Protein AF-A0A821WBI0-F1 (afdb_monomer_lite)

Foldseek 3Di:
DPDLDDDFFFDPVVVGRPGPDDDPPDQDPDDPAFDKDKDKDFPAQWDDKDWPPAAWDWDPPDPGITIIIGPDPGHDPSDDTDMDTHGHPPQAFAFQADEQQKTKTKHFFALVLLCVQCVNPPDAAEEEEEEELAPVCPPLCNLVLVLLLQLLLLLLGFAQHWYWYWYDAPHIDILDPDPTDTLDQVSSVSSNVCSVPRHSPHHHGDPQVVLVVNLVDADPPFYAYEYEYEDLDRDPQLVVSLLSLLQNLQRYAYEYENEEDRRDPSNQVSNRVSNVAYGDYDYRPDRSLVGNLVRSVQSRFRKGHQKDKDWPQPDDWDKPPPRHHIRGHRDMDMMMIGGPDSPGDRDQVTKMWIHHPPGTSHIYTPPDNPDHDHPCPSVLVRLVRVLVCLVSDDDDDDDDDDDDDHPVVVVPDPDVPDDDPVSVVSVVVSLVSSVVSCVVNVNDHPNDDDDDDDDDDPPPVPPDDPDDDDDDDDDDDDDDDDDDDDDDDPVVVVVVVVVVVVVVVPPPDDDDDDDDDDDDDDDDDDDDDPPPPPDPPDPQPDQDDDPVVNLSSQSSQQRSQLWHDDDQVNVCVQQVDRPPPPDDDDDPRLLRRLLVLLSCVPVVVVSCSNCVSSSVSSLVSSCVVVVVPPVVSVVSSVVSNVSRVVVVVVVVVVVVVD

pLDDT: mean 74.28, std 22.18, range [23.94, 98.5]

Sequence (658 aa):
VVPTTIAPRYNPDKGGIGSPAGTTSKYIQTAPYTIEFRCRVEKANISRVSSTSHPIQIDLSQENVYVIEFAQQNTHLDRDILLDIELASNHSNTIVAVEQGAVMASFIPTKEDCQCAMNNMKTTNEFMFVIDCSGSMKDDNKIGLVRQAMLLFLKSLPMNCHFNIIRFGTNYETLFKEITAVYNEQNAQKAEKLINNLQADLGGTELLRPLQWLEQYSPEEGRARQIFLLTDGEISNVNEVLDLCRSMATSTRIFSFGLGYSPSRSLVKGLARATNGCFVFIPPKTSVDVYVGEQLQKALQLSITNVQVEWNLGSNIMSAPTKIPPIYANDRLIVYALTNDPMILFNHDSNVKLHTDKNPIGEAKIDCIPNVSTDGTIARLAAKALILELQHSKLSSSMKQNNSGSLQSRFQEYNPSLTPATTIDEKEIIKKSIIELSLKYQILSPYTAFIGVEKRDLCDELCESTVSMDVCSAIAAPLVPTDELESLSVQELQELEQELQELEAAEFGMQCSLPSLPKSSCDFPTNTSPEQFSNAKSEYETWPTGDQNIVRYLINKQKFDGLWDLDESDLQHLAGKSWKNVSSSYDKQVLISAIVIVIFETRFAAMLTMWHGVVEKARQRLLDLLGNDAKQLESLLKDIRQHCESYFRLLELEHWAS

Secondary structure (DSSP, 8-state):
---S------BGGGTB---SS-------S--SS-B--EEEEE-TTEEEEE-SSS-EEEE--STTEEEEEESSSSB--SS----EEEEP-----EEEEEETTEEEEEE---HHHHHHHTTT--PPPEEEEEEE-SGGGGGGGHHHHHHHHHHHHHHHSPTT-EEEEEEESSSEEESSSSS-EE--HHHHHHHHHHHHT--S-S-S---HHHHHHHHTSPPPTT--EEEEEEE----S-HHHHHHHHHHHTTTEEEEEEEESSS--HHHHHHHHHHTT--EEEE-TTS-THHHHHHHHHHHTS-EE-S-EEEEESSS-EEEESSSPPPEETTPPEEEEEEES-TT----TT-EEEEE-SS-EEEEEE-SS---B--SSHHHHHHHHHHHHHHHH----S---------TTGGGT---TTSS-HHHHHHHHHHHHHHHHHHHHHT---TT----------TTSTTSS----------------------PPPHHHHHHHHHHHHHHHTSSS----PPPP-------------S---S----SSSSPPSSHHHHHHHHHHHB-TTS-B---HHHHHHHHSS-GGG--SSS-HHHHHHHHHHHHHHHTTGGGHHHHHHHHHHHHHHHHHHTTT-HHHHHHHHHHHHHHHHHHHHHHHHHHHH-

Structure (mmCIF, N/CA/C/O backbone):
data_AF-A0A821WBI0-F1
#
_entry.id   AF-A0A821WBI0-F1
#
loop_
_atom_site.group_PDB
_atom_site.id
_atom_site.type_symbol
_atom_site.label_atom_id
_atom_site.label_alt_id
_atom_site.label_comp_id
_atom_site.label_asym_id
_atom_site.label_entity_id
_atom_site.label_seq_id
_atom_site.pdbx_PDB_ins_code
_atom_site.Cartn_x
_atom_site.Cartn_y
_atom_site.Cartn_z
_atom_site.occupancy
_atom_site.B_iso_or_equiv
_atom_site.auth_seq_id
_atom_site.auth_comp_id
_atom_site.auth_asym_id
_atom_site.auth_atom_id
_atom_site.pdbx_PDB_model_num
ATOM 1 N N . VAL A 1 1 ? 6.648 -17.845 -15.967 1.00 39.25 1 VAL A N 1
ATOM 2 C CA . VAL A 1 1 ? 6.204 -18.530 -14.730 1.00 39.25 1 VAL A CA 1
ATOM 3 C C . VAL A 1 1 ? 5.222 -19.603 -15.150 1.00 39.25 1 VAL A C 1
ATOM 5 O O . VAL A 1 1 ? 4.213 -19.247 -15.744 1.00 39.25 1 VAL A O 1
ATOM 8 N N . VAL A 1 2 ? 5.544 -20.877 -14.936 1.00 39.16 2 VAL A N 1
ATOM 9 C CA . VAL A 1 2 ? 4.598 -21.981 -15.155 1.00 39.16 2 VAL A CA 1
ATOM 10 C C . VAL A 1 2 ? 3.769 -22.103 -13.872 1.00 39.16 2 VAL A C 1
ATOM 12 O O . VAL A 1 2 ? 4.363 -22.341 -12.822 1.00 39.16 2 VAL A O 1
ATOM 15 N N . PRO A 1 3 ? 2.450 -21.843 -13.887 1.00 45.62 3 PRO A N 1
ATOM 16 C CA . PRO A 1 3 ? 1.642 -21.930 -12.677 1.00 45.62 3 PRO A CA 1
ATOM 17 C C . PRO A 1 3 ? 1.467 -23.396 -12.264 1.00 45.62 3 PRO A C 1
ATOM 19 O O . PRO A 1 3 ? 1.056 -24.224 -13.071 1.00 45.62 3 PRO A O 1
ATOM 22 N N . THR A 1 4 ? 1.732 -23.705 -10.997 1.00 50.59 4 THR A N 1
ATOM 23 C CA . THR A 1 4 ? 1.518 -25.039 -10.407 1.00 50.59 4 THR A CA 1
ATOM 24 C C . THR A 1 4 ? 0.052 -25.294 -10.028 1.00 50.59 4 THR A C 1
ATOM 26 O O . THR A 1 4 ? -0.316 -26.406 -9.660 1.00 50.59 4 THR A O 1
ATOM 29 N N . THR A 1 5 ? -0.827 -24.286 -10.122 1.00 49.31 5 THR A N 1
ATOM 30 C CA . THR A 1 5 ? -2.278 -24.419 -9.901 1.00 49.31 5 THR A CA 1
ATOM 31 C C . THR A 1 5 ? -3.052 -23.394 -10.738 1.00 49.31 5 THR A C 1
ATOM 33 O O . THR A 1 5 ? -2.682 -22.219 -10.777 1.00 49.31 5 THR A O 1
ATOM 36 N N . ILE A 1 6 ? -4.147 -23.816 -11.381 1.00 48.91 6 ILE A N 1
ATOM 37 C CA . ILE A 1 6 ? -5.077 -22.946 -12.121 1.00 48.91 6 ILE A CA 1
ATOM 38 C C . ILE A 1 6 ? -6.429 -22.966 -11.394 1.00 48.91 6 ILE A C 1
ATOM 40 O O . ILE A 1 6 ? -6.993 -24.039 -11.174 1.00 48.91 6 ILE A O 1
ATOM 44 N N . ALA A 1 7 ? -6.921 -21.791 -10.994 1.00 43.81 7 ALA A N 1
ATOM 45 C CA . ALA A 1 7 ? -8.258 -21.612 -10.424 1.00 43.81 7 ALA A CA 1
ATOM 46 C C . ALA A 1 7 ? -9.285 -21.302 -11.538 1.00 43.81 7 ALA A C 1
ATOM 48 O O . ALA A 1 7 ? -8.898 -20.692 -12.544 1.00 43.81 7 ALA A O 1
ATOM 49 N N . PRO A 1 8 ? -10.565 -21.701 -11.385 1.00 44.75 8 PRO A N 1
ATOM 50 C CA . PRO A 1 8 ? -11.629 -21.334 -12.323 1.00 44.75 8 PRO A CA 1
ATOM 51 C C . PRO A 1 8 ? -11.804 -19.805 -12.420 1.00 44.75 8 PRO A C 1
ATOM 53 O O . PRO A 1 8 ? -11.386 -19.067 -11.531 1.00 44.75 8 PRO A O 1
ATOM 56 N N . ARG A 1 9 ? -12.371 -19.316 -13.535 1.00 46.28 9 ARG A N 1
ATOM 57 C CA . ARG A 1 9 ? -12.594 -17.881 -13.802 1.00 46.28 9 ARG A CA 1
ATOM 58 C C . ARG A 1 9 ? -14.047 -17.613 -14.208 1.00 46.28 9 ARG A C 1
ATOM 60 O O . ARG A 1 9 ? -14.592 -18.354 -15.026 1.00 46.28 9 ARG A O 1
ATOM 67 N N . TYR A 1 10 ? -14.631 -16.529 -13.699 1.00 40.59 10 TYR A N 1
ATOM 68 C CA . TYR A 1 10 ? -15.933 -15.996 -14.116 1.00 40.59 10 TYR A CA 1
ATOM 69 C C . TYR A 1 10 ? -15.839 -15.194 -15.434 1.00 40.59 10 TYR A C 1
ATOM 71 O O . TYR A 1 10 ? -14.847 -14.499 -15.670 1.00 40.59 10 TYR A O 1
ATOM 79 N N . ASN A 1 11 ? -16.861 -15.282 -16.300 1.00 42.34 11 ASN A N 1
ATOM 80 C CA . ASN A 1 11 ? -16.923 -14.577 -17.589 1.00 42.34 11 ASN A CA 1
ATOM 81 C C . ASN A 1 11 ? -18.209 -13.721 -17.690 1.00 42.34 11 ASN A C 1
ATOM 83 O O . ASN A 1 11 ? -19.300 -14.289 -17.788 1.00 42.34 11 ASN A O 1
ATOM 87 N N . PRO A 1 12 ? -18.111 -12.376 -17.700 1.00 39.69 12 PRO A N 1
ATOM 88 C CA . PRO A 1 12 ? -19.277 -11.491 -17.704 1.00 39.69 12 PRO A CA 1
ATOM 89 C C . PRO A 1 12 ? -20.092 -11.540 -19.006 1.00 39.69 12 PRO A C 1
ATOM 91 O O . PRO A 1 12 ? -21.308 -11.376 -18.947 1.00 39.69 12 PRO A O 1
ATOM 94 N N . ASP A 1 13 ? -19.479 -11.861 -20.151 1.00 46.25 13 ASP A N 1
ATOM 95 C CA . ASP A 1 13 ? -20.169 -11.885 -21.455 1.00 46.25 13 ASP A CA 1
ATOM 96 C C . ASP A 1 13 ? -21.164 -13.053 -21.588 1.00 46.25 13 ASP A C 1
ATOM 98 O O . ASP A 1 13 ? -21.962 -13.099 -22.523 1.00 46.25 13 ASP A O 1
ATOM 102 N N . LYS A 1 14 ? -21.133 -14.015 -20.655 1.00 41.97 14 LYS A N 1
ATOM 103 C CA . LYS A 1 14 ? -21.993 -15.210 -20.671 1.00 41.97 14 LYS A CA 1
ATOM 104 C C . LYS A 1 14 ? -22.930 -15.330 -19.466 1.00 41.97 14 LYS A C 1
ATOM 106 O O . LYS A 1 14 ? -23.559 -16.371 -19.308 1.00 41.97 14 LYS A O 1
ATOM 111 N N . GLY A 1 15 ? -23.030 -14.304 -18.613 1.00 33.97 15 GLY A N 1
ATOM 112 C CA . GLY A 1 15 ? -23.951 -14.309 -17.465 1.00 33.97 15 GLY A CA 1
ATOM 113 C C . GLY A 1 15 ? -23.749 -15.475 -16.480 1.00 33.97 15 GLY A C 1
ATOM 114 O O . GLY A 1 15 ? -24.700 -15.871 -15.809 1.00 33.97 15 GLY A O 1
ATOM 115 N N . GLY A 1 16 ? -22.540 -16.049 -16.402 1.00 45.97 16 GLY A N 1
ATOM 116 C CA . GLY A 1 16 ? -22.249 -17.229 -15.584 1.00 45.97 16 GLY A CA 1
ATOM 117 C C . GLY A 1 16 ? -20.774 -17.659 -15.589 1.00 45.97 16 GLY A C 1
ATOM 118 O O . GLY A 1 16 ? -19.934 -17.094 -16.292 1.00 45.97 16 GLY A O 1
ATOM 119 N N . ILE A 1 17 ? -20.454 -18.689 -14.792 1.00 39.78 17 ILE A N 1
ATOM 120 C CA . ILE A 1 17 ? -19.120 -19.313 -14.705 1.00 39.78 17 ILE A CA 1
ATOM 121 C C . ILE A 1 17 ? -18.832 -20.064 -16.014 1.00 39.78 17 ILE A C 1
ATOM 123 O O . ILE A 1 17 ? -19.119 -21.250 -16.160 1.00 39.78 17 ILE A O 1
ATOM 127 N N . GLY A 1 18 ? -18.266 -19.370 -16.997 1.00 40.44 18 GLY A N 1
ATOM 128 C CA . GLY A 1 18 ? -17.763 -19.975 -18.227 1.00 40.44 18 GLY A CA 1
ATOM 129 C C . GLY A 1 18 ? -16.376 -20.577 -18.017 1.00 40.44 18 GLY A C 1
ATOM 130 O O . GLY A 1 18 ? -15.385 -19.986 -18.435 1.00 40.44 18 GLY A O 1
ATOM 131 N N . SER A 1 19 ? -16.287 -21.744 -17.378 1.00 37.19 19 SER A N 1
ATOM 132 C CA . SER A 1 19 ? -15.051 -22.536 -17.392 1.00 37.19 19 SER A CA 1
ATOM 133 C C . SER A 1 19 ? -14.807 -23.053 -18.820 1.00 37.19 19 SER A C 1
ATOM 135 O O . SER A 1 19 ? -15.726 -23.641 -19.397 1.00 37.19 19 SER A O 1
ATOM 137 N N . PRO A 1 20 ? -13.609 -22.908 -19.418 1.00 40.16 20 PRO A N 1
ATOM 138 C CA . PRO A 1 20 ? -13.208 -23.837 -20.458 1.00 40.16 20 PRO A CA 1
ATOM 139 C C . PRO A 1 20 ? -12.996 -25.184 -19.755 1.00 40.16 20 PRO A C 1
ATOM 141 O O . PRO A 1 20 ? -11.973 -25.405 -19.120 1.00 40.16 20 PRO A O 1
ATOM 144 N N . ALA A 1 21 ? -14.019 -26.038 -19.813 1.00 36.31 21 ALA A N 1
ATOM 145 C CA . ALA A 1 21 ? -14.035 -27.410 -19.310 1.00 36.31 21 ALA A CA 1
ATOM 146 C C . ALA A 1 21 ? -13.751 -27.591 -17.801 1.00 36.31 21 ALA A C 1
ATOM 148 O O . ALA A 1 21 ? -12.616 -27.828 -17.400 1.00 36.31 21 ALA A O 1
ATOM 149 N N . GLY A 1 22 ? -14.813 -27.581 -16.980 1.00 34.28 22 GLY A N 1
ATOM 150 C CA . GLY A 1 22 ? -15.046 -28.517 -15.859 1.00 34.28 22 GLY A CA 1
ATOM 151 C C . GLY A 1 22 ? -13.902 -28.895 -14.901 1.00 34.28 22 GLY A C 1
ATOM 152 O O . GLY A 1 22 ? -13.967 -29.954 -14.282 1.00 34.28 22 GLY A O 1
ATOM 153 N N . THR A 1 23 ? -12.851 -28.094 -14.754 1.00 36.97 23 THR A N 1
ATOM 154 C CA . THR A 1 23 ? -11.654 -28.489 -14.007 1.00 36.97 23 THR A CA 1
ATOM 155 C C . THR A 1 23 ? -11.752 -28.001 -12.569 1.00 36.97 23 THR A C 1
ATOM 157 O O . THR A 1 23 ? -11.255 -26.941 -12.199 1.00 36.97 23 THR A O 1
ATOM 160 N N . THR A 1 24 ? -12.370 -28.815 -11.712 1.00 36.91 24 THR A N 1
ATOM 161 C CA . THR A 1 24 ? -12.053 -28.800 -10.279 1.00 36.91 24 THR A CA 1
ATOM 162 C C . THR A 1 24 ? -10.605 -29.267 -10.129 1.00 36.91 24 THR A C 1
ATOM 164 O O . THR A 1 24 ? -10.339 -30.472 -10.120 1.00 36.91 24 THR A O 1
ATOM 167 N N . SER A 1 25 ? -9.645 -28.344 -10.080 1.00 44.50 25 SER A N 1
ATOM 168 C CA . SER A 1 25 ? -8.245 -28.686 -9.833 1.00 44.50 25 SER A CA 1
ATOM 169 C C . SER A 1 25 ? -8.105 -29.202 -8.394 1.00 44.50 25 SER A C 1
ATOM 171 O O . SER A 1 25 ? -8.097 -28.445 -7.427 1.00 44.50 25 SER A O 1
ATOM 173 N N . LYS A 1 26 ? -8.048 -30.530 -8.226 1.00 43.44 26 LYS A N 1
ATOM 174 C CA . LYS A 1 26 ? -7.660 -31.140 -6.948 1.00 43.44 26 LYS A CA 1
ATOM 175 C C . LYS A 1 26 ? -6.176 -30.865 -6.723 1.00 43.44 26 LYS A C 1
ATOM 177 O O . LYS A 1 26 ? -5.370 -31.102 -7.617 1.00 43.44 26 LYS A O 1
ATOM 182 N N . TYR A 1 27 ? -5.819 -30.387 -5.533 1.00 47.56 27 TYR A N 1
ATOM 183 C CA . TYR A 1 27 ? -4.425 -30.245 -5.117 1.00 47.56 27 TYR A CA 1
ATOM 184 C C . TYR A 1 27 ? -3.751 -31.626 -5.142 1.00 47.56 27 TYR A C 1
ATOM 186 O O . TYR A 1 27 ? -4.148 -32.520 -4.393 1.00 47.56 27 TYR A O 1
ATOM 194 N N . ILE A 1 28 ? -2.767 -31.818 -6.022 1.00 51.19 28 ILE A N 1
ATOM 195 C CA . ILE A 1 28 ? -1.977 -33.051 -6.092 1.00 51.19 28 ILE A CA 1
ATOM 196 C C . ILE A 1 28 ? -0.717 -32.820 -5.256 1.00 51.19 28 ILE A C 1
ATOM 198 O O . ILE A 1 28 ? 0.116 -31.991 -5.604 1.00 51.19 28 ILE A O 1
ATOM 202 N N . GLN A 1 29 ? -0.590 -33.539 -4.137 1.00 52.00 29 GLN A N 1
ATOM 203 C CA . GLN A 1 29 ? 0.548 -33.424 -3.211 1.00 52.00 29 GLN A CA 1
ATOM 204 C C . GLN A 1 29 ? 1.872 -33.960 -3.779 1.00 52.00 29 GLN A C 1
ATOM 206 O O . GLN A 1 29 ? 2.921 -33.724 -3.190 1.00 52.00 29 GLN A O 1
ATOM 211 N N . THR A 1 30 ? 1.847 -34.691 -4.894 1.00 57.38 30 THR A N 1
ATOM 212 C CA . THR A 1 30 ? 3.023 -35.366 -5.455 1.00 57.38 30 THR A CA 1
ATOM 213 C C . THR A 1 30 ? 3.142 -35.107 -6.957 1.00 57.38 30 THR A C 1
ATOM 215 O O . THR A 1 30 ? 2.350 -35.601 -7.758 1.00 57.38 30 THR A O 1
ATOM 218 N N . ALA A 1 31 ? 4.145 -34.322 -7.358 1.00 62.50 31 ALA A N 1
ATOM 219 C CA . ALA A 1 31 ? 4.498 -34.149 -8.766 1.00 62.50 31 ALA A CA 1
ATOM 220 C C . ALA A 1 31 ? 5.387 -35.324 -9.228 1.00 62.50 31 ALA A C 1
ATOM 222 O O . ALA A 1 31 ? 6.323 -35.678 -8.514 1.00 62.50 31 ALA A O 1
ATOM 223 N N . PRO A 1 32 ? 5.167 -35.927 -10.412 1.00 68.81 32 PRO A N 1
ATOM 224 C CA . PRO A 1 32 ? 5.970 -37.061 -10.893 1.00 68.81 32 PRO A CA 1
ATOM 225 C C . PRO A 1 32 ? 7.379 -36.670 -11.377 1.00 68.81 32 PRO A C 1
ATOM 227 O O . PRO A 1 32 ? 8.133 -37.525 -11.829 1.00 68.81 32 PRO A O 1
ATOM 230 N N . TYR A 1 33 ? 7.734 -35.387 -11.304 1.00 74.25 33 TYR A N 1
ATOM 231 C CA . TYR A 1 33 ? 9.010 -34.827 -11.738 1.00 74.25 33 TYR A CA 1
ATOM 232 C C . TYR A 1 33 ? 9.704 -34.098 -10.582 1.00 74.25 33 TYR A C 1
ATOM 234 O O . TYR A 1 33 ? 9.051 -33.555 -9.683 1.00 74.25 33 TYR A O 1
ATOM 242 N N . THR A 1 34 ? 11.035 -34.090 -10.620 1.00 82.69 34 THR A N 1
ATOM 243 C CA . THR A 1 34 ? 11.897 -33.313 -9.724 1.00 82.69 34 THR A CA 1
ATOM 244 C C . THR A 1 34 ? 12.466 -32.103 -10.461 1.00 82.69 34 THR A C 1
ATOM 246 O O . THR A 1 34 ? 12.468 -32.051 -11.692 1.00 82.69 34 THR A O 1
ATOM 249 N N . ILE A 1 35 ? 12.918 -31.102 -9.710 1.00 84.88 35 ILE A N 1
ATOM 250 C CA . ILE A 1 35 ? 13.538 -29.890 -10.244 1.00 84.88 35 ILE A CA 1
ATOM 251 C C . ILE A 1 35 ? 14.856 -29.599 -9.523 1.00 84.88 35 ILE A C 1
ATOM 253 O O . ILE A 1 35 ? 14.961 -29.748 -8.305 1.00 84.88 35 ILE A O 1
ATOM 257 N N . GLU A 1 36 ? 15.850 -29.149 -10.285 1.00 85.75 36 GLU A N 1
ATOM 258 C CA . GLU A 1 36 ? 17.082 -28.568 -9.756 1.00 85.75 36 GLU A CA 1
ATOM 259 C C . GLU A 1 36 ? 16.945 -27.040 -9.717 1.00 85.75 36 GLU A C 1
ATOM 261 O O . GLU A 1 36 ? 16.486 -26.414 -10.676 1.00 85.75 36 GLU A O 1
ATOM 266 N N . PHE A 1 37 ? 17.343 -26.431 -8.601 1.00 88.38 37 PHE A N 1
ATOM 267 C CA . PHE A 1 37 ? 17.384 -24.982 -8.436 1.00 88.38 37 PHE A CA 1
ATOM 268 C C . PHE A 1 37 ? 18.790 -24.560 -8.041 1.00 88.38 37 PHE A C 1
ATOM 270 O O . PHE A 1 37 ? 19.332 -25.055 -7.054 1.00 88.38 37 PHE A O 1
ATOM 277 N N . ARG A 1 38 ? 19.338 -23.604 -8.791 1.00 89.81 38 ARG A N 1
ATOM 278 C CA . ARG A 1 38 ? 20.595 -22.929 -8.478 1.00 89.81 38 ARG A CA 1
ATOM 279 C C . ARG A 1 38 ? 20.411 -21.428 -8.652 1.00 89.81 38 ARG A C 1
ATOM 281 O O . ARG A 1 38 ? 20.095 -20.957 -9.744 1.00 89.81 38 ARG A O 1
ATOM 288 N N . CYS A 1 39 ? 20.645 -20.674 -7.586 1.00 90.75 39 CYS A N 1
ATOM 289 C CA . CYS A 1 39 ? 20.610 -19.216 -7.583 1.00 90.75 39 CYS A CA 1
ATOM 290 C C . CYS A 1 39 ? 21.967 -18.669 -7.141 1.00 90.75 39 CYS A C 1
ATOM 292 O O . CYS A 1 39 ? 22.529 -19.115 -6.145 1.00 90.75 39 CYS A O 1
ATOM 294 N N . ARG A 1 40 ? 22.507 -17.713 -7.900 1.00 88.38 40 ARG A N 1
ATOM 295 C CA . ARG A 1 40 ? 23.754 -17.015 -7.574 1.00 88.38 40 ARG A CA 1
ATOM 296 C C . ARG A 1 40 ? 23.409 -15.593 -7.167 1.00 88.38 40 ARG A C 1
ATOM 298 O O . ARG A 1 40 ? 22.780 -14.883 -7.946 1.00 88.38 40 ARG A O 1
ATOM 305 N N . VAL A 1 41 ? 23.817 -15.194 -5.969 1.00 84.88 41 VAL A N 1
ATOM 306 C CA . VAL A 1 41 ? 23.552 -13.860 -5.422 1.00 84.88 41 VAL A CA 1
ATOM 307 C C . VAL A 1 41 ? 24.872 -13.224 -5.015 1.00 84.88 41 VAL A C 1
ATOM 309 O O . VAL A 1 41 ? 25.614 -13.801 -4.228 1.00 84.88 41 VAL A O 1
ATOM 312 N N . GLU A 1 42 ? 25.187 -12.046 -5.540 1.00 80.12 42 GLU A N 1
ATOM 313 C CA . GLU A 1 42 ? 26.392 -11.308 -5.142 1.00 80.12 42 GLU A CA 1
ATOM 314 C C . GLU A 1 42 ? 26.318 -10.902 -3.661 1.00 80.12 42 GLU A C 1
ATOM 316 O O . GLU A 1 42 ? 25.278 -10.432 -3.202 1.00 80.12 42 GLU A O 1
ATOM 321 N N . LYS A 1 43 ? 27.410 -11.053 -2.897 1.00 70.06 43 LYS A N 1
ATOM 322 C CA . LYS A 1 43 ? 27.441 -10.839 -1.431 1.00 70.06 43 LYS A CA 1
ATOM 323 C C . LYS A 1 43 ? 27.349 -9.367 -0.990 1.00 70.06 43 LYS A C 1
ATOM 325 O O . LYS A 1 43 ? 27.700 -9.039 0.143 1.00 70.06 43 LYS A O 1
ATOM 330 N N . ALA A 1 44 ? 26.883 -8.464 -1.846 1.00 69.19 44 ALA A N 1
ATOM 331 C CA . ALA A 1 44 ? 26.824 -7.041 -1.544 1.00 69.19 44 ALA A CA 1
ATOM 332 C C . ALA A 1 44 ? 25.771 -6.747 -0.460 1.00 69.19 44 ALA A C 1
ATOM 334 O O . ALA A 1 44 ? 24.573 -6.683 -0.732 1.00 69.19 44 ALA A O 1
ATOM 335 N N . ASN A 1 45 ? 26.243 -6.527 0.771 1.00 72.38 45 ASN A N 1
ATOM 336 C CA . ASN A 1 45 ? 25.441 -6.045 1.895 1.00 72.38 45 ASN A CA 1
ATOM 337 C C . ASN A 1 45 ? 24.252 -6.964 2.256 1.00 72.38 45 ASN A C 1
ATOM 339 O O . ASN A 1 45 ? 23.171 -6.476 2.565 1.00 72.38 45 ASN A O 1
ATOM 343 N N . ILE A 1 46 ? 24.433 -8.288 2.210 1.00 80.44 46 ILE A N 1
ATOM 344 C CA . ILE A 1 46 ? 23.413 -9.282 2.597 1.00 80.44 46 ILE A CA 1
ATOM 345 C C . ILE A 1 46 ? 23.654 -9.723 4.044 1.00 80.44 46 ILE A C 1
ATOM 347 O O . ILE A 1 46 ? 24.764 -10.116 4.395 1.00 80.44 46 ILE A O 1
ATOM 351 N N . SER A 1 47 ? 22.615 -9.674 4.879 1.00 84.69 47 SER A N 1
ATOM 352 C CA . SER A 1 47 ? 22.650 -10.140 6.271 1.00 84.69 47 SER A CA 1
ATOM 353 C C . SER A 1 47 ? 22.168 -11.581 6.414 1.00 84.69 47 SER A C 1
ATOM 355 O O . SER A 1 47 ? 22.762 -12.352 7.169 1.00 84.69 47 SER A O 1
ATOM 357 N N . ARG A 1 48 ? 21.107 -11.961 5.692 1.00 86.56 48 ARG A N 1
ATOM 358 C CA . ARG A 1 48 ? 20.511 -13.298 5.779 1.00 86.56 48 ARG A CA 1
ATOM 359 C C . ARG A 1 48 ? 19.909 -13.729 4.453 1.00 86.56 48 ARG A C 1
ATOM 361 O O . ARG A 1 48 ? 19.329 -12.932 3.727 1.00 86.56 48 ARG A O 1
ATOM 368 N N . VAL A 1 49 ? 19.993 -15.023 4.177 1.00 89.44 49 VAL A N 1
ATOM 369 C CA . VAL A 1 49 ? 19.256 -15.686 3.100 1.00 89.44 49 VAL A CA 1
ATOM 370 C C . VAL A 1 49 ? 18.494 -16.849 3.723 1.00 89.44 49 VAL A C 1
ATOM 372 O O . VAL A 1 49 ? 19.085 -17.671 4.423 1.00 89.44 49 VAL A O 1
ATOM 375 N N . SER A 1 50 ? 17.185 -16.918 3.502 1.00 90.88 50 SER A N 1
ATOM 376 C CA . SER A 1 50 ? 16.331 -18.008 3.987 1.00 90.88 50 SER A CA 1
ATOM 377 C C . SER A 1 50 ? 15.270 -18.392 2.959 1.00 90.88 50 SER A C 1
ATOM 379 O O . SER A 1 50 ? 14.975 -17.632 2.044 1.00 90.88 50 SER A O 1
ATOM 381 N N . SER A 1 51 ? 14.682 -19.578 3.105 1.00 88.31 51 SER A N 1
ATOM 382 C CA . SER A 1 51 ? 13.499 -19.973 2.342 1.00 88.31 51 SER A CA 1
ATOM 383 C C . SER A 1 51 ? 12.443 -20.526 3.286 1.00 88.31 51 SER A C 1
ATOM 385 O O . SER A 1 51 ? 12.717 -21.411 4.093 1.00 88.31 51 SER A O 1
ATOM 387 N N . THR A 1 52 ? 11.225 -20.008 3.164 1.00 82.69 52 THR A N 1
ATOM 388 C CA . THR A 1 52 ? 10.035 -20.503 3.874 1.00 82.69 52 THR A CA 1
ATOM 389 C C . THR A 1 52 ? 9.316 -21.617 3.109 1.00 82.69 52 THR A C 1
ATOM 391 O O . THR A 1 52 ? 8.444 -22.284 3.659 1.00 82.69 52 THR A O 1
ATOM 394 N N . SER A 1 53 ? 9.675 -21.824 1.837 1.00 80.88 53 SER A N 1
ATOM 395 C CA . SER A 1 53 ? 9.002 -22.770 0.937 1.00 80.88 53 SER A CA 1
ATOM 396 C C . SER A 1 53 ? 9.691 -24.132 0.837 1.00 80.88 53 SER A C 1
ATOM 398 O O . SER A 1 53 ? 9.010 -25.153 0.870 1.00 80.88 53 SER A O 1
ATOM 400 N N . HIS A 1 54 ? 11.021 -24.148 0.714 1.00 87.62 54 HIS A N 1
ATOM 401 C CA . HIS A 1 54 ? 11.817 -25.344 0.460 1.00 87.62 54 HIS A CA 1
ATOM 402 C C . HIS A 1 54 ? 13.100 -25.281 1.297 1.00 87.62 54 HIS A C 1
ATOM 404 O O . HIS A 1 54 ? 13.675 -24.201 1.435 1.00 87.62 54 HIS A O 1
ATOM 410 N N . PRO A 1 55 ? 13.598 -26.405 1.835 1.00 90.38 55 PRO A N 1
ATOM 411 C CA . PRO A 1 55 ? 14.904 -26.436 2.483 1.00 90.38 55 PRO A CA 1
ATOM 412 C C . PRO A 1 55 ? 16.021 -26.084 1.491 1.00 90.38 55 PRO A C 1
ATOM 414 O O . PRO A 1 55 ? 16.166 -26.735 0.453 1.00 90.38 55 PRO A O 1
ATOM 417 N N . ILE A 1 56 ? 16.826 -25.075 1.821 1.00 93.38 56 ILE A N 1
ATOM 418 C CA . ILE A 1 56 ? 17.949 -24.612 0.996 1.00 93.38 56 ILE A CA 1
ATOM 419 C C . ILE A 1 56 ? 19.289 -24.867 1.685 1.00 93.38 56 ILE A C 1
ATOM 421 O O . ILE A 1 56 ? 19.381 -24.868 2.912 1.00 93.38 56 ILE A O 1
ATOM 425 N N . GLN A 1 57 ? 20.327 -25.047 0.878 1.00 93.44 57 GLN A N 1
ATOM 426 C CA . GLN A 1 57 ? 21.725 -25.010 1.287 1.00 93.44 57 GLN A CA 1
ATOM 427 C C . GLN A 1 57 ? 22.412 -23.819 0.617 1.00 93.44 57 GLN A C 1
ATOM 429 O O . GLN A 1 57 ? 22.078 -23.453 -0.511 1.00 93.44 57 GLN A O 1
ATOM 434 N N . ILE A 1 58 ? 23.348 -23.198 1.331 1.00 91.44 58 ILE A N 1
ATOM 435 C CA . ILE A 1 58 ? 24.080 -22.025 0.854 1.00 91.44 58 ILE A CA 1
ATOM 436 C C . ILE A 1 58 ? 25.559 -22.385 0.835 1.00 91.44 58 ILE A C 1
ATOM 438 O O . ILE A 1 58 ? 26.161 -22.594 1.889 1.00 91.44 58 ILE A O 1
ATOM 442 N N . ASP A 1 59 ? 26.139 -22.438 -0.357 1.00 88.88 59 ASP A N 1
ATOM 443 C CA . ASP A 1 59 ? 27.578 -22.544 -0.530 1.00 88.88 59 ASP A CA 1
ATOM 444 C C . ASP A 1 59 ? 28.219 -21.150 -0.434 1.00 88.88 59 ASP A C 1
ATOM 446 O O . ASP A 1 59 ? 27.849 -20.197 -1.133 1.00 88.88 59 ASP A O 1
ATOM 450 N N . LEU A 1 60 ? 29.173 -21.051 0.490 1.00 85.38 60 LEU A N 1
ATOM 451 C CA . LEU A 1 60 ? 29.930 -19.850 0.838 1.00 85.38 60 LEU A CA 1
ATOM 452 C C . LEU A 1 60 ? 31.352 -19.858 0.264 1.00 85.38 60 LEU A C 1
ATOM 454 O O . LEU A 1 60 ? 32.096 -18.910 0.520 1.00 85.38 60 LEU A O 1
ATOM 458 N N . SER A 1 61 ? 31.725 -20.901 -0.486 1.00 83.69 61 SER A N 1
ATOM 459 C CA . SER A 1 61 ? 33.074 -21.125 -1.016 1.00 83.69 61 SER A CA 1
ATOM 460 C C . SER A 1 61 ? 33.583 -19.987 -1.905 1.00 83.69 61 SER A C 1
ATOM 462 O O . SER A 1 61 ? 34.776 -19.692 -1.903 1.00 83.69 61 SER A O 1
ATOM 464 N N . GLN A 1 62 ? 32.691 -19.319 -2.643 1.00 80.31 62 GLN A N 1
ATOM 465 C CA . GLN A 1 62 ? 33.037 -18.182 -3.497 1.00 80.31 62 GLN A CA 1
ATOM 466 C C . GLN A 1 62 ? 33.087 -16.897 -2.671 1.00 80.31 62 GLN A C 1
ATOM 468 O O . GLN A 1 62 ? 32.123 -16.583 -1.977 1.00 80.31 62 GLN A O 1
ATOM 473 N N . GLU A 1 63 ? 34.168 -16.115 -2.769 1.00 75.31 63 GLU A N 1
ATOM 474 C CA . GLU A 1 63 ? 34.357 -14.900 -1.955 1.00 75.31 63 GLU A CA 1
ATOM 475 C C . GLU A 1 63 ? 33.200 -13.903 -2.102 1.00 75.31 63 GLU A C 1
ATOM 477 O O . GLU A 1 63 ? 32.653 -13.478 -1.088 1.00 75.31 63 GLU A O 1
ATOM 482 N N . ASN A 1 64 ? 32.750 -13.633 -3.332 1.00 77.12 64 ASN A N 1
ATOM 483 C CA . ASN A 1 64 ? 31.793 -12.559 -3.635 1.00 77.12 64 ASN A CA 1
ATOM 484 C C . ASN A 1 64 ? 30.387 -13.035 -4.023 1.00 77.12 64 ASN A C 1
ATOM 486 O O . ASN A 1 64 ? 29.544 -12.208 -4.362 1.00 77.12 64 ASN A O 1
ATOM 490 N N . VAL A 1 65 ? 30.095 -14.340 -3.966 1.00 84.69 65 VAL A N 1
ATOM 491 C CA . VAL A 1 65 ? 28.785 -14.887 -4.367 1.00 84.69 65 VAL A CA 1
ATOM 492 C C . VAL A 1 65 ? 28.275 -15.918 -3.356 1.00 84.69 65 VAL A C 1
ATOM 494 O O . VAL A 1 65 ? 29.023 -16.792 -2.931 1.00 84.69 65 VAL A O 1
ATOM 497 N N . TYR A 1 66 ? 26.998 -15.830 -2.984 1.00 87.31 66 TYR A N 1
ATOM 498 C CA . TYR A 1 66 ? 26.232 -16.919 -2.379 1.00 87.31 66 TYR A CA 1
ATOM 499 C C . TYR A 1 66 ? 25.680 -17.812 -3.489 1.00 87.31 66 TYR A C 1
ATOM 501 O O . TYR A 1 66 ? 24.961 -17.327 -4.369 1.00 87.31 66 TYR A O 1
ATOM 509 N N . VAL A 1 67 ? 25.990 -19.107 -3.450 1.00 91.69 67 VAL A N 1
ATOM 510 C CA . VAL A 1 67 ? 25.345 -20.094 -4.326 1.00 91.69 67 VAL A CA 1
ATOM 511 C C . VAL A 1 67 ? 24.301 -20.837 -3.505 1.00 91.69 67 VAL A C 1
ATOM 513 O O . VAL A 1 67 ? 24.623 -21.491 -2.520 1.00 91.69 67 VAL A O 1
ATOM 516 N N . ILE A 1 68 ? 23.039 -20.682 -3.883 1.00 92.44 68 ILE A N 1
ATOM 517 C CA . ILE A 1 68 ? 21.885 -21.210 -3.160 1.00 92.44 68 ILE A CA 1
ATOM 518 C C . ILE A 1 68 ? 21.294 -22.343 -3.985 1.00 92.44 68 ILE A C 1
ATOM 520 O O . ILE A 1 68 ? 20.920 -22.143 -5.144 1.00 92.44 68 ILE A O 1
ATOM 524 N N . GLU A 1 69 ? 21.183 -23.511 -3.371 1.00 93.19 69 GLU A N 1
ATOM 525 C CA . GLU A 1 69 ? 20.627 -24.714 -3.984 1.00 93.19 69 GLU A CA 1
ATOM 526 C C . GLU A 1 69 ? 19.611 -25.362 -3.044 1.00 93.19 69 GLU A C 1
ATOM 528 O O . GLU A 1 69 ? 19.555 -25.049 -1.851 1.00 93.19 69 GLU A O 1
ATOM 533 N N . PHE A 1 70 ? 18.798 -26.284 -3.557 1.00 92.25 70 PHE A N 1
ATOM 534 C CA . PHE A 1 70 ? 17.994 -27.120 -2.670 1.00 92.25 70 PHE A CA 1
ATOM 535 C C . PHE A 1 70 ? 18.898 -28.005 -1.818 1.00 92.25 70 PHE A C 1
ATOM 537 O O . PHE A 1 70 ? 19.855 -28.595 -2.313 1.00 92.25 70 PHE A O 1
ATOM 544 N N . ALA A 1 71 ? 18.564 -28.138 -0.535 1.00 90.56 71 ALA A N 1
ATOM 545 C CA . ALA A 1 71 ? 19.269 -29.064 0.349 1.00 90.56 71 ALA A CA 1
ATOM 546 C C . ALA A 1 71 ? 18.992 -30.537 -0.017 1.00 90.56 71 ALA A C 1
ATOM 548 O O . ALA A 1 71 ? 19.736 -31.432 0.375 1.00 90.56 71 ALA A O 1
ATOM 549 N N . GLN A 1 72 ? 17.908 -30.797 -0.752 1.00 87.88 72 GLN A N 1
ATOM 550 C CA . GLN A 1 72 ? 17.484 -32.128 -1.178 1.00 87.88 72 GLN A CA 1
ATOM 551 C C . GLN A 1 72 ? 17.644 -32.276 -2.695 1.00 87.88 72 GLN A C 1
ATOM 553 O O . GLN A 1 72 ? 17.200 -31.417 -3.454 1.00 87.88 72 GLN A O 1
ATOM 558 N N . GLN A 1 73 ? 18.214 -33.400 -3.142 1.00 77.25 73 GLN A N 1
ATOM 559 C CA . GLN A 1 73 ? 18.421 -33.685 -4.571 1.00 77.25 73 GLN A CA 1
ATOM 560 C C . GLN A 1 73 ? 17.106 -33.909 -5.339 1.00 77.25 73 GLN A C 1
ATOM 562 O O . GLN A 1 73 ? 16.997 -33.532 -6.500 1.00 77.25 73 GLN A O 1
ATOM 567 N N . ASN A 1 74 ? 16.089 -34.479 -4.684 1.00 82.19 74 ASN A N 1
ATOM 568 C CA . ASN A 1 74 ? 14.795 -34.802 -5.292 1.00 82.19 74 ASN A CA 1
ATOM 569 C C . ASN A 1 74 ? 13.699 -33.868 -4.773 1.00 82.19 74 ASN A C 1
ATOM 571 O O . ASN A 1 74 ? 12.832 -34.280 -4.006 1.00 82.19 74 ASN A O 1
ATOM 575 N N . THR A 1 75 ? 13.756 -32.599 -5.175 1.00 82.88 75 THR A N 1
ATOM 576 C CA . THR A 1 75 ? 12.741 -31.607 -4.798 1.00 82.88 75 THR A CA 1
ATOM 577 C C . THR A 1 75 ? 11.626 -31.569 -5.841 1.00 82.88 75 THR A C 1
ATOM 579 O O . THR A 1 75 ? 11.893 -31.483 -7.039 1.00 82.88 75 THR A O 1
ATOM 582 N N . HIS A 1 76 ? 10.372 -31.633 -5.397 1.00 81.62 76 HIS A N 1
ATOM 583 C CA . HIS A 1 76 ? 9.194 -31.521 -6.258 1.00 81.62 76 HIS A CA 1
ATOM 584 C C . HIS A 1 76 ? 8.724 -30.068 -6.348 1.00 81.62 76 HIS A C 1
ATOM 586 O O . HIS A 1 76 ? 8.734 -29.354 -5.352 1.00 81.62 76 HIS A O 1
ATOM 592 N N . LEU A 1 77 ? 8.252 -29.641 -7.522 1.00 76.19 77 LEU A N 1
ATOM 593 C CA . LEU A 1 77 ? 7.663 -28.310 -7.703 1.00 76.19 77 LEU A CA 1
ATOM 594 C C . LEU A 1 77 ? 6.160 -28.330 -7.369 1.00 76.19 77 LEU A C 1
ATOM 596 O O . LEU A 1 77 ? 5.315 -28.120 -8.239 1.00 76.19 77 LEU A O 1
ATOM 600 N N . ASP A 1 78 ? 5.826 -28.640 -6.116 1.00 73.25 78 ASP A N 1
ATOM 601 C CA . ASP A 1 78 ? 4.439 -28.684 -5.624 1.00 73.25 78 ASP A CA 1
ATOM 602 C C . ASP A 1 78 ? 3.913 -27.301 -5.180 1.00 73.25 78 ASP A C 1
ATOM 604 O O . ASP A 1 78 ? 2.708 -27.114 -5.004 1.00 73.25 78 ASP A O 1
ATOM 608 N N . ARG A 1 79 ? 4.808 -26.311 -5.038 1.00 71.69 79 ARG A N 1
ATOM 609 C CA . ARG A 1 79 ? 4.520 -24.928 -4.621 1.00 71.69 79 ARG A CA 1
ATOM 610 C C . ARG A 1 79 ? 5.546 -23.929 -5.172 1.00 71.69 79 ARG A C 1
ATOM 612 O O . ARG A 1 79 ? 6.574 -24.315 -5.723 1.00 71.69 79 ARG A O 1
ATOM 619 N N . ASP A 1 80 ? 5.270 -22.635 -5.003 1.00 74.44 80 ASP A N 1
ATOM 620 C CA . ASP A 1 80 ? 6.195 -21.553 -5.368 1.00 74.44 80 ASP A CA 1
ATOM 621 C C . ASP A 1 80 ? 7.505 -21.636 -4.550 1.00 74.44 80 ASP A C 1
ATOM 623 O O . ASP A 1 80 ? 7.474 -21.892 -3.345 1.00 74.44 80 ASP A O 1
ATOM 627 N N . ILE A 1 81 ? 8.654 -21.356 -5.180 1.00 81.06 81 ILE A N 1
ATOM 628 C CA . ILE A 1 81 ? 9.936 -21.177 -4.479 1.00 81.06 81 ILE A CA 1
ATOM 629 C C . ILE A 1 81 ? 9.994 -19.740 -3.945 1.00 81.06 81 ILE A C 1
ATOM 631 O O . ILE A 1 81 ? 10.049 -18.780 -4.714 1.00 81.06 81 ILE A O 1
ATOM 635 N N . LEU A 1 82 ? 9.979 -19.598 -2.624 1.00 82.44 82 LEU A N 1
ATOM 636 C CA . LEU A 1 82 ? 10.111 -18.333 -1.904 1.00 82.44 82 LEU A CA 1
ATOM 637 C C . LEU A 1 82 ? 11.518 -18.232 -1.319 1.00 82.44 82 LEU A C 1
ATOM 639 O O . LEU A 1 82 ? 11.896 -19.057 -0.486 1.00 82.44 82 LEU A O 1
ATOM 643 N N . LEU A 1 83 ? 12.283 -17.241 -1.769 1.00 87.88 83 LEU A N 1
ATOM 644 C CA . LEU A 1 83 ? 13.618 -16.938 -1.267 1.00 87.88 83 LEU A CA 1
ATOM 645 C C . LEU A 1 83 ? 13.605 -15.538 -0.651 1.00 87.88 83 LEU A C 1
ATOM 647 O O . LEU A 1 83 ? 13.353 -14.556 -1.348 1.00 87.88 83 LEU A O 1
ATOM 651 N N . ASP A 1 84 ? 13.895 -15.472 0.641 1.00 86.75 84 ASP A N 1
ATOM 652 C CA . ASP A 1 84 ? 13.935 -14.247 1.429 1.00 86.75 84 ASP A CA 1
ATOM 653 C C . ASP A 1 84 ? 15.399 -13.830 1.608 1.00 86.75 84 ASP A C 1
ATOM 655 O O . ASP A 1 84 ? 16.180 -14.536 2.252 1.00 86.75 84 ASP A O 1
ATOM 659 N N . ILE A 1 85 ? 15.777 -12.700 1.004 1.00 86.88 85 ILE A N 1
ATOM 660 C CA . ILE A 1 85 ? 17.124 -12.118 1.083 1.00 86.88 85 ILE A CA 1
ATOM 661 C C . ILE A 1 85 ? 17.030 -10.822 1.889 1.00 86.88 85 ILE A C 1
ATOM 663 O O . ILE A 1 85 ? 16.467 -9.828 1.427 1.00 86.88 85 ILE A O 1
ATOM 667 N N . GLU A 1 86 ? 17.584 -10.839 3.095 1.00 83.94 86 GLU A N 1
ATOM 668 C CA . GLU A 1 86 ? 17.677 -9.689 3.988 1.00 83.94 86 GLU A CA 1
ATOM 669 C C . GLU A 1 86 ? 19.011 -8.972 3.747 1.00 83.94 86 GLU A C 1
ATOM 671 O O . GLU A 1 86 ? 20.072 -9.599 3.680 1.00 83.94 86 GLU A O 1
ATOM 676 N N . LEU A 1 87 ? 18.963 -7.647 3.601 1.00 78.56 87 LEU A N 1
ATOM 677 C CA . LEU A 1 87 ? 20.153 -6.811 3.458 1.00 78.56 87 LEU A CA 1
ATOM 678 C C . LEU A 1 87 ? 20.633 -6.337 4.837 1.00 78.56 87 LEU A C 1
ATOM 680 O O . LEU A 1 87 ? 19.823 -6.066 5.725 1.00 78.56 87 LEU A O 1
ATOM 684 N N . ALA A 1 88 ? 21.947 -6.220 5.023 1.00 74.69 88 ALA A N 1
ATOM 685 C CA . ALA A 1 88 ? 22.526 -5.599 6.204 1.00 74.69 88 ALA A CA 1
ATOM 686 C C . ALA A 1 88 ? 22.126 -4.116 6.249 1.00 74.69 88 ALA A C 1
ATOM 688 O O . ALA A 1 88 ? 22.132 -3.408 5.240 1.00 74.69 88 ALA A O 1
ATOM 689 N N . SER A 1 89 ? 21.702 -3.673 7.431 1.00 59.69 89 SER A N 1
ATOM 690 C CA . SER A 1 89 ? 20.965 -2.431 7.678 1.00 59.69 89 SER A CA 1
ATOM 691 C C . SER A 1 89 ? 21.842 -1.179 7.625 1.00 59.69 89 SER A C 1
ATOM 693 O O . SER A 1 89 ? 21.884 -0.393 8.572 1.00 59.69 89 SER A O 1
ATOM 695 N N . ASN A 1 90 ? 22.533 -0.974 6.512 1.00 60.31 90 ASN A N 1
ATOM 696 C CA . ASN A 1 90 ? 23.158 0.297 6.198 1.00 60.31 90 ASN A CA 1
ATOM 697 C C . ASN A 1 90 ? 22.099 1.125 5.469 1.00 60.31 90 ASN A C 1
ATOM 699 O O . ASN A 1 90 ? 21.872 0.947 4.274 1.00 60.31 90 ASN A O 1
ATOM 703 N N . HIS A 1 91 ? 21.403 1.989 6.212 1.00 60.22 91 HIS A N 1
ATOM 704 C CA . HIS A 1 91 ? 20.408 2.939 5.694 1.00 60.22 91 HIS A CA 1
ATOM 705 C C . HIS A 1 91 ? 21.089 4.072 4.902 1.00 60.22 91 HIS A C 1
ATOM 707 O O . HIS A 1 91 ? 20.797 5.248 5.093 1.00 60.22 91 HIS A O 1
ATOM 713 N N . SER A 1 92 ? 22.068 3.740 4.060 1.00 69.38 92 SER A N 1
ATOM 714 C CA . SER A 1 92 ? 22.827 4.712 3.289 1.00 69.38 92 SER A CA 1
ATOM 715 C C . SER A 1 92 ? 22.252 4.826 1.887 1.00 69.38 92 SER A C 1
ATOM 717 O O . SER A 1 92 ? 22.139 3.847 1.147 1.00 69.38 92 SER A O 1
ATOM 719 N N . ASN A 1 93 ? 21.919 6.058 1.512 1.00 81.94 93 ASN A N 1
ATOM 720 C CA . ASN A 1 93 ? 21.677 6.418 0.124 1.00 81.94 93 ASN A CA 1
ATOM 721 C C . ASN A 1 93 ? 22.948 6.096 -0.666 1.00 81.94 93 ASN A C 1
ATOM 723 O O . ASN A 1 93 ? 24.025 6.602 -0.352 1.00 81.94 93 ASN A O 1
ATOM 727 N N . THR A 1 94 ? 22.851 5.193 -1.635 1.00 81.19 94 THR A N 1
ATOM 728 C CA . THR A 1 94 ? 24.032 4.637 -2.296 1.00 81.19 94 THR A CA 1
ATOM 729 C C . THR A 1 94 ? 23.782 4.391 -3.772 1.00 81.19 94 THR A C 1
ATOM 731 O O . THR A 1 94 ? 22.674 4.045 -4.196 1.00 81.19 94 THR A O 1
ATOM 734 N N . ILE A 1 95 ? 24.836 4.557 -4.563 1.00 79.88 95 ILE A N 1
ATOM 735 C CA . ILE A 1 95 ? 24.860 4.084 -5.938 1.00 79.88 95 ILE A CA 1
ATOM 736 C C . ILE A 1 95 ? 25.202 2.598 -5.878 1.00 79.88 95 ILE A C 1
ATOM 738 O O . ILE A 1 95 ? 26.304 2.206 -5.508 1.00 79.88 95 ILE A O 1
ATOM 742 N N . VAL A 1 96 ? 24.203 1.772 -6.187 1.00 76.69 96 VAL A N 1
ATOM 743 C CA . VAL A 1 96 ? 24.264 0.314 -6.036 1.00 76.69 96 VAL A CA 1
ATOM 744 C C . VAL A 1 96 ? 25.166 -0.291 -7.100 1.00 76.69 96 VAL A C 1
ATOM 746 O O . VAL A 1 96 ? 25.962 -1.178 -6.807 1.00 76.69 96 VAL A O 1
ATOM 749 N N . ALA A 1 97 ? 25.018 0.176 -8.338 1.00 77.44 97 ALA A N 1
ATOM 750 C CA . ALA A 1 97 ? 25.746 -0.355 -9.474 1.00 77.44 97 ALA A CA 1
ATOM 751 C C . ALA A 1 97 ? 25.887 0.697 -10.572 1.00 77.44 97 ALA A C 1
ATOM 753 O O . ALA A 1 97 ? 25.013 1.552 -10.769 1.00 77.44 97 ALA A O 1
ATOM 754 N N . VAL A 1 98 ? 26.997 0.592 -11.295 1.00 78.50 98 VAL A N 1
ATOM 755 C CA . VAL A 1 98 ? 27.355 1.458 -12.413 1.00 78.50 98 VAL A CA 1
ATOM 756 C C . VAL A 1 98 ? 27.818 0.571 -13.562 1.00 78.50 98 VAL A C 1
ATOM 758 O O . VAL A 1 98 ? 28.698 -0.269 -13.385 1.00 78.50 98 VAL A O 1
ATOM 761 N N . GLU A 1 99 ? 27.238 0.773 -14.739 1.00 79.94 99 GLU A N 1
ATOM 762 C CA . GLU A 1 99 ? 27.637 0.121 -15.987 1.00 79.94 99 GLU A CA 1
ATOM 763 C C . GLU A 1 99 ? 27.870 1.178 -17.072 1.00 79.94 99 GLU A C 1
ATOM 765 O O . GLU A 1 99 ? 27.467 2.335 -16.935 1.00 79.94 99 GLU A O 1
ATOM 770 N N . GLN A 1 100 ? 28.487 0.791 -18.191 1.00 75.94 100 GLN A N 1
ATOM 771 C CA . GLN A 1 100 ? 28.590 1.679 -19.351 1.00 75.94 100 GLN A CA 1
ATOM 772 C C . GLN A 1 100 ? 27.189 2.082 -19.826 1.00 75.94 100 GLN A C 1
ATOM 774 O O . GLN A 1 100 ? 26.402 1.252 -20.277 1.00 75.94 100 GLN A O 1
ATOM 779 N N . GLY A 1 101 ? 26.876 3.371 -19.712 1.00 80.31 101 GLY A N 1
ATOM 780 C CA . GLY A 1 101 ? 25.593 3.913 -20.134 1.00 80.31 101 GLY A CA 1
ATOM 781 C C . GLY A 1 101 ? 24.437 3.756 -19.138 1.00 80.31 101 GLY A C 1
ATOM 782 O O . GLY A 1 101 ? 23.324 4.156 -19.480 1.00 80.31 101 GLY A O 1
ATOM 783 N N . ALA A 1 102 ? 24.645 3.206 -17.933 1.00 87.19 102 ALA A N 1
ATOM 784 C CA . ALA A 1 102 ? 23.566 3.031 -16.956 1.00 87.19 102 ALA A CA 1
ATOM 785 C C . ALA A 1 102 ? 24.020 3.153 -15.491 1.00 87.19 102 ALA A C 1
ATOM 787 O O . ALA A 1 102 ? 25.089 2.682 -15.107 1.00 87.19 102 ALA A O 1
ATOM 788 N N . VAL A 1 103 ? 23.161 3.734 -14.651 1.00 86.81 103 VAL A N 1
ATOM 789 C CA . VAL A 1 103 ? 23.376 3.878 -13.201 1.00 86.81 103 VAL A CA 1
ATOM 790 C C . VAL A 1 103 ? 22.136 3.407 -12.451 1.00 86.81 103 VAL A C 1
ATOM 792 O O . VAL A 1 103 ? 21.013 3.738 -12.833 1.00 86.81 103 VAL A O 1
ATOM 795 N N . MET A 1 104 ? 22.338 2.665 -11.362 1.00 88.69 104 MET A N 1
ATOM 796 C CA . MET A 1 104 ? 21.293 2.289 -10.411 1.00 88.69 104 MET A CA 1
ATOM 797 C C . MET A 1 104 ? 21.621 2.869 -9.036 1.00 88.69 104 MET A C 1
ATOM 799 O O . MET A 1 104 ? 22.633 2.511 -8.430 1.00 88.69 104 MET A O 1
ATOM 803 N N . ALA A 1 105 ? 20.739 3.719 -8.517 1.00 88.38 105 ALA A N 1
ATOM 804 C CA . ALA A 1 105 ? 20.844 4.268 -7.171 1.00 88.38 105 ALA A CA 1
ATOM 805 C C . ALA A 1 105 ? 19.690 3.787 -6.286 1.00 88.38 105 ALA A C 1
ATOM 807 O O . ALA A 1 105 ? 18.583 3.502 -6.748 1.00 88.38 105 ALA A O 1
ATOM 808 N N . SER A 1 106 ? 19.979 3.671 -4.994 1.00 88.25 106 SER A N 1
ATOM 809 C CA . SER A 1 106 ? 19.052 3.226 -3.964 1.00 88.25 106 SER A CA 1
ATOM 810 C C . SER A 1 106 ? 19.015 4.248 -2.845 1.00 88.25 106 SER A C 1
ATOM 812 O O . SER A 1 106 ? 20.054 4.595 -2.286 1.00 88.25 106 SER A O 1
ATOM 814 N N . PHE A 1 107 ? 17.810 4.661 -2.479 1.00 88.31 107 PHE A N 1
ATOM 815 C CA . PHE A 1 107 ? 17.561 5.586 -1.384 1.00 88.31 107 PHE A CA 1
ATOM 816 C C . PHE A 1 107 ? 16.646 4.930 -0.357 1.00 88.31 107 PHE A C 1
ATOM 818 O O . PHE A 1 107 ? 15.678 4.263 -0.727 1.00 88.31 107 PHE A O 1
ATOM 825 N N . ILE A 1 108 ? 16.961 5.106 0.924 1.00 88.62 108 ILE A N 1
ATOM 826 C CA . ILE A 1 108 ? 16.141 4.624 2.044 1.00 88.62 108 ILE A CA 1
ATOM 827 C C . ILE A 1 108 ? 16.052 5.766 3.062 1.00 88.62 108 ILE A C 1
ATOM 829 O O . ILE A 1 108 ? 16.824 5.779 4.021 1.00 88.62 108 ILE A O 1
ATOM 833 N N . PRO A 1 109 ? 15.171 6.760 2.847 1.00 87.38 109 PRO A N 1
ATOM 834 C CA . PRO A 1 109 ? 15.040 7.871 3.782 1.00 87.38 109 PRO A CA 1
ATOM 835 C C . PRO A 1 109 ? 14.525 7.390 5.135 1.00 87.38 109 PRO A C 1
ATOM 837 O O . PRO A 1 109 ? 13.569 6.612 5.211 1.00 87.38 109 PRO A O 1
ATOM 840 N N . THR A 1 110 ? 15.148 7.864 6.205 1.00 87.50 110 THR A N 1
ATOM 841 C CA . THR A 1 110 ? 14.724 7.588 7.579 1.00 87.50 110 THR A CA 1
ATOM 842 C C . THR A 1 110 ? 13.474 8.394 7.944 1.00 87.50 110 THR A C 1
ATOM 844 O O . THR A 1 110 ? 13.034 9.288 7.212 1.00 87.50 110 THR A O 1
ATOM 847 N N . LYS A 1 111 ? 12.873 8.098 9.103 1.00 85.12 111 LYS A N 1
ATOM 848 C CA . LYS A 1 111 ? 11.750 8.898 9.621 1.00 85.12 111 LYS A CA 1
ATOM 849 C C . LYS A 1 111 ? 12.168 10.352 9.842 1.00 85.12 111 LYS A C 1
ATOM 851 O O . LYS A 1 111 ? 11.390 11.256 9.541 1.00 85.12 111 LYS A O 1
ATOM 856 N N . GLU A 1 112 ? 13.382 10.559 10.335 1.00 84.69 112 GLU A N 1
ATOM 857 C CA . GLU A 1 112 ? 13.979 11.862 10.600 1.00 84.69 112 GLU A CA 1
ATOM 858 C C . GLU A 1 112 ? 14.174 12.651 9.297 1.00 84.69 112 GLU A C 1
ATOM 860 O O . GLU A 1 112 ? 13.801 13.825 9.241 1.00 84.69 112 GLU A O 1
ATOM 865 N N . ASP A 1 113 ? 14.646 11.998 8.228 1.00 85.38 113 ASP A N 1
ATOM 866 C CA . ASP A 1 113 ? 14.788 12.620 6.902 1.00 85.38 113 ASP A CA 1
ATOM 867 C C . ASP A 1 113 ? 13.428 13.086 6.365 1.00 85.38 113 ASP A C 1
ATOM 869 O O . ASP A 1 113 ? 13.281 14.224 5.910 1.00 85.38 113 ASP A O 1
ATOM 873 N N . CYS A 1 114 ? 12.399 12.238 6.477 1.00 85.19 114 CYS A N 1
ATOM 874 C CA . CYS A 1 114 ? 11.040 12.582 6.062 1.00 85.19 114 CYS A CA 1
ATOM 875 C C . CYS A 1 114 ? 10.449 13.747 6.869 1.00 85.19 114 CYS A C 1
ATOM 877 O O . CYS A 1 114 ? 9.801 14.623 6.295 1.00 85.19 114 CYS A O 1
ATOM 879 N N . GLN A 1 115 ? 10.671 13.788 8.184 1.00 83.56 115 GLN A N 1
ATOM 880 C CA . GLN A 1 115 ? 10.207 14.888 9.037 1.00 83.56 115 GLN A CA 1
ATOM 881 C C . GLN A 1 115 ? 10.893 16.213 8.686 1.00 83.56 115 GLN A C 1
ATOM 883 O O . GLN A 1 115 ? 10.216 17.238 8.551 1.00 83.56 115 GLN A O 1
ATOM 888 N N . CYS A 1 116 ? 12.214 16.179 8.481 1.00 82.44 116 CYS A N 1
ATOM 889 C CA . CYS A 1 116 ? 12.995 17.339 8.058 1.00 82.44 116 CYS A CA 1
ATOM 890 C C . CYS A 1 116 ? 12.513 17.869 6.703 1.00 82.44 116 CYS A C 1
ATOM 892 O O . CYS A 1 116 ? 12.241 19.063 6.573 1.00 82.44 116 CYS A O 1
ATOM 894 N N . ALA A 1 117 ? 12.329 16.986 5.716 1.00 80.00 117 ALA A N 1
ATOM 895 C CA . ALA A 1 117 ? 11.898 17.365 4.371 1.00 80.00 117 ALA A CA 1
ATOM 896 C C . ALA A 1 117 ? 10.536 18.079 4.359 1.00 80.00 117 ALA A C 1
ATOM 898 O O . ALA A 1 117 ? 10.320 18.981 3.548 1.00 80.00 117 ALA A O 1
ATOM 899 N N . MET A 1 118 ? 9.642 17.739 5.288 1.00 75.31 118 MET A N 1
ATOM 900 C CA . MET A 1 118 ? 8.316 18.351 5.402 1.00 75.31 118 MET A CA 1
ATOM 901 C C . MET A 1 118 ? 8.268 19.597 6.297 1.00 75.31 118 MET A C 1
ATOM 903 O O . MET A 1 118 ? 7.182 20.122 6.534 1.00 75.31 118 MET A O 1
ATOM 907 N N . ASN A 1 119 ? 9.401 20.097 6.809 1.00 70.31 119 ASN A N 1
ATOM 908 C CA . ASN A 1 119 ? 9.451 21.238 7.738 1.00 70.31 119 ASN A CA 1
ATOM 909 C C . ASN A 1 119 ? 8.505 21.080 8.947 1.00 70.31 119 ASN A C 1
ATOM 911 O O . ASN A 1 119 ? 7.895 22.053 9.394 1.00 70.31 119 ASN A O 1
ATOM 915 N N . ASN A 1 120 ? 8.328 19.856 9.456 1.00 60.75 120 ASN A N 1
ATOM 916 C CA . ASN A 1 120 ? 7.351 19.524 10.503 1.00 60.75 120 ASN A CA 1
ATOM 917 C C . ASN A 1 120 ? 5.878 19.852 10.164 1.00 60.75 120 ASN A C 1
ATOM 919 O O . ASN A 1 120 ? 5.028 19.859 11.061 1.00 60.75 120 ASN A O 1
ATOM 923 N N . MET A 1 121 ? 5.534 20.095 8.894 1.00 61.16 121 MET A N 1
ATOM 924 C CA . MET A 1 121 ? 4.138 20.164 8.468 1.00 61.16 121 MET A CA 1
ATOM 925 C C . MET A 1 121 ? 3.520 18.767 8.560 1.00 61.16 121 MET A C 1
ATOM 927 O O . MET A 1 121 ? 3.973 17.821 7.921 1.00 61.16 121 MET A O 1
ATOM 931 N N . LYS A 1 122 ? 2.466 18.631 9.369 1.00 61.22 122 LYS A N 1
ATOM 932 C CA . LYS A 1 122 ? 1.705 17.384 9.511 1.00 61.22 122 LYS A CA 1
ATOM 933 C C . LYS A 1 122 ? 0.677 17.267 8.374 1.00 61.22 122 LYS A C 1
ATOM 935 O O . LYS A 1 122 ? -0.521 17.387 8.629 1.00 61.22 122 LYS A O 1
ATOM 940 N N . THR A 1 123 ? 1.100 17.076 7.123 1.00 64.75 123 THR A N 1
ATOM 941 C CA . THR A 1 123 ? 0.150 16.677 6.070 1.00 64.75 123 THR A CA 1
ATOM 942 C C . THR A 1 123 ? -0.159 15.193 6.212 1.00 64.75 123 THR A C 1
ATOM 944 O O . THR A 1 123 ? 0.718 14.335 6.235 1.00 64.75 123 THR A O 1
ATOM 947 N N . THR A 1 124 ? -1.437 14.887 6.398 1.00 76.38 124 THR A N 1
ATOM 948 C CA . THR A 1 124 ? -1.920 13.516 6.572 1.00 76.38 124 THR A CA 1
ATOM 949 C C . THR A 1 124 ? -2.306 12.914 5.228 1.00 76.38 124 THR A C 1
ATOM 951 O O . THR A 1 124 ? -2.907 13.588 4.387 1.00 76.38 124 THR A O 1
ATOM 954 N N . ASN A 1 125 ? -2.005 11.628 5.057 1.00 88.62 125 ASN A N 1
ATOM 955 C CA . ASN A 1 125 ? -2.432 10.847 3.900 1.00 88.62 125 ASN A CA 1
ATOM 956 C C . ASN A 1 125 ? -3.963 10.784 3.775 1.00 88.62 125 ASN A C 1
ATOM 958 O O . ASN A 1 125 ? -4.701 10.947 4.754 1.00 88.62 125 ASN A O 1
ATOM 962 N N . GLU A 1 126 ? -4.429 10.526 2.555 1.00 93.25 126 GLU A N 1
ATOM 963 C CA . GLU A 1 126 ? -5.823 10.176 2.280 1.00 93.25 126 GLU A CA 1
ATOM 964 C C . GLU A 1 126 ? -6.004 8.657 2.393 1.00 93.25 126 GLU A C 1
ATOM 966 O O . GLU A 1 126 ? -5.243 7.908 1.788 1.00 93.25 126 GLU A O 1
ATOM 971 N N . PHE A 1 127 ? -7.020 8.186 3.113 1.00 95.62 127 PHE A N 1
ATOM 972 C CA . PHE A 1 127 ? -7.280 6.760 3.336 1.00 95.62 127 PHE A CA 1
ATOM 973 C C . PHE A 1 127 ? -8.597 6.324 2.688 1.00 95.62 127 PHE A C 1
ATOM 975 O O . PHE A 1 127 ? -9.679 6.706 3.132 1.00 95.62 127 PHE A O 1
ATOM 982 N N . MET A 1 128 ? -8.524 5.538 1.618 1.00 97.38 128 MET A N 1
ATOM 983 C CA . MET A 1 128 ? -9.702 5.026 0.914 1.00 97.38 128 MET A CA 1
ATOM 984 C C . MET A 1 128 ? -9.901 3.552 1.232 1.00 97.38 128 MET A C 1
ATOM 986 O O . MET A 1 128 ? -8.974 2.757 1.099 1.00 97.38 128 MET A O 1
ATOM 990 N N . PHE A 1 129 ? -11.118 3.166 1.585 1.00 98.00 129 PHE A N 1
ATOM 991 C CA . PHE A 1 129 ? -11.474 1.766 1.796 1.00 98.00 129 PHE A CA 1
ATOM 992 C C . PHE A 1 129 ? -12.358 1.300 0.650 1.00 98.00 129 PHE A C 1
ATOM 994 O O . PHE A 1 129 ? -13.476 1.781 0.520 1.00 98.00 129 PHE A O 1
ATOM 1001 N N . VAL A 1 130 ? -11.864 0.390 -0.185 1.00 97.88 130 VAL A N 1
ATOM 1002 C CA . VAL A 1 130 ? -12.591 -0.159 -1.337 1.00 97.88 130 VAL A CA 1
ATOM 1003 C C . VAL A 1 130 ? -12.983 -1.595 -1.009 1.00 97.88 130 VAL A C 1
ATOM 1005 O O . VAL A 1 130 ? -12.138 -2.484 -0.935 1.00 97.88 130 VAL A O 1
ATOM 1008 N N . ILE A 1 131 ? -14.269 -1.811 -0.756 1.00 97.62 131 ILE A N 1
ATOM 1009 C CA . ILE A 1 131 ? -14.795 -3.029 -0.145 1.00 97.62 131 ILE A CA 1
ATOM 1010 C C . ILE A 1 131 ? -15.688 -3.765 -1.132 1.00 97.62 131 ILE A C 1
ATOM 1012 O O . ILE A 1 131 ? -16.720 -3.240 -1.555 1.00 97.62 131 ILE A O 1
ATOM 1016 N N . ASP A 1 132 ? -15.329 -5.006 -1.424 1.00 95.81 132 ASP A N 1
ATOM 1017 C CA . ASP A 1 132 ? -16.159 -5.916 -2.196 1.00 95.81 132 ASP A CA 1
ATOM 1018 C C . ASP A 1 132 ? -17.383 -6.348 -1.374 1.00 95.81 132 ASP A C 1
ATOM 1020 O O . ASP A 1 132 ? -17.263 -6.879 -0.267 1.00 95.81 132 ASP A O 1
ATOM 1024 N N . CYS A 1 133 ? -18.572 -6.072 -1.902 1.00 95.56 133 CYS A N 1
ATOM 1025 C CA . CYS A 1 133 ? -19.869 -6.473 -1.357 1.00 95.56 133 CYS A CA 1
ATOM 1026 C C . CYS A 1 133 ? -20.652 -7.322 -2.376 1.00 95.56 133 CYS A C 1
ATOM 1028 O O . CYS A 1 133 ? -21.888 -7.343 -2.350 1.00 95.56 133 CYS A O 1
ATOM 1030 N N . SER A 1 134 ? -19.945 -7.993 -3.289 1.00 92.31 134 SER A N 1
ATOM 1031 C CA . SER A 1 134 ? -20.521 -8.929 -4.254 1.00 92.31 134 SER A CA 1
ATOM 1032 C C . SER A 1 134 ? -21.110 -10.174 -3.579 1.00 92.31 134 SER A C 1
ATOM 1034 O O . SER A 1 134 ? -20.854 -10.464 -2.410 1.00 92.31 134 SER A O 1
ATOM 1036 N N . GLY A 1 135 ? -21.932 -10.928 -4.308 1.00 87.81 135 GLY A N 1
ATOM 1037 C CA . GLY A 1 135 ? -22.656 -12.085 -3.782 1.00 87.81 135 GLY A CA 1
ATOM 1038 C C . GLY A 1 135 ? -21.753 -13.174 -3.197 1.00 87.81 135 GLY A C 1
ATOM 1039 O O . GLY A 1 135 ? -22.136 -13.782 -2.198 1.00 87.81 135 GLY A O 1
ATOM 1040 N N . SER A 1 136 ? -20.551 -13.372 -3.752 1.00 86.00 136 SER A N 1
ATOM 1041 C CA . SER A 1 136 ? -19.572 -14.346 -3.251 1.00 86.00 136 SER A CA 1
ATOM 1042 C C . SER A 1 136 ? -19.112 -14.017 -1.833 1.00 86.00 136 SER A C 1
ATOM 1044 O O . SER A 1 136 ? -18.844 -14.921 -1.045 1.00 86.00 136 SER A O 1
ATOM 1046 N N . MET A 1 137 ? -19.110 -12.742 -1.440 1.00 90.50 137 MET A N 1
ATOM 1047 C CA . MET A 1 137 ? -18.686 -12.301 -0.110 1.00 90.50 137 MET A CA 1
ATOM 1048 C C . MET A 1 137 ? -19.612 -12.785 1.027 1.00 90.50 137 MET A C 1
ATOM 1050 O O . MET A 1 137 ? -19.250 -12.662 2.202 1.00 90.50 137 MET A O 1
ATOM 1054 N N . LYS A 1 138 ? -20.776 -13.377 0.711 1.00 88.56 138 LYS A N 1
ATOM 1055 C CA . LYS A 1 138 ? -21.648 -14.060 1.689 1.00 88.56 138 LYS A CA 1
ATOM 1056 C C . LYS A 1 138 ? -21.017 -15.327 2.263 1.00 88.56 138 LYS A C 1
ATOM 1058 O O . LYS A 1 138 ? -21.304 -15.678 3.408 1.00 88.56 138 LYS A O 1
ATOM 1063 N N . ASP A 1 139 ? -20.168 -15.995 1.491 1.00 83.94 139 ASP A N 1
ATOM 1064 C CA . ASP A 1 139 ? -19.629 -17.296 1.873 1.00 83.94 139 ASP A CA 1
ATOM 1065 C C . ASP A 1 139 ? -18.581 -17.170 2.983 1.00 83.94 139 ASP A C 1
ATOM 1067 O O . ASP A 1 139 ? -17.888 -16.154 3.106 1.00 83.94 139 ASP A O 1
ATOM 1071 N N . ASP A 1 140 ? -18.445 -18.224 3.791 1.00 81.38 140 ASP A N 1
ATOM 1072 C CA . ASP A 1 140 ? -17.361 -18.403 4.767 1.00 81.38 140 ASP A CA 1
ATOM 1073 C C . ASP A 1 140 ? -17.128 -17.217 5.727 1.00 81.38 140 ASP A C 1
ATOM 1075 O O . ASP A 1 140 ? -16.019 -17.008 6.225 1.00 81.38 140 ASP A O 1
ATOM 1079 N N . ASN A 1 141 ? -18.180 -16.440 6.011 1.00 87.56 141 ASN A N 1
ATOM 1080 C CA . ASN A 1 141 ? -18.128 -15.245 6.856 1.00 87.56 141 ASN A CA 1
ATOM 1081 C C . ASN A 1 141 ? -17.131 -14.171 6.353 1.00 87.56 141 ASN A C 1
ATOM 1083 O O . ASN A 1 141 ? -16.595 -13.396 7.151 1.00 87.56 141 ASN A O 1
ATOM 1087 N N . LYS A 1 142 ? -16.891 -14.079 5.036 1.00 90.06 142 LYS A N 1
ATOM 1088 C CA . LYS A 1 142 ? -15.973 -13.087 4.440 1.00 90.06 142 LYS A CA 1
ATOM 1089 C C . LYS A 1 142 ? -16.362 -11.647 4.779 1.00 90.06 142 LYS A C 1
ATOM 1091 O O . LYS A 1 142 ? -15.505 -10.884 5.221 1.00 90.06 142 LYS A O 1
ATOM 1096 N N . ILE A 1 143 ? -17.646 -11.285 4.691 1.00 92.75 143 ILE A N 1
ATOM 1097 C CA . ILE A 1 143 ? -18.126 -9.968 5.159 1.00 92.75 143 ILE A CA 1
ATOM 1098 C C . ILE A 1 143 ? -17.855 -9.752 6.654 1.00 92.75 143 ILE A C 1
ATOM 1100 O O . ILE A 1 143 ? -17.501 -8.646 7.056 1.00 92.75 143 ILE A O 1
ATOM 1104 N N . GLY A 1 144 ? -17.971 -10.781 7.497 1.00 91.50 144 GLY A N 1
ATOM 1105 C CA . GLY A 1 144 ? -17.608 -10.665 8.911 1.00 91.50 144 GLY A CA 1
ATOM 1106 C C . GLY A 1 144 ? -16.132 -10.323 9.113 1.00 91.50 144 GLY A C 1
ATOM 1107 O O . GLY A 1 144 ? -15.822 -9.446 9.919 1.00 91.50 144 GLY A O 1
ATOM 1108 N N . LEU A 1 145 ? -15.240 -10.946 8.338 1.00 91.12 145 LEU A N 1
ATOM 1109 C CA . LEU A 1 145 ? -13.808 -10.625 8.336 1.00 91.12 145 LEU A CA 1
ATOM 1110 C C . LEU A 1 145 ? -13.555 -9.187 7.853 1.00 91.12 145 LEU A C 1
ATOM 1112 O O . LEU A 1 145 ? -12.796 -8.452 8.481 1.00 91.12 145 LEU A O 1
ATOM 1116 N N . VAL A 1 146 ? -14.247 -8.745 6.798 1.00 93.88 146 VAL A N 1
ATOM 1117 C CA . VAL A 1 146 ? -14.187 -7.350 6.326 1.00 93.88 146 VAL A CA 1
ATOM 1118 C C . VAL A 1 146 ? -14.602 -6.376 7.425 1.00 93.88 146 VAL A C 1
ATOM 1120 O O . VAL A 1 146 ? -13.899 -5.397 7.655 1.00 93.88 146 VAL A O 1
ATOM 1123 N N . ARG A 1 147 ? -15.707 -6.636 8.137 1.00 93.38 147 ARG A N 1
ATOM 1124 C CA . ARG A 1 147 ? -16.164 -5.771 9.239 1.00 93.38 147 ARG A CA 1
ATOM 1125 C C . ARG A 1 147 ? -15.107 -5.644 10.331 1.00 93.38 147 ARG A C 1
ATOM 1127 O O . ARG A 1 147 ? -14.845 -4.536 10.791 1.00 93.38 147 ARG A O 1
ATOM 1134 N N . GLN A 1 148 ? -14.473 -6.755 10.705 1.00 89.88 148 GLN A N 1
ATOM 1135 C CA . GLN A 1 148 ? -13.390 -6.760 11.692 1.00 89.88 148 GLN A CA 1
ATOM 1136 C C . GLN A 1 148 ? -12.179 -5.944 11.211 1.00 89.88 148 GLN A C 1
ATOM 1138 O O . GLN A 1 148 ? -11.709 -5.075 11.946 1.00 89.88 148 GLN A O 1
ATOM 1143 N N . ALA A 1 149 ? -11.731 -6.150 9.965 1.00 91.94 149 ALA A N 1
ATOM 1144 C CA . ALA A 1 149 ? -10.635 -5.379 9.365 1.00 91.94 149 ALA A CA 1
ATOM 1145 C C . ALA A 1 149 ? -10.943 -3.875 9.363 1.00 91.94 149 ALA A C 1
ATOM 1147 O O . ALA A 1 149 ? -10.128 -3.057 9.782 1.00 91.94 149 ALA A O 1
ATOM 1148 N N . MET A 1 150 ? -12.149 -3.521 8.919 1.00 94.19 150 MET A N 1
ATOM 1149 C CA . MET A 1 150 ? -12.604 -2.143 8.768 1.00 94.19 150 MET A CA 1
ATOM 1150 C C . MET A 1 150 ? -12.723 -1.404 10.096 1.00 94.19 150 MET A C 1
ATOM 1152 O O . MET A 1 150 ? -12.363 -0.229 10.159 1.00 94.19 150 MET A O 1
ATOM 1156 N N . LEU A 1 151 ? -13.181 -2.072 11.157 1.00 91.75 151 LEU A N 1
ATOM 1157 C CA . LEU A 1 151 ? -13.178 -1.490 12.499 1.00 91.75 151 LEU A CA 1
ATOM 1158 C C . LEU A 1 151 ? -11.748 -1.184 12.957 1.00 91.75 151 LEU A C 1
ATOM 1160 O O . LEU A 1 151 ? -11.485 -0.070 13.409 1.00 91.75 151 LEU A O 1
ATOM 1164 N N . LEU A 1 152 ? -10.814 -2.124 12.780 1.00 90.56 152 LEU A N 1
ATOM 1165 C CA . LEU A 1 152 ? -9.412 -1.910 13.141 1.00 90.56 152 LEU A CA 1
ATOM 1166 C C . LEU A 1 152 ? -8.783 -0.759 12.341 1.00 90.56 152 LEU A C 1
ATOM 1168 O O . LEU A 1 152 ? -8.117 0.103 12.922 1.00 90.56 152 LEU A O 1
ATOM 1172 N N . PHE A 1 153 ? -9.034 -0.704 11.030 1.00 92.75 153 PHE A N 1
ATOM 1173 C CA . PHE A 1 153 ? -8.579 0.395 10.185 1.00 92.75 153 PHE A CA 1
ATOM 1174 C C . PHE A 1 153 ? -9.110 1.741 10.665 1.00 92.75 153 PHE A C 1
ATOM 1176 O O . PHE A 1 153 ? -8.323 2.662 10.872 1.00 92.75 153 PHE A O 1
ATOM 1183 N N . LEU A 1 154 ? -10.424 1.843 10.887 1.00 93.56 154 LEU A N 1
ATOM 1184 C CA . LEU A 1 154 ? -11.072 3.088 11.285 1.00 93.56 154 LEU A CA 1
ATOM 1185 C C . LEU A 1 154 ? -10.533 3.608 12.624 1.00 93.56 154 LEU A C 1
ATOM 1187 O O . LEU A 1 154 ? -10.215 4.793 12.734 1.00 93.56 154 LEU A O 1
ATOM 1191 N N . LYS A 1 155 ? -10.381 2.733 13.627 1.00 91.81 155 LYS A N 1
ATOM 1192 C CA . LYS A 1 155 ? -9.842 3.120 14.943 1.00 91.81 155 LYS A CA 1
ATOM 1193 C C . LYS A 1 155 ? -8.384 3.574 14.856 1.00 91.81 155 LYS A C 1
ATOM 1195 O O . LYS A 1 155 ? -8.004 4.526 15.536 1.00 91.81 155 LYS A O 1
ATOM 1200 N N . SER A 1 156 ? -7.611 2.983 13.948 1.00 91.19 156 SER A N 1
ATOM 1201 C CA . SER A 1 156 ? -6.190 3.289 13.746 1.00 91.19 156 SER A CA 1
ATOM 1202 C C . SER A 1 156 ? -5.914 4.513 12.868 1.00 91.19 156 SER A C 1
ATOM 1204 O O . SER A 1 156 ? -4.759 4.919 12.743 1.00 91.19 156 SER A O 1
ATOM 1206 N N . LEU A 1 157 ? -6.939 5.115 12.252 1.00 91.50 157 LEU A N 1
ATOM 1207 C CA . LEU A 1 157 ? -6.754 6.303 11.422 1.00 91.50 157 LEU A CA 1
ATOM 1208 C C . LEU A 1 157 ? -6.223 7.493 12.241 1.00 91.50 157 LEU A C 1
ATOM 1210 O O . LEU A 1 157 ? -6.768 7.775 13.317 1.00 91.50 157 LEU A O 1
ATOM 1214 N N . PRO A 1 158 ? -5.228 8.244 11.728 1.00 89.00 158 PRO A N 1
ATOM 1215 C CA . PRO A 1 158 ? -4.731 9.448 12.380 1.00 89.00 158 PRO A CA 1
ATOM 1216 C C . PRO A 1 158 ? -5.816 10.519 12.510 1.00 89.00 158 PRO A C 1
ATOM 1218 O O . PRO A 1 158 ? -6.712 10.639 11.670 1.00 89.00 158 PRO A O 1
ATOM 1221 N N . MET A 1 159 ? -5.702 11.358 13.536 1.00 85.88 159 MET A N 1
ATOM 1222 C CA . MET A 1 159 ? -6.588 12.511 13.696 1.00 85.88 159 MET A CA 1
ATOM 1223 C C . MET A 1 159 ? -6.444 13.487 12.527 1.00 85.88 159 MET A C 1
ATOM 1225 O O . MET A 1 159 ? -5.341 13.722 12.035 1.00 85.88 159 MET A O 1
ATOM 1229 N N . ASN A 1 160 ? -7.566 14.068 12.092 1.00 85.31 160 ASN A N 1
ATOM 1230 C CA . ASN A 1 160 ? -7.627 15.024 10.980 1.00 85.31 160 ASN A CA 1
ATOM 1231 C C . ASN A 1 160 ? -7.114 14.474 9.631 1.00 85.31 160 ASN A C 1
ATOM 1233 O O . ASN A 1 160 ? -6.812 15.249 8.719 1.00 85.31 160 ASN A O 1
ATOM 1237 N N . CYS A 1 161 ? -6.999 13.149 9.475 1.00 90.81 161 CYS A N 1
ATOM 1238 C CA . CYS A 1 161 ? -6.805 12.551 8.156 1.00 90.81 161 CYS A CA 1
ATOM 1239 C C . CYS A 1 161 ? -8.070 12.675 7.300 1.00 90.81 161 CYS A C 1
ATOM 1241 O O . CYS A 1 161 ? -9.148 12.992 7.805 1.00 90.81 161 CYS A O 1
ATOM 1243 N N . HIS A 1 162 ? -7.928 12.444 6.000 1.00 93.69 162 HIS A N 1
ATOM 1244 C CA . HIS A 1 162 ? -9.051 12.421 5.069 1.00 93.69 162 HIS A CA 1
ATOM 1245 C C . HIS A 1 162 ? -9.350 10.979 4.691 1.00 93.69 162 HIS A C 1
ATOM 1247 O O . HIS A 1 162 ? -8.424 10.219 4.417 1.00 93.69 162 HIS A O 1
ATOM 1253 N N . PHE A 1 163 ? -10.622 10.589 4.677 1.00 96.75 163 PHE A N 1
ATOM 1254 C CA . PHE A 1 163 ? -10.996 9.215 4.360 1.00 96.75 163 PHE A CA 1
ATOM 1255 C C . PHE A 1 163 ? -12.333 9.107 3.626 1.00 96.75 163 PHE A C 1
ATOM 1257 O O . PHE A 1 163 ? -13.147 10.033 3.650 1.00 96.75 163 PHE A O 1
ATOM 1264 N N . ASN A 1 164 ? -12.558 7.964 2.978 1.00 97.88 164 ASN A N 1
ATOM 1265 C CA . ASN A 1 164 ? -13.857 7.571 2.429 1.00 97.88 164 ASN A CA 1
ATOM 1266 C C . ASN A 1 164 ? -13.980 6.039 2.393 1.00 97.88 164 ASN A C 1
ATOM 1268 O O . ASN A 1 164 ? -12.975 5.326 2.345 1.00 97.88 164 ASN A O 1
ATOM 1272 N N . ILE A 1 165 ? -15.213 5.534 2.409 1.00 98.50 165 ILE A N 1
ATOM 1273 C CA . ILE A 1 165 ? -15.518 4.108 2.253 1.00 98.50 165 ILE A CA 1
ATOM 1274 C C . ILE A 1 165 ? -16.323 3.941 0.970 1.00 98.50 165 ILE A C 1
ATOM 1276 O O . ILE A 1 165 ? -17.369 4.563 0.809 1.00 98.50 165 ILE A O 1
ATOM 1280 N N . ILE A 1 166 ? -15.836 3.092 0.075 1.00 98.38 166 ILE A N 1
ATOM 1281 C CA . ILE A 1 166 ? -16.447 2.741 -1.200 1.00 98.38 166 ILE A CA 1
ATOM 1282 C C . ILE A 1 166 ? -16.803 1.263 -1.137 1.00 98.38 166 ILE A C 1
ATOM 1284 O O . ILE A 1 166 ? -15.925 0.411 -1.022 1.00 98.38 166 ILE A O 1
ATOM 1288 N N . ARG A 1 167 ? -18.089 0.947 -1.219 1.00 97.56 167 ARG A N 1
ATOM 1289 C CA . ARG A 1 167 ? -18.574 -0.426 -1.373 1.00 97.56 167 ARG A CA 1
ATOM 1290 C C . ARG A 1 167 ? -18.823 -0.669 -2.850 1.00 97.56 167 ARG A C 1
ATOM 1292 O O . ARG A 1 167 ? -19.396 0.198 -3.505 1.00 97.56 167 ARG A O 1
ATOM 1299 N N . PHE A 1 168 ? -18.406 -1.809 -3.380 1.00 96.56 168 PHE A N 1
ATOM 1300 C CA . PHE A 1 168 ? -18.633 -2.139 -4.782 1.00 96.56 168 PHE A CA 1
ATOM 1301 C C . PHE A 1 168 ? -19.198 -3.548 -4.956 1.00 96.56 168 PHE A C 1
ATOM 1303 O O . PHE A 1 168 ? -18.932 -4.451 -4.169 1.00 96.56 168 PHE A O 1
ATOM 1310 N N . GLY A 1 169 ? -20.001 -3.697 -6.000 1.00 93.94 169 GLY A N 1
ATOM 1311 C CA . GLY A 1 169 ? -20.511 -4.946 -6.539 1.00 93.94 169 GLY A CA 1
ATOM 1312 C C . GLY A 1 169 ? -20.812 -4.733 -8.024 1.00 93.94 169 GLY A C 1
ATOM 1313 O O . GLY A 1 169 ? -19.932 -4.292 -8.750 1.00 93.94 169 GLY A O 1
ATOM 1314 N N . THR A 1 170 ? -22.045 -4.942 -8.493 1.00 91.31 170 THR A N 1
ATOM 1315 C CA . THR A 1 170 ? -22.485 -4.512 -9.841 1.00 91.31 170 THR A CA 1
ATOM 1316 C C . THR A 1 170 ? -22.412 -2.990 -10.005 1.00 91.31 170 THR A C 1
ATOM 1318 O O . THR A 1 170 ? -22.041 -2.480 -11.061 1.00 91.31 170 THR A O 1
ATOM 1321 N N . ASN A 1 171 ? -22.772 -2.262 -8.948 1.00 93.38 171 ASN A N 1
ATOM 1322 C CA . ASN A 1 171 ? -22.622 -0.813 -8.829 1.00 93.38 171 ASN A CA 1
ATOM 1323 C C . ASN A 1 171 ? -21.701 -0.500 -7.643 1.00 93.38 171 ASN A C 1
ATOM 1325 O O . ASN A 1 171 ? -21.348 -1.398 -6.881 1.00 93.38 171 ASN A O 1
ATOM 1329 N N . TYR A 1 172 ? -21.325 0.766 -7.468 1.00 96.38 172 TYR A N 1
ATOM 1330 C CA . TYR A 1 172 ? -20.570 1.200 -6.295 1.00 96.38 172 TYR A CA 1
ATOM 1331 C C . TYR A 1 172 ? -21.290 2.322 -5.548 1.00 96.38 172 TYR A C 1
ATOM 1333 O O . TYR A 1 172 ? -21.998 3.133 -6.146 1.00 96.38 172 TYR A O 1
ATOM 1341 N N . GLU A 1 173 ? -21.086 2.360 -4.237 1.00 97.38 173 GLU A N 1
ATOM 1342 C CA . GLU A 1 173 ? -21.647 3.342 -3.314 1.00 97.38 173 GLU A CA 1
ATOM 1343 C C . GLU A 1 173 ? -20.525 3.927 -2.459 1.00 97.38 173 GLU A C 1
ATOM 1345 O O . GLU A 1 173 ? -19.652 3.196 -1.987 1.00 97.38 173 GLU A O 1
ATOM 1350 N N . THR A 1 174 ? -20.548 5.239 -2.233 1.00 97.62 174 THR A N 1
ATOM 1351 C CA . THR A 1 174 ? -19.574 5.933 -1.383 1.00 97.62 174 THR A CA 1
ATOM 1352 C C . THR A 1 174 ? -20.231 6.414 -0.088 1.00 97.62 174 THR A C 1
ATOM 1354 O O . THR A 1 174 ? -21.393 6.823 -0.081 1.00 97.62 174 THR A O 1
ATOM 1357 N N . LEU A 1 175 ? -19.493 6.385 1.026 1.00 97.75 175 LEU A N 1
ATOM 1358 C CA . LEU A 1 175 ? -19.955 6.916 2.314 1.00 97.75 175 LEU A CA 1
ATOM 1359 C C . LEU A 1 175 ? -20.148 8.437 2.250 1.00 97.75 175 LEU A C 1
ATOM 1361 O O . LEU A 1 175 ? -21.124 8.965 2.787 1.00 97.75 175 LEU A O 1
ATOM 1365 N N . PHE A 1 176 ? -19.217 9.131 1.592 1.00 97.38 176 PHE A N 1
ATOM 1366 C CA . PHE A 1 176 ? -19.282 10.568 1.329 1.00 97.38 176 PHE A CA 1
ATOM 1367 C C . PHE A 1 176 ? -19.444 10.826 -0.169 1.00 97.38 176 PHE A C 1
ATOM 1369 O O . PHE A 1 176 ? -18.899 10.087 -0.992 1.00 97.38 176 PHE A O 1
ATOM 1376 N N . LYS A 1 177 ? -20.212 11.864 -0.526 1.00 92.75 177 LYS A N 1
ATOM 1377 C CA . LYS A 1 177 ? -20.409 12.265 -1.931 1.00 92.75 177 LYS A CA 1
ATOM 1378 C C . LYS A 1 177 ? -19.166 12.959 -2.481 1.00 92.75 177 LYS A C 1
ATOM 1380 O O . LYS A 1 177 ? -18.845 12.814 -3.656 1.00 92.75 177 LYS A O 1
ATOM 1385 N N . GLU A 1 178 ? -18.495 13.719 -1.627 1.00 92.94 178 GLU A N 1
ATOM 1386 C CA . GLU A 1 178 ? -17.162 14.249 -1.858 1.00 92.94 178 GLU A CA 1
ATOM 1387 C C . GLU A 1 178 ? -16.140 13.105 -1.942 1.00 92.94 178 GLU A C 1
ATOM 1389 O O . GLU A 1 178 ? -16.360 12.016 -1.407 1.00 92.94 178 GLU A O 1
ATOM 1394 N N . ILE A 1 179 ? -15.001 13.359 -2.596 1.00 93.56 179 ILE A N 1
ATOM 1395 C CA . ILE A 1 179 ? -13.934 12.360 -2.739 1.00 93.56 179 ILE A CA 1
ATOM 1396 C C . ILE A 1 179 ? -13.476 11.834 -1.374 1.00 93.56 179 ILE A C 1
ATOM 1398 O O . ILE A 1 179 ? -13.359 10.624 -1.182 1.00 93.56 179 ILE A O 1
ATOM 1402 N N . THR A 1 180 ? -13.298 12.733 -0.406 1.00 95.00 180 THR A N 1
ATOM 1403 C CA . THR A 1 180 ? -12.879 12.425 0.959 1.00 95.00 180 THR A CA 1
ATOM 1404 C C . THR A 1 180 ? -13.577 13.348 1.958 1.00 95.00 180 THR A C 1
ATOM 1406 O O . THR A 1 180 ? -14.059 14.424 1.599 1.00 95.00 180 THR A O 1
ATOM 1409 N N . ALA A 1 181 ? -13.620 12.941 3.226 1.00 95.25 181 ALA A N 1
ATOM 1410 C CA . ALA A 1 181 ? -14.028 13.802 4.331 1.00 95.25 181 ALA A CA 1
ATOM 1411 C C . ALA A 1 181 ? -13.036 13.704 5.495 1.00 95.25 181 ALA A C 1
ATOM 1413 O O . ALA A 1 181 ? -12.373 12.682 5.684 1.00 95.25 181 ALA A O 1
ATOM 1414 N N . VAL A 1 182 ? -12.961 14.763 6.304 1.00 94.62 182 VAL A N 1
ATOM 1415 C CA . VAL A 1 182 ? -12.109 14.795 7.499 1.00 94.62 182 VAL A CA 1
ATOM 1416 C C . VAL A 1 182 ? -12.578 13.747 8.512 1.00 94.62 182 VAL A C 1
ATOM 1418 O O . VAL A 1 182 ? -13.773 13.644 8.821 1.00 94.62 182 VAL A O 1
ATOM 1421 N N . TYR A 1 183 ? -11.624 13.011 9.072 1.00 94.38 183 TYR A N 1
ATOM 1422 C CA . TYR A 1 183 ? -11.819 12.112 10.199 1.00 94.38 183 TYR A CA 1
ATOM 1423 C C . TYR A 1 183 ? -12.074 12.915 11.484 1.00 94.38 183 TYR A C 1
ATOM 1425 O O . TYR A 1 183 ? -11.158 13.422 12.132 1.00 94.38 183 TYR A O 1
ATOM 1433 N N . ASN A 1 184 ? -13.357 13.045 11.821 1.00 93.50 184 ASN A N 1
ATOM 1434 C CA . ASN A 1 184 ? -13.888 13.685 13.023 1.00 93.50 184 ASN A CA 1
ATOM 1435 C C . ASN A 1 184 ? -14.957 12.785 13.665 1.00 93.50 184 ASN A C 1
ATOM 1437 O O . ASN A 1 184 ? -15.347 11.775 13.080 1.00 93.50 184 ASN A O 1
ATOM 1441 N N . GLU A 1 185 ? -15.458 13.154 14.844 1.00 93.44 185 GLU A N 1
ATOM 1442 C CA . GLU A 1 185 ? -16.432 12.346 15.591 1.00 93.44 185 GLU A CA 1
ATOM 1443 C C . GLU A 1 185 ? -17.675 11.978 14.772 1.00 93.44 185 GLU A C 1
ATOM 1445 O O . GLU A 1 185 ? -18.060 10.811 14.696 1.00 93.44 185 GLU A O 1
ATOM 1450 N N . GLN A 1 186 ? -18.280 12.965 14.108 1.00 95.69 186 GLN A N 1
ATOM 1451 C CA . GLN A 1 186 ? -19.512 12.773 13.344 1.00 95.69 186 GLN A CA 1
ATOM 1452 C C . GLN A 1 186 ? -19.303 11.811 12.168 1.00 95.69 186 GLN A C 1
ATOM 1454 O O . GLN A 1 186 ? -20.124 10.925 11.924 1.00 95.69 186 GLN 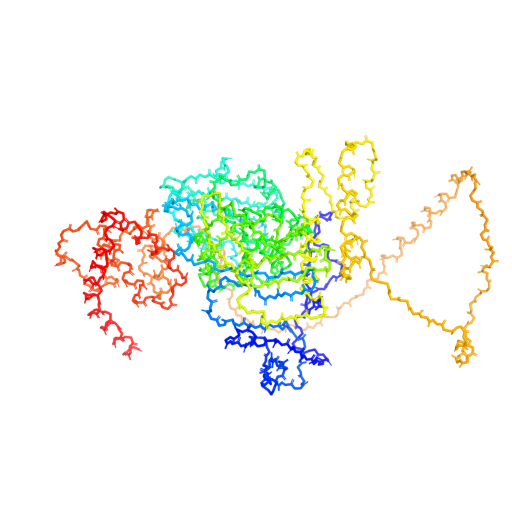A O 1
ATOM 1459 N N . ASN A 1 187 ? -18.202 11.973 11.434 1.00 96.69 187 ASN A N 1
ATOM 1460 C CA . ASN A 1 187 ? -17.875 11.148 10.275 1.00 96.69 187 ASN A CA 1
ATOM 1461 C C . ASN A 1 187 ? -17.392 9.750 10.681 1.00 96.69 187 ASN A C 1
ATOM 1463 O O . ASN A 1 187 ? -17.752 8.780 10.014 1.00 96.69 187 ASN A O 1
ATOM 1467 N N . ALA A 1 188 ? -16.669 9.621 11.797 1.00 95.69 188 ALA A N 1
ATOM 1468 C CA . ALA A 1 188 ? -16.294 8.331 12.371 1.00 95.69 188 ALA A CA 1
ATOM 1469 C C . ALA A 1 188 ? -17.538 7.527 12.779 1.00 95.69 188 ALA A C 1
ATOM 1471 O O . ALA A 1 188 ? -17.667 6.370 12.395 1.00 95.69 188 ALA A O 1
ATOM 1472 N N . GLN A 1 189 ? -18.519 8.152 13.440 1.00 95.62 189 GLN A N 1
ATOM 1473 C CA . GLN A 1 189 ? -19.781 7.487 13.790 1.00 95.62 189 GLN A CA 1
ATOM 1474 C C . GLN A 1 189 ? -20.589 7.050 12.556 1.00 95.62 189 GLN A C 1
ATOM 1476 O O . GLN A 1 189 ? -21.209 5.985 12.570 1.00 95.62 189 GLN A O 1
ATOM 1481 N N . LYS A 1 190 ? -20.607 7.848 11.476 1.00 97.31 190 LYS A N 1
ATOM 1482 C CA . LYS A 1 190 ? -21.231 7.441 10.200 1.00 97.31 190 LYS A CA 1
ATOM 1483 C C . LYS A 1 190 ? -20.533 6.212 9.612 1.00 97.31 190 LYS A C 1
ATOM 1485 O O . LYS A 1 190 ? -21.213 5.279 9.189 1.00 97.31 190 LYS A O 1
ATOM 1490 N N . ALA A 1 191 ? -19.201 6.201 9.625 1.00 97.56 191 ALA A N 1
ATOM 1491 C CA . ALA A 1 191 ? -18.401 5.078 9.153 1.00 97.56 191 ALA A CA 1
ATOM 1492 C C . ALA A 1 191 ? -18.631 3.815 9.997 1.00 97.56 191 ALA A C 1
ATOM 1494 O O . ALA A 1 191 ? -18.904 2.762 9.431 1.00 97.56 191 ALA A O 1
ATOM 1495 N N . GLU A 1 192 ? -18.622 3.913 11.330 1.00 95.56 192 GLU A N 1
ATOM 1496 C CA . GLU A 1 192 ? -18.917 2.787 12.231 1.00 95.56 192 GLU A CA 1
ATOM 1497 C C . GLU A 1 192 ? -20.309 2.201 11.975 1.00 95.56 192 GLU A C 1
ATOM 1499 O O . GLU A 1 192 ? -20.468 0.983 11.903 1.00 95.56 192 GLU A O 1
ATOM 1504 N N . LYS A 1 193 ? -21.322 3.054 11.774 1.00 97.12 193 LYS A N 1
ATOM 1505 C CA . LYS A 1 193 ? -22.678 2.607 11.421 1.00 97.12 193 LYS A CA 1
ATOM 1506 C C . LYS A 1 193 ? -22.712 1.865 10.088 1.00 97.12 193 LYS A C 1
ATOM 1508 O O . LYS A 1 193 ? -23.396 0.849 10.001 1.00 97.12 193 LYS A O 1
ATOM 1513 N N . LEU A 1 194 ? -22.000 2.350 9.068 1.00 97.56 194 LEU A N 1
ATOM 1514 C CA . LEU A 1 194 ? -21.898 1.649 7.786 1.00 97.56 194 LEU A CA 1
ATOM 1515 C C . LEU A 1 194 ? -21.209 0.293 7.971 1.00 97.56 194 LEU A C 1
ATOM 1517 O O . LEU A 1 194 ? -21.744 -0.720 7.537 1.00 97.56 194 LEU A O 1
ATOM 1521 N N . ILE A 1 195 ? -20.065 0.269 8.660 1.00 96.81 195 ILE A N 1
ATOM 1522 C CA . ILE A 1 195 ? -19.257 -0.938 8.870 1.00 96.81 195 ILE A CA 1
ATOM 1523 C C . ILE A 1 195 ? -20.049 -2.005 9.627 1.00 96.81 195 ILE A C 1
ATOM 1525 O O . ILE A 1 195 ? -20.085 -3.158 9.206 1.00 96.81 195 ILE A O 1
ATOM 1529 N N . ASN A 1 196 ? -20.740 -1.632 10.703 1.00 94.12 196 ASN A N 1
ATOM 1530 C CA . ASN A 1 196 ? -21.535 -2.575 11.491 1.00 94.12 196 ASN A CA 1
ATOM 1531 C C . ASN A 1 196 ? -22.696 -3.192 10.698 1.00 94.12 196 ASN A C 1
ATOM 1533 O O . ASN A 1 196 ? -23.091 -4.319 10.989 1.00 94.12 196 ASN A O 1
ATOM 1537 N N . ASN A 1 197 ? -23.197 -2.487 9.680 1.00 95.88 197 ASN A N 1
ATOM 1538 C CA . ASN A 1 197 ? -24.287 -2.936 8.815 1.00 95.88 197 ASN A CA 1
ATOM 1539 C C . ASN A 1 197 ? -23.812 -3.436 7.439 1.00 95.88 197 ASN A C 1
ATOM 1541 O O . ASN A 1 197 ? -24.647 -3.636 6.560 1.00 95.88 197 ASN A O 1
ATOM 1545 N N . LEU A 1 198 ? -22.503 -3.632 7.225 1.00 95.56 198 LEU A N 1
ATOM 1546 C CA . LEU A 1 198 ? -21.978 -4.145 5.957 1.00 95.56 198 LEU A CA 1
ATOM 1547 C C . LEU A 1 198 ? -22.580 -5.515 5.632 1.00 95.56 198 LEU A C 1
ATOM 1549 O O . LEU A 1 198 ? -22.546 -6.432 6.455 1.00 95.56 198 LEU A O 1
ATOM 1553 N N . GLN A 1 199 ? -23.080 -5.645 4.406 1.00 94.50 199 GLN A N 1
ATOM 1554 C CA . GLN A 1 199 ? -23.629 -6.869 3.835 1.00 94.50 199 GLN A CA 1
ATOM 1555 C C . GLN A 1 199 ? -23.127 -7.050 2.400 1.00 94.50 199 GLN A C 1
ATOM 1557 O O . GLN A 1 199 ? -22.741 -6.086 1.737 1.00 94.50 199 GLN A O 1
ATOM 1562 N N . ALA A 1 200 ? -23.153 -8.296 1.932 1.00 94.00 200 ALA A N 1
ATOM 1563 C CA . ALA A 1 200 ? -22.881 -8.673 0.548 1.00 94.00 200 ALA A CA 1
ATOM 1564 C C . ALA A 1 200 ? -24.168 -8.569 -0.291 1.00 94.00 200 ALA A C 1
ATOM 1566 O O . ALA A 1 200 ? -24.829 -9.566 -0.592 1.00 94.00 200 ALA A O 1
ATOM 1567 N N . ASP A 1 201 ? -24.586 -7.342 -0.578 1.00 94.75 201 ASP A N 1
ATOM 1568 C CA . ASP A 1 201 ? -25.881 -6.988 -1.170 1.00 94.75 201 ASP A CA 1
ATOM 1569 C C . ASP A 1 201 ? -25.769 -6.288 -2.538 1.00 94.75 201 ASP A C 1
ATOM 1571 O O . ASP A 1 201 ? -26.796 -5.967 -3.133 1.00 94.75 201 ASP A O 1
ATOM 1575 N N . LEU A 1 202 ? -24.558 -6.101 -3.079 1.00 92.06 202 LEU A N 1
ATOM 1576 C CA . LEU A 1 202 ? -24.336 -5.330 -4.310 1.00 92.06 202 LEU A CA 1
ATOM 1577 C C . LEU A 1 202 ? -24.243 -6.174 -5.594 1.00 92.06 202 LEU A C 1
ATOM 1579 O O . LEU A 1 202 ? -24.031 -5.616 -6.668 1.00 92.06 202 LEU A O 1
ATOM 1583 N N . GLY A 1 203 ? -24.440 -7.493 -5.530 1.00 89.56 203 GLY A N 1
ATOM 1584 C CA . GLY A 1 203 ? -24.549 -8.345 -6.723 1.00 89.56 203 GLY A CA 1
ATOM 1585 C C . GLY A 1 203 ? -23.203 -8.793 -7.306 1.00 89.56 203 GLY A C 1
ATOM 1586 O O . GLY A 1 203 ? -22.499 -9.560 -6.661 1.00 89.56 203 GLY A O 1
ATOM 1587 N N . GLY A 1 204 ? -22.893 -8.395 -8.543 1.00 86.25 204 GLY A N 1
ATOM 1588 C CA . GLY A 1 204 ? -21.670 -8.759 -9.284 1.00 86.25 204 GLY A CA 1
ATOM 1589 C C . GLY A 1 204 ? -20.400 -8.087 -8.750 1.00 86.25 204 GLY A C 1
ATOM 1590 O O . GLY A 1 204 ? -20.412 -7.586 -7.634 1.00 86.25 204 GLY A O 1
ATOM 1591 N N . THR A 1 205 ? -19.319 -8.041 -9.538 1.00 86.06 205 THR A N 1
ATOM 1592 C CA . THR A 1 205 ? -17.986 -7.584 -9.079 1.00 86.06 205 THR A CA 1
ATOM 1593 C C . THR A 1 205 ? -17.327 -6.630 -10.092 1.00 86.06 205 THR A C 1
ATOM 1595 O O . THR A 1 205 ? -16.408 -6.997 -10.819 1.00 86.06 205 THR A O 1
ATOM 1598 N N . GLU A 1 206 ? -17.785 -5.378 -10.144 1.00 90.38 206 GLU A N 1
ATOM 1599 C CA . GLU A 1 206 ? -17.321 -4.335 -11.074 1.00 90.38 206 GLU A CA 1
ATOM 1600 C C . GLU A 1 206 ? -16.333 -3.363 -10.404 1.00 90.38 206 GLU A C 1
ATOM 1602 O O . GLU A 1 206 ? -16.686 -2.260 -9.979 1.00 90.38 206 GLU A O 1
ATOM 1607 N N . LEU A 1 207 ? -15.059 -3.758 -10.321 1.00 93.50 207 LEU A N 1
ATOM 1608 C CA . LEU A 1 207 ? -14.008 -2.973 -9.651 1.00 93.50 207 LEU A CA 1
ATOM 1609 C C . LEU A 1 207 ? -13.485 -1.783 -10.479 1.00 93.50 207 LEU A C 1
ATOM 1611 O O . LEU A 1 207 ? -12.972 -0.810 -9.926 1.00 93.50 207 LEU A O 1
ATOM 1615 N N . LEU A 1 208 ? -13.598 -1.827 -11.808 1.00 92.62 208 LEU A N 1
ATOM 1616 C CA . LEU A 1 208 ? -13.003 -0.800 -12.668 1.00 92.62 208 LEU A CA 1
ATOM 1617 C C . LEU A 1 208 ? -13.623 0.587 -12.433 1.00 92.62 208 LEU A C 1
ATOM 1619 O O . LEU A 1 208 ? -12.900 1.573 -12.316 1.00 92.62 208 LEU A O 1
ATOM 1623 N N . ARG A 1 209 ? -14.954 0.664 -12.312 1.00 93.88 209 ARG A N 1
ATOM 1624 C CA . ARG A 1 209 ? -15.690 1.929 -12.147 1.00 93.88 209 ARG A CA 1
ATOM 1625 C C . ARG A 1 209 ? -15.291 2.724 -10.894 1.00 93.88 209 ARG A C 1
ATOM 1627 O O . ARG A 1 209 ? -14.974 3.904 -11.048 1.00 93.88 209 ARG A O 1
ATOM 1634 N N . PRO A 1 210 ? -15.263 2.147 -9.673 1.00 95.69 210 PRO A N 1
ATOM 1635 C CA . PRO A 1 210 ? -14.830 2.899 -8.496 1.00 95.69 210 PRO A CA 1
ATOM 1636 C C . PRO A 1 210 ? -13.366 3.355 -8.594 1.00 95.69 210 PRO A C 1
ATOM 1638 O O . PRO A 1 210 ? -13.044 4.453 -8.145 1.00 95.69 210 PRO A O 1
ATOM 1641 N N . LEU A 1 211 ? -12.482 2.577 -9.230 1.00 95.62 211 LEU A N 1
ATOM 1642 C CA . LEU A 1 211 ? -11.092 2.995 -9.454 1.00 95.62 211 LEU A CA 1
ATOM 1643 C C . LEU A 1 211 ? -10.977 4.123 -10.490 1.00 95.62 211 LEU A C 1
ATOM 1645 O O . LEU A 1 211 ? -10.180 5.036 -10.299 1.00 95.62 211 LEU A O 1
ATOM 1649 N N . GLN A 1 212 ? -11.793 4.109 -11.548 1.00 94.62 212 GLN A N 1
ATOM 1650 C CA . GLN A 1 212 ? -11.853 5.204 -12.525 1.00 94.62 212 GLN A CA 1
ATOM 1651 C C . GLN A 1 212 ? -12.353 6.494 -11.878 1.00 94.62 212 GLN A C 1
ATOM 1653 O O . GLN A 1 212 ? -11.869 7.574 -12.203 1.00 94.62 212 GLN A O 1
ATOM 1658 N N . TRP A 1 213 ? -13.313 6.390 -10.957 1.00 94.62 213 TRP A N 1
ATOM 1659 C CA . TRP A 1 213 ? -13.757 7.533 -10.170 1.00 94.62 213 TRP A CA 1
ATOM 1660 C C . TRP A 1 213 ? -12.622 8.079 -9.298 1.00 94.62 213 TRP A C 1
ATOM 1662 O O . TRP A 1 213 ? -12.375 9.277 -9.332 1.00 94.62 213 TRP A O 1
ATOM 1672 N N . LEU A 1 214 ? -11.871 7.222 -8.596 1.00 94.88 214 LEU A N 1
ATOM 1673 C CA . LEU A 1 214 ? -10.711 7.651 -7.802 1.00 94.88 214 LEU A CA 1
ATOM 1674 C C . LEU A 1 214 ? -9.619 8.317 -8.652 1.00 94.88 214 LEU A C 1
ATOM 1676 O O . LEU A 1 214 ? -9.032 9.303 -8.210 1.00 94.88 214 LEU A O 1
ATOM 1680 N N . GLU A 1 215 ? -9.363 7.815 -9.860 1.00 91.50 215 GLU A N 1
ATOM 1681 C CA . GLU A 1 215 ? -8.367 8.390 -10.770 1.00 91.50 215 GLU A CA 1
ATOM 1682 C C . GLU A 1 215 ? -8.712 9.829 -11.189 1.00 91.50 215 GLU A C 1
ATOM 1684 O O . GLU A 1 215 ? -7.816 10.653 -11.360 1.00 91.50 215 GLU A O 1
ATOM 1689 N N . GLN A 1 216 ? -10.001 10.162 -11.323 1.00 90.94 216 GLN A N 1
ATOM 1690 C CA . GLN A 1 216 ? -10.437 11.510 -11.720 1.00 90.94 216 GLN A CA 1
ATOM 1691 C C . GLN A 1 216 ? -10.055 12.592 -10.704 1.00 90.94 216 GLN A C 1
ATOM 1693 O O . GLN A 1 216 ? -10.015 13.771 -11.058 1.00 90.94 216 GLN A O 1
ATOM 1698 N N . TYR A 1 217 ? -9.778 12.204 -9.459 1.00 91.00 217 TYR A N 1
ATOM 1699 C CA . TYR A 1 217 ? -9.464 13.114 -8.368 1.00 91.00 217 TYR A CA 1
ATOM 1700 C C . TYR A 1 217 ? -8.083 12.789 -7.813 1.00 91.00 217 TYR A C 1
ATOM 1702 O O . TYR A 1 217 ? -7.948 11.951 -6.917 1.00 91.00 217 TYR A O 1
ATOM 1710 N N . SER A 1 218 ? -7.059 13.475 -8.318 1.00 87.06 218 SER A N 1
ATOM 1711 C CA . SER A 1 218 ? -5.728 13.440 -7.711 1.00 87.06 218 SER A CA 1
ATOM 1712 C C . SER A 1 218 ? -5.797 13.865 -6.237 1.00 87.06 218 SER A C 1
ATOM 1714 O O . SER A 1 218 ? -6.587 14.754 -5.911 1.00 87.06 218 SER A O 1
ATOM 1716 N N . PRO A 1 219 ? -4.991 13.256 -5.349 1.00 89.00 219 PRO A N 1
ATOM 1717 C CA . PRO A 1 219 ? -4.881 13.704 -3.964 1.00 89.00 219 PRO A CA 1
ATOM 1718 C C . PRO A 1 219 ? -4.466 15.176 -3.888 1.00 89.00 219 PRO A C 1
ATOM 1720 O O . PRO A 1 219 ? -3.766 15.668 -4.779 1.00 89.00 219 PRO A O 1
ATOM 1723 N N . GLU A 1 220 ? -4.882 15.868 -2.826 1.00 84.88 220 GLU A N 1
ATOM 1724 C CA . GLU A 1 220 ? -4.418 17.237 -2.570 1.00 84.88 220 GLU A CA 1
ATOM 1725 C C . GLU A 1 220 ? -2.885 17.303 -2.484 1.00 84.88 220 GLU A C 1
ATOM 1727 O O . GLU A 1 220 ? -2.219 16.352 -2.063 1.00 84.88 220 GLU A O 1
ATOM 1732 N N . GLU A 1 221 ? -2.319 18.454 -2.853 1.00 79.69 221 GLU A N 1
ATOM 1733 C CA . GLU A 1 221 ? -0.877 18.681 -2.790 1.00 79.69 221 GLU A CA 1
ATOM 1734 C C . GLU A 1 221 ? -0.333 18.389 -1.379 1.00 79.69 221 GLU A C 1
ATOM 1736 O O . GLU A 1 221 ? -0.903 18.806 -0.369 1.00 79.69 221 GLU A O 1
ATOM 1741 N N . GLY A 1 222 ? 0.768 17.639 -1.299 1.00 80.00 222 GLY A N 1
ATOM 1742 C CA . GLY A 1 222 ? 1.355 17.236 -0.021 1.00 80.00 222 GLY A CA 1
ATOM 1743 C C . GLY A 1 222 ? 0.776 15.950 0.585 1.00 80.00 222 GLY A C 1
ATOM 1744 O O . GLY A 1 222 ? 1.291 15.502 1.613 1.00 80.00 222 GLY A O 1
ATOM 1745 N N . ARG A 1 223 ? -0.253 15.332 -0.020 1.00 86.12 223 ARG A N 1
ATOM 1746 C CA . ARG A 1 223 ? -0.858 14.073 0.457 1.00 86.12 223 ARG A CA 1
ATOM 1747 C C . ARG A 1 223 ? -0.620 12.919 -0.510 1.00 86.12 223 ARG A C 1
ATOM 1749 O O . ARG A 1 223 ? -0.765 13.065 -1.720 1.00 86.12 223 ARG A O 1
ATOM 1756 N N . ALA A 1 224 ? -0.340 11.736 0.032 1.00 90.81 224 ALA A N 1
ATOM 1757 C CA . ALA A 1 224 ? -0.423 10.489 -0.718 1.00 90.81 224 ALA A CA 1
ATOM 1758 C C . ALA A 1 224 ? -1.735 9.761 -0.394 1.00 90.81 224 ALA A C 1
ATOM 1760 O O . ALA A 1 224 ? -2.215 9.798 0.743 1.00 90.81 224 ALA A O 1
ATOM 1761 N N . ARG A 1 225 ? -2.305 9.045 -1.368 1.00 94.38 225 ARG A N 1
ATOM 1762 C CA . ARG A 1 225 ? -3.518 8.239 -1.166 1.00 94.38 225 ARG A CA 1
ATOM 1763 C C . ARG A 1 225 ? -3.175 6.784 -0.875 1.00 94.38 225 ARG A C 1
ATOM 1765 O O . ARG A 1 225 ? -2.494 6.129 -1.655 1.00 94.38 225 ARG A O 1
ATOM 1772 N N . GLN A 1 226 ? -3.663 6.277 0.248 1.00 95.56 226 GLN A N 1
ATOM 1773 C CA . GLN A 1 226 ? -3.566 4.883 0.666 1.00 95.56 226 GLN A CA 1
ATOM 1774 C C . GLN A 1 226 ? -4.925 4.218 0.443 1.00 95.56 226 GLN A C 1
ATOM 1776 O O . GLN A 1 226 ? -5.911 4.596 1.074 1.00 95.56 226 GLN A O 1
ATOM 1781 N N . ILE A 1 227 ? -5.001 3.246 -0.461 1.00 97.31 227 ILE A N 1
ATOM 1782 C CA . ILE A 1 227 ? -6.223 2.477 -0.714 1.00 97.31 227 ILE A CA 1
ATOM 1783 C C . ILE A 1 227 ? -6.092 1.116 -0.038 1.00 97.31 227 ILE A C 1
ATOM 1785 O O . ILE A 1 227 ? -5.179 0.365 -0.361 1.00 97.31 227 ILE A O 1
ATOM 1789 N N . PHE A 1 228 ? -7.024 0.762 0.838 1.00 97.31 228 PHE A N 1
ATOM 1790 C CA . PHE A 1 228 ? -7.200 -0.604 1.323 1.00 97.31 228 PHE A CA 1
ATOM 1791 C C . PHE A 1 228 ? -8.312 -1.266 0.514 1.00 97.31 228 PHE A C 1
ATOM 1793 O O . PHE A 1 228 ? -9.475 -0.877 0.623 1.00 97.31 228 PHE A O 1
ATOM 1800 N N . LEU A 1 229 ? -7.956 -2.244 -0.315 1.00 97.25 229 LEU A N 1
ATOM 1801 C CA . LEU A 1 229 ? -8.885 -2.963 -1.178 1.00 97.25 229 LEU A CA 1
ATOM 1802 C C . LEU A 1 229 ? -9.106 -4.377 -0.643 1.00 97.25 229 LEU A C 1
ATOM 1804 O O . LEU A 1 229 ? -8.171 -5.175 -0.611 1.00 97.25 229 LEU A O 1
ATOM 1808 N N . LEU A 1 230 ? -10.337 -4.695 -0.246 1.00 95.75 230 LEU A N 1
ATOM 1809 C CA . LEU A 1 230 ? -10.719 -6.002 0.291 1.00 95.75 230 LEU A CA 1
ATOM 1810 C C . LEU A 1 230 ? -11.643 -6.710 -0.696 1.00 95.75 230 LEU A C 1
ATOM 1812 O O . LEU A 1 230 ? -12.717 -6.195 -0.992 1.00 95.75 230 LEU A O 1
ATOM 1816 N N . THR A 1 231 ? -11.229 -7.873 -1.196 1.00 93.06 231 THR A N 1
ATOM 1817 C CA . THR A 1 231 ? -11.971 -8.641 -2.208 1.00 93.06 231 THR A CA 1
ATOM 1818 C C . THR A 1 231 ? -11.650 -10.129 -2.094 1.00 93.06 231 THR A C 1
ATOM 1820 O O . THR A 1 231 ? -10.530 -10.514 -1.757 1.00 93.06 231 THR A O 1
ATOM 1823 N N . ASP A 1 232 ? -12.621 -10.990 -2.363 1.00 85.19 232 ASP A N 1
ATOM 1824 C CA . ASP A 1 232 ? -12.375 -12.409 -2.629 1.00 85.19 232 ASP A CA 1
ATOM 1825 C C . ASP A 1 232 ? -12.099 -12.663 -4.118 1.00 85.19 232 ASP A C 1
ATOM 1827 O O . ASP A 1 232 ? -11.353 -13.571 -4.444 1.00 85.19 232 ASP A O 1
ATOM 1831 N N . GLY A 1 233 ? -12.562 -11.778 -4.997 1.00 69.19 233 GLY A N 1
ATOM 1832 C CA . GLY A 1 233 ? -12.025 -11.509 -6.323 1.00 69.19 233 GLY A CA 1
ATOM 1833 C C . GLY A 1 233 ? -12.209 -12.615 -7.359 1.00 69.19 233 GLY A C 1
ATOM 1834 O O . GLY A 1 233 ? -11.481 -13.602 -7.346 1.00 69.19 233 GLY A O 1
ATOM 1835 N N . GLU A 1 234 ? -13.023 -12.320 -8.379 1.00 68.75 234 GLU A N 1
ATOM 1836 C CA . GLU A 1 234 ? -13.068 -12.992 -9.689 1.00 68.75 234 GLU A CA 1
ATOM 1837 C C . GLU A 1 234 ? -13.485 -11.998 -10.799 1.00 68.75 234 GLU A C 1
ATOM 1839 O O . GLU A 1 234 ? -14.612 -12.019 -11.282 1.00 68.75 234 GLU A O 1
ATOM 1844 N N . ILE A 1 235 ? -12.580 -11.102 -11.223 1.00 80.06 235 ILE A N 1
ATOM 1845 C CA . ILE A 1 235 ? -12.832 -10.197 -12.367 1.00 80.06 235 ILE A CA 1
ATOM 1846 C C . ILE A 1 235 ? -12.142 -10.703 -13.640 1.00 80.06 235 ILE A C 1
ATOM 1848 O O . ILE A 1 235 ? -11.028 -11.232 -13.580 1.00 80.06 235 ILE A O 1
ATOM 1852 N N . SER A 1 236 ? -12.762 -10.508 -14.806 1.00 74.31 236 SER A N 1
ATOM 1853 C CA . SER A 1 236 ? -12.187 -10.898 -16.105 1.00 74.31 236 SER A CA 1
ATOM 1854 C C . SER A 1 236 ? -11.218 -9.848 -16.668 1.00 74.31 236 SER A C 1
ATOM 1856 O O . SER A 1 236 ? -10.242 -10.193 -17.336 1.00 74.31 236 SER A O 1
ATOM 1858 N N . ASN A 1 237 ? -11.425 -8.568 -16.349 1.00 83.62 237 ASN A N 1
ATOM 1859 C CA . ASN A 1 237 ? -10.666 -7.424 -16.861 1.00 83.62 237 ASN A CA 1
ATOM 1860 C C . ASN A 1 237 ? -9.475 -7.022 -15.968 1.00 83.62 237 ASN A C 1
ATOM 1862 O O . ASN A 1 237 ? -9.174 -5.841 -15.800 1.00 83.62 237 ASN A O 1
ATOM 1866 N N . VAL A 1 238 ? -8.750 -8.008 -15.419 1.00 88.25 238 VAL A N 1
ATOM 1867 C CA . VAL A 1 238 ? -7.604 -7.772 -14.515 1.00 88.25 238 VAL A CA 1
ATOM 1868 C C . VAL A 1 238 ? -6.580 -6.817 -15.129 1.00 88.25 238 VAL A C 1
ATOM 1870 O O . VAL A 1 238 ? -6.164 -5.875 -14.468 1.00 88.25 238 VAL A O 1
ATOM 1873 N N . ASN A 1 239 ? -6.188 -7.023 -16.390 1.00 86.25 239 ASN A N 1
ATOM 1874 C CA . ASN A 1 239 ? -5.160 -6.195 -17.031 1.00 86.25 239 ASN A CA 1
ATOM 1875 C C . ASN A 1 239 ? -5.569 -4.719 -17.114 1.00 86.25 239 ASN A C 1
ATOM 1877 O O . ASN A 1 239 ? -4.759 -3.854 -16.809 1.00 86.25 239 ASN A O 1
ATOM 1881 N N . GLU A 1 240 ? -6.829 -4.440 -17.450 1.00 86.88 240 GLU A N 1
ATOM 1882 C CA . GLU A 1 240 ? -7.349 -3.074 -17.540 1.00 86.88 240 GLU A CA 1
ATOM 1883 C C . GLU A 1 240 ? -7.348 -2.378 -16.173 1.00 86.88 240 GLU A C 1
ATOM 1885 O O . GLU A 1 240 ? -6.914 -1.232 -16.054 1.00 86.88 240 GLU A O 1
ATOM 1890 N N . VAL A 1 241 ? -7.759 -3.097 -15.124 1.00 91.81 241 VAL A N 1
ATOM 1891 C CA . VAL A 1 241 ? -7.684 -2.606 -13.743 1.00 91.81 241 VAL A CA 1
ATOM 1892 C C . VAL A 1 241 ? -6.237 -2.325 -13.336 1.00 91.81 241 VAL A C 1
ATOM 1894 O O . VAL A 1 241 ? -5.956 -1.278 -12.758 1.00 91.81 241 VAL A O 1
ATOM 1897 N N . LEU A 1 242 ? -5.298 -3.220 -13.657 1.00 91.19 242 LEU A N 1
ATOM 1898 C CA . LEU A 1 242 ? -3.887 -3.015 -13.329 1.00 91.19 242 LEU A CA 1
ATOM 1899 C C . LEU A 1 242 ? -3.279 -1.835 -14.093 1.00 91.19 242 LEU A C 1
ATOM 1901 O O . LEU A 1 242 ? -2.505 -1.081 -13.508 1.00 91.19 242 LEU A O 1
ATOM 1905 N N . ASP A 1 243 ? -3.623 -1.650 -15.366 1.00 87.25 243 ASP A N 1
ATOM 1906 C CA . ASP A 1 243 ? -3.168 -0.510 -16.168 1.00 87.25 243 ASP A CA 1
ATOM 1907 C C . ASP A 1 243 ? -3.657 0.816 -15.568 1.00 87.25 243 ASP A C 1
ATOM 1909 O O . ASP A 1 243 ? -2.865 1.744 -15.405 1.00 87.25 243 ASP A O 1
ATOM 1913 N N . LEU A 1 244 ? -4.923 0.870 -15.144 1.00 90.00 244 LEU A N 1
ATOM 1914 C CA . LEU A 1 244 ? -5.496 2.011 -14.429 1.00 90.00 244 LEU A CA 1
ATOM 1915 C C . LEU A 1 244 ? -4.817 2.264 -13.073 1.00 90.00 244 LEU A C 1
ATOM 1917 O O . LEU A 1 244 ? -4.582 3.402 -12.680 1.00 90.00 244 LEU A O 1
ATOM 1921 N N . CYS A 1 245 ? -4.480 1.217 -12.324 1.00 92.06 245 CYS A N 1
ATOM 1922 C CA . CYS A 1 245 ? -3.767 1.393 -11.061 1.00 92.06 245 CYS A CA 1
ATOM 1923 C C . CYS A 1 245 ? -2.346 1.931 -11.273 1.00 92.06 245 CYS A C 1
ATOM 1925 O O . CYS A 1 245 ? -1.898 2.766 -10.488 1.00 92.06 245 CYS A O 1
ATOM 1927 N N . ARG A 1 246 ? -1.652 1.512 -12.340 1.00 87.94 246 ARG A N 1
ATOM 1928 C CA . ARG A 1 246 ? -0.310 2.022 -12.665 1.00 87.94 246 ARG A CA 1
ATOM 1929 C C . ARG A 1 246 ? -0.320 3.510 -13.013 1.00 87.94 246 ARG A C 1
ATOM 1931 O O . ARG A 1 246 ? 0.607 4.204 -12.611 1.00 87.94 246 ARG A O 1
ATOM 1938 N N . SER A 1 247 ? -1.364 4.026 -13.671 1.00 85.62 247 SER A N 1
ATOM 1939 C CA . SER A 1 247 ? -1.471 5.473 -13.930 1.00 85.62 247 SER A CA 1
ATOM 1940 C C . SER A 1 247 ? -1.666 6.302 -12.655 1.00 85.62 247 SER A C 1
ATOM 1942 O O . SER A 1 247 ? -1.283 7.469 -12.633 1.00 85.62 247 SER A O 1
ATOM 1944 N N . MET A 1 248 ? -2.190 5.708 -11.577 1.00 89.00 248 MET A N 1
ATOM 1945 C CA . MET A 1 248 ? -2.322 6.356 -10.264 1.00 89.00 248 MET A CA 1
ATOM 1946 C C . MET A 1 248 ? -1.093 6.171 -9.353 1.00 89.00 248 MET A C 1
ATOM 1948 O O . MET A 1 248 ? -1.013 6.809 -8.301 1.00 89.00 248 MET A O 1
ATOM 1952 N N . ALA A 1 249 ? -0.127 5.323 -9.722 1.00 88.56 249 ALA A N 1
ATOM 1953 C CA . ALA A 1 249 ? 0.973 4.899 -8.845 1.00 88.56 249 ALA A CA 1
ATOM 1954 C C . ALA A 1 249 ? 1.905 6.040 -8.391 1.00 88.56 249 ALA A C 1
ATOM 1956 O O . ALA A 1 249 ? 2.607 5.908 -7.391 1.00 88.56 249 ALA A O 1
ATOM 1957 N N . THR A 1 250 ? 1.897 7.180 -9.089 1.00 87.00 250 THR A N 1
ATOM 1958 C CA . THR A 1 250 ? 2.688 8.369 -8.727 1.00 87.00 250 THR A CA 1
ATOM 1959 C C . THR A 1 250 ? 2.125 9.145 -7.535 1.00 87.00 250 THR A C 1
ATOM 1961 O O . THR A 1 250 ? 2.772 10.068 -7.055 1.00 87.00 250 THR A O 1
ATOM 1964 N N . SER A 1 251 ? 0.919 8.822 -7.065 1.00 89.00 251 SER A N 1
ATOM 1965 C CA . SER A 1 251 ? 0.288 9.480 -5.908 1.00 89.00 251 SER A CA 1
ATOM 1966 C C . SER A 1 251 ? -0.509 8.526 -5.015 1.00 89.00 251 SER A C 1
ATOM 1968 O O . SER A 1 251 ? -0.925 8.906 -3.919 1.00 89.00 251 SER A O 1
ATOM 1970 N N . THR A 1 252 ? -0.723 7.288 -5.467 1.00 92.19 252 THR A N 1
ATOM 1971 C CA . THR A 1 252 ? -1.602 6.309 -4.827 1.00 92.19 252 THR A CA 1
ATOM 1972 C C . THR A 1 252 ? -0.890 4.979 -4.608 1.00 92.19 252 THR A C 1
ATOM 1974 O O . THR A 1 252 ? -0.273 4.440 -5.524 1.00 92.19 252 THR A O 1
ATOM 1977 N N . ARG A 1 253 ? -1.053 4.415 -3.409 1.00 93.75 253 ARG A N 1
ATOM 1978 C CA . ARG A 1 253 ? -0.582 3.085 -3.007 1.00 93.75 253 ARG A CA 1
ATOM 1979 C C . ARG A 1 253 ? -1.777 2.199 -2.655 1.00 93.75 253 ARG A C 1
ATOM 1981 O O . ARG A 1 253 ? -2.652 2.635 -1.907 1.00 93.75 253 ARG A O 1
ATOM 1988 N N . ILE A 1 254 ? -1.820 0.964 -3.160 1.00 95.88 254 ILE A N 1
ATOM 1989 C CA . ILE A 1 254 ? -2.920 0.017 -2.906 1.00 95.88 254 ILE A CA 1
ATOM 1990 C C . ILE A 1 254 ? -2.441 -1.158 -2.047 1.00 95.88 254 ILE A C 1
ATOM 1992 O O . ILE A 1 254 ? -1.597 -1.955 -2.455 1.00 95.88 254 ILE A O 1
ATOM 1996 N N . PHE A 1 255 ? -3.044 -1.289 -0.871 1.00 95.81 255 PHE A N 1
ATOM 1997 C CA . PHE A 1 255 ? -2.958 -2.425 0.038 1.00 95.81 255 PHE A CA 1
ATOM 1998 C C . PHE A 1 255 ? -4.116 -3.370 -0.252 1.00 95.81 255 PHE A C 1
ATOM 2000 O O . PHE A 1 255 ? -5.276 -3.026 -0.034 1.00 95.81 255 PHE A O 1
ATOM 2007 N N . SER A 1 256 ? -3.821 -4.548 -0.785 1.00 95.00 256 SER A N 1
ATOM 2008 C CA . SER A 1 256 ? -4.848 -5.484 -1.256 1.00 95.00 256 SER A CA 1
ATOM 2009 C C . SER A 1 256 ? -4.986 -6.688 -0.326 1.00 95.00 256 SER A C 1
ATOM 2011 O O . SER A 1 256 ? -4.000 -7.261 0.142 1.00 95.00 256 SER A O 1
ATOM 2013 N N . PHE A 1 257 ? -6.224 -7.082 -0.052 1.00 94.25 257 PHE A N 1
ATOM 2014 C CA . PHE A 1 257 ? -6.572 -8.187 0.833 1.00 94.25 257 PHE A CA 1
ATOM 2015 C C . PHE A 1 257 ? -7.408 -9.186 0.051 1.00 94.25 257 PHE A C 1
ATOM 2017 O O . PHE A 1 257 ? -8.554 -8.901 -0.292 1.00 94.25 257 PHE A O 1
ATOM 2024 N N . GLY A 1 258 ? -6.815 -10.344 -0.233 1.00 92.62 258 GLY A N 1
ATOM 2025 C CA . GLY A 1 258 ? -7.507 -11.474 -0.840 1.00 92.62 258 GLY A CA 1
ATOM 2026 C C . GLY A 1 258 ? -8.193 -12.313 0.232 1.00 92.62 258 GLY A C 1
ATOM 2027 O O . GLY A 1 258 ? -7.507 -12.910 1.061 1.00 92.62 258 GLY A O 1
ATOM 2028 N N . LEU A 1 259 ? -9.519 -12.372 0.217 1.00 90.06 259 LEU A N 1
ATOM 2029 C CA . LEU A 1 259 ? -10.323 -13.095 1.205 1.00 90.06 259 LEU A CA 1
ATOM 2030 C C . LEU A 1 259 ? -10.726 -14.479 0.684 1.00 90.06 259 LEU A C 1
ATOM 2032 O O . LEU A 1 259 ? -11.108 -14.627 -0.473 1.00 90.06 259 LEU A O 1
ATOM 2036 N N . GLY A 1 260 ? -10.711 -15.492 1.546 1.00 82.69 260 GLY A N 1
ATOM 2037 C CA . GLY A 1 260 ? -11.229 -16.818 1.199 1.00 82.69 260 GLY A CA 1
ATOM 2038 C C . GLY A 1 260 ? -10.159 -17.840 0.807 1.00 82.69 260 GLY A C 1
ATOM 2039 O O . GLY A 1 260 ? -8.957 -17.589 0.897 1.00 82.69 260 GLY A O 1
ATOM 2040 N N . TYR A 1 261 ? -10.598 -19.038 0.410 1.00 73.56 261 TYR A N 1
ATOM 2041 C CA . TYR A 1 261 ? -9.696 -20.151 0.083 1.00 73.56 261 TYR A CA 1
ATOM 2042 C C . TYR A 1 261 ? -8.950 -19.974 -1.243 1.00 73.56 261 TYR A C 1
ATOM 2044 O O . TYR A 1 261 ? -7.864 -20.526 -1.419 1.00 73.56 261 TYR A O 1
ATOM 2052 N N . SER A 1 262 ? -9.529 -19.267 -2.213 1.00 72.31 262 SER A N 1
ATOM 2053 C CA . SER A 1 262 ? -8.958 -19.152 -3.562 1.00 72.31 262 SER A CA 1
ATOM 2054 C C . SER A 1 262 ? -9.184 -17.779 -4.197 1.00 72.31 262 SER A C 1
ATOM 2056 O O . SER A 1 262 ? -9.695 -17.714 -5.311 1.00 72.31 262 SER A O 1
ATOM 2058 N N . PRO A 1 263 ? -8.783 -16.676 -3.537 1.00 81.88 263 PRO A N 1
ATOM 2059 C CA . PRO A 1 263 ? -8.926 -15.364 -4.139 1.00 81.88 263 PRO A CA 1
ATOM 2060 C C . PRO A 1 263 ? -8.046 -15.188 -5.377 1.00 81.88 263 PRO A C 1
ATOM 2062 O O . PRO A 1 263 ? -6.971 -15.798 -5.482 1.00 81.88 263 PRO A O 1
ATOM 2065 N N . SER A 1 264 ? -8.455 -14.305 -6.296 1.00 85.38 264 SER A N 1
ATOM 2066 C CA . SER A 1 264 ? -7.689 -13.992 -7.512 1.00 85.38 264 SER A CA 1
ATOM 2067 C C . SER A 1 264 ? -6.285 -13.461 -7.194 1.00 85.38 264 SER A C 1
ATOM 2069 O O . SER A 1 264 ? -6.050 -12.267 -6.984 1.00 85.38 264 SER A O 1
ATOM 2071 N N . ARG A 1 265 ? -5.296 -14.366 -7.192 1.00 86.38 265 ARG A N 1
ATOM 2072 C CA . ARG A 1 265 ? -3.896 -14.036 -6.885 1.00 86.38 265 ARG A CA 1
ATOM 2073 C C . ARG A 1 265 ? -3.301 -13.047 -7.878 1.00 86.38 265 ARG A C 1
ATOM 2075 O O . ARG A 1 265 ? -2.479 -12.228 -7.476 1.00 86.38 265 ARG A O 1
ATOM 2082 N N . SER A 1 266 ? -3.690 -13.124 -9.152 1.00 86.75 266 SER A N 1
ATOM 2083 C CA . SER A 1 266 ? -3.229 -12.193 -10.187 1.00 86.75 266 SER A CA 1
ATOM 2084 C C . SER A 1 266 ? -3.716 -10.774 -9.927 1.00 86.75 266 SER A C 1
ATOM 2086 O O . SER A 1 266 ? -2.932 -9.843 -10.084 1.00 86.75 266 SER A O 1
ATOM 2088 N N . LEU A 1 267 ? -4.971 -10.615 -9.489 1.00 90.12 267 LEU A N 1
ATOM 2089 C CA . LEU A 1 267 ? -5.524 -9.310 -9.144 1.00 90.12 267 LEU A CA 1
ATOM 2090 C C . LEU A 1 267 ? -4.860 -8.766 -7.879 1.00 90.12 267 LEU A C 1
ATOM 2092 O O . LEU A 1 267 ? -4.243 -7.710 -7.922 1.00 90.12 267 LEU A O 1
ATOM 2096 N N . VAL A 1 268 ? -4.914 -9.520 -6.780 1.00 92.81 268 VAL A N 1
ATOM 2097 C CA . VAL A 1 268 ? -4.416 -9.086 -5.464 1.00 92.81 268 VAL A CA 1
ATOM 2098 C C . VAL A 1 268 ? -2.914 -8.771 -5.518 1.00 92.81 268 VAL A C 1
ATOM 2100 O O . VAL A 1 268 ? -2.498 -7.649 -5.242 1.00 92.81 268 VAL A O 1
ATOM 2103 N N . LYS A 1 269 ? -2.075 -9.701 -6.001 1.00 91.81 269 LYS A N 1
ATOM 2104 C CA . LYS A 1 269 ? -0.633 -9.423 -6.155 1.00 91.81 269 LYS A CA 1
ATOM 2105 C C . LYS A 1 269 ? -0.375 -8.322 -7.189 1.00 91.81 269 LYS A C 1
ATOM 2107 O O . LYS A 1 269 ? 0.578 -7.561 -7.037 1.00 91.81 269 LYS A O 1
ATOM 2112 N N . GLY A 1 270 ? -1.182 -8.262 -8.249 1.00 91.94 270 GLY A N 1
ATOM 2113 C CA . GLY A 1 270 ? -1.052 -7.273 -9.316 1.00 91.94 270 GLY A CA 1
ATOM 2114 C C . GLY A 1 270 ? -1.276 -5.846 -8.823 1.00 91.94 270 GLY A C 1
ATOM 2115 O O . GLY A 1 270 ? -0.444 -4.990 -9.102 1.00 91.94 270 GLY A O 1
ATOM 2116 N N . LEU A 1 271 ? -2.342 -5.604 -8.053 1.00 94.38 271 LEU A N 1
ATOM 2117 C CA . LEU A 1 271 ? -2.706 -4.289 -7.511 1.00 94.38 271 LEU A CA 1
ATOM 2118 C C . LEU A 1 271 ? -1.598 -3.719 -6.621 1.00 94.38 271 LEU A C 1
ATOM 2120 O O . LEU A 1 271 ? -1.170 -2.578 -6.805 1.00 94.38 271 LEU A O 1
ATOM 2124 N N . ALA A 1 272 ? -1.092 -4.546 -5.703 1.00 92.00 272 ALA A N 1
ATOM 2125 C CA . ALA A 1 272 ? 0.007 -4.173 -4.821 1.00 92.00 272 ALA A CA 1
ATOM 2126 C C . ALA A 1 272 ? 1.279 -3.836 -5.613 1.00 92.00 272 ALA A C 1
ATOM 2128 O O . ALA A 1 272 ? 1.876 -2.782 -5.417 1.00 92.00 272 ALA A O 1
ATOM 2129 N N . ARG A 1 273 ? 1.665 -4.693 -6.568 1.00 89.88 273 ARG A N 1
ATOM 2130 C CA . ARG A 1 273 ? 2.863 -4.482 -7.402 1.00 89.88 273 ARG A CA 1
ATOM 2131 C C . ARG A 1 273 ? 2.746 -3.268 -8.319 1.00 89.88 273 ARG A C 1
ATOM 2133 O O . ARG A 1 273 ? 3.741 -2.596 -8.545 1.00 89.88 273 ARG A O 1
ATOM 2140 N N . ALA A 1 274 ? 1.555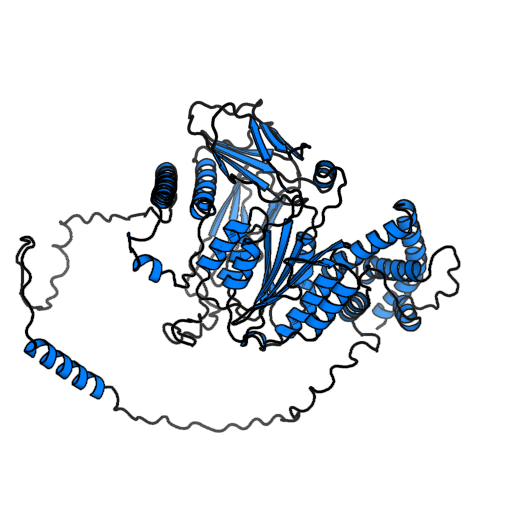 -2.996 -8.845 1.00 89.62 274 ALA A N 1
ATOM 2141 C CA . ALA A 1 274 ? 1.301 -1.872 -9.741 1.00 89.62 274 ALA A CA 1
ATOM 2142 C C . ALA A 1 274 ? 1.453 -0.508 -9.053 1.00 89.62 274 ALA A C 1
ATOM 2144 O O . ALA A 1 274 ? 1.685 0.480 -9.739 1.00 89.62 274 ALA A O 1
ATOM 2145 N N . THR A 1 275 ? 1.314 -0.452 -7.725 1.00 90.44 275 THR A N 1
ATOM 2146 C CA . THR A 1 275 ? 1.225 0.802 -6.954 1.00 90.44 275 THR A CA 1
ATOM 2147 C C . THR A 1 275 ? 2.219 0.874 -5.794 1.00 90.44 275 THR A C 1
ATOM 2149 O O . THR A 1 275 ? 2.065 1.694 -4.893 1.00 90.44 275 THR A O 1
ATOM 2152 N N . ASN A 1 276 ? 3.236 0.004 -5.789 1.00 87.88 276 ASN A N 1
ATOM 2153 C CA . ASN A 1 276 ? 4.213 -0.127 -4.699 1.00 87.88 276 ASN A CA 1
ATOM 2154 C C . ASN A 1 276 ? 3.564 -0.311 -3.311 1.00 87.88 276 ASN A C 1
ATOM 2156 O O . ASN A 1 276 ? 4.060 0.195 -2.305 1.00 87.88 276 ASN A O 1
ATOM 2160 N N . GLY A 1 277 ? 2.427 -1.007 -3.264 1.00 91.69 277 GLY A N 1
ATOM 2161 C CA . GLY A 1 277 ? 1.733 -1.383 -2.038 1.00 91.69 277 GLY A CA 1
ATOM 2162 C C . GLY A 1 277 ? 2.070 -2.797 -1.577 1.00 91.69 277 GLY A C 1
ATOM 2163 O O . GLY A 1 277 ? 3.029 -3.421 -2.032 1.00 91.69 277 GLY A O 1
ATOM 2164 N N . CYS A 1 278 ? 1.266 -3.320 -0.654 1.00 91.50 278 CYS A N 1
ATOM 2165 C CA . CYS A 1 278 ? 1.400 -4.683 -0.142 1.00 91.50 278 CYS A CA 1
ATOM 2166 C C . CYS A 1 278 ? 0.142 -5.505 -0.430 1.00 91.50 278 CYS A C 1
ATOM 2168 O O . CYS A 1 278 ? -0.926 -4.976 -0.741 1.00 91.50 278 CYS A O 1
ATOM 2170 N N . PHE A 1 279 ? 0.289 -6.823 -0.373 1.00 91.88 279 PHE A N 1
ATOM 2171 C CA . PHE A 1 279 ? -0.833 -7.737 -0.483 1.00 91.88 279 PHE A CA 1
ATOM 2172 C C . PHE A 1 279 ? -0.789 -8.742 0.656 1.00 91.88 279 PHE A C 1
ATOM 2174 O O . PHE A 1 279 ? 0.290 -9.170 1.064 1.00 91.88 279 PHE A O 1
ATOM 2181 N N . VAL A 1 280 ? -1.960 -9.160 1.121 1.00 90.88 280 VAL A N 1
ATOM 2182 C CA . VAL A 1 280 ? -2.103 -10.256 2.079 1.00 90.88 280 VAL A CA 1
ATOM 2183 C C . VAL A 1 280 ? -3.291 -11.118 1.675 1.00 90.88 280 VAL A C 1
ATOM 2185 O O . VAL A 1 280 ? -4.291 -10.626 1.153 1.00 90.88 280 VAL A O 1
ATOM 2188 N N . PHE A 1 281 ? -3.173 -12.422 1.902 1.00 88.06 281 PHE A N 1
ATOM 2189 C CA . PHE A 1 281 ? -4.280 -13.360 1.773 1.00 88.06 281 PHE A CA 1
ATOM 2190 C C . PHE A 1 281 ? -4.772 -13.732 3.167 1.00 88.06 281 PHE A C 1
ATOM 2192 O O . PHE A 1 281 ? -3.965 -14.119 4.008 1.00 88.06 281 PHE A O 1
ATOM 2199 N N . ILE A 1 282 ? -6.078 -13.618 3.399 1.00 87.31 282 ILE A N 1
ATOM 2200 C CA . ILE A 1 282 ? -6.725 -13.958 4.666 1.00 87.31 282 ILE A CA 1
ATOM 2201 C C . ILE A 1 282 ? -7.556 -15.228 4.443 1.00 87.31 282 ILE A C 1
ATOM 2203 O O . ILE A 1 282 ? -8.612 -15.169 3.799 1.00 87.31 282 ILE A O 1
ATOM 2207 N N . PRO A 1 283 ? -7.102 -16.383 4.961 1.00 82.56 283 PRO A N 1
ATOM 2208 C CA . PRO A 1 283 ? -7.857 -17.622 4.861 1.00 82.56 283 PRO A CA 1
ATOM 2209 C C . PRO A 1 283 ? -9.154 -17.560 5.689 1.00 82.56 283 PRO A C 1
ATOM 2211 O O . PRO A 1 283 ? -9.208 -16.863 6.708 1.00 82.56 283 PRO A O 1
ATOM 2214 N N . PRO A 1 284 ? -10.194 -18.328 5.325 1.00 76.25 284 PRO A N 1
ATOM 2215 C CA . PRO A 1 284 ? -11.403 -18.457 6.132 1.00 76.25 284 PRO A CA 1
ATOM 2216 C C . PRO A 1 284 ? -11.121 -18.935 7.550 1.00 76.25 284 PRO A C 1
ATOM 2218 O O . PRO A 1 284 ? -10.164 -19.671 7.788 1.00 76.25 284 PRO A O 1
ATOM 2221 N N . LYS A 1 285 ? -12.002 -18.560 8.486 1.00 77.69 285 LYS A N 1
ATOM 2222 C CA . LYS A 1 285 ? -11.938 -18.970 9.903 1.00 77.69 285 LYS A CA 1
ATOM 2223 C C . LYS A 1 285 ? -10.628 -18.584 10.610 1.00 77.69 285 LYS A C 1
ATOM 2225 O O . LYS A 1 285 ? -10.299 -19.162 11.642 1.00 77.69 285 LYS A O 1
ATOM 2230 N N . THR A 1 286 ? -9.884 -17.616 10.076 1.00 76.00 286 THR A N 1
ATOM 2231 C CA . THR A 1 286 ? -8.691 -17.062 10.725 1.00 76.00 286 THR A CA 1
ATOM 2232 C C . THR A 1 286 ? -8.994 -15.730 11.401 1.00 76.00 286 THR A C 1
ATOM 2234 O O . THR A 1 286 ? -10.026 -15.104 11.159 1.00 76.00 286 THR A O 1
ATOM 2237 N N . SER A 1 287 ? -8.080 -15.293 12.265 1.00 77.75 287 SER A N 1
ATOM 2238 C CA . SER A 1 287 ? -8.105 -13.928 12.773 1.00 77.75 287 SER A CA 1
ATOM 2239 C C . SER A 1 287 ? -7.560 -12.957 11.732 1.00 77.75 287 SER A C 1
ATOM 2241 O O . SER A 1 287 ? -6.412 -13.082 11.313 1.00 77.75 287 SER A O 1
ATOM 2243 N N . VAL A 1 288 ? -8.349 -11.936 11.408 1.00 80.94 288 VAL A N 1
ATOM 2244 C CA . VAL A 1 288 ? -7.957 -10.814 10.546 1.00 80.94 288 VAL A CA 1
ATOM 2245 C C . VAL A 1 288 ? -6.802 -10.002 11.136 1.00 80.94 288 VAL A C 1
ATOM 2247 O O . VAL A 1 288 ? -5.974 -9.476 10.395 1.00 80.94 288 VAL A O 1
ATOM 2250 N N . ASP A 1 289 ? -6.723 -9.917 12.464 1.00 75.88 289 ASP A N 1
ATOM 2251 C CA . ASP A 1 289 ? -5.849 -8.954 13.140 1.00 75.88 289 ASP A CA 1
ATOM 2252 C C . ASP A 1 289 ? -4.359 -9.204 12.858 1.00 75.88 289 ASP A C 1
ATOM 2254 O O . ASP A 1 289 ? -3.579 -8.260 12.749 1.00 75.88 289 ASP A O 1
ATOM 2258 N N . VAL A 1 290 ? -3.977 -10.473 12.671 1.00 71.31 290 VAL A N 1
ATOM 2259 C CA . VAL A 1 290 ? -2.596 -10.880 12.355 1.00 71.31 290 VAL A CA 1
ATOM 2260 C C . VAL A 1 290 ? -2.180 -10.391 10.964 1.00 71.31 290 VAL A C 1
ATOM 2262 O O . VAL A 1 290 ? -1.024 -10.052 10.739 1.00 71.31 290 VAL A O 1
ATOM 2265 N N . TYR A 1 291 ? -3.132 -10.317 10.035 1.00 79.88 291 TYR A N 1
ATOM 2266 C CA . TYR A 1 291 ? -2.899 -10.011 8.623 1.00 79.88 291 TYR A CA 1
ATOM 2267 C C . TYR A 1 291 ? -2.982 -8.518 8.301 1.00 79.88 291 TYR A C 1
ATOM 2269 O O . TYR A 1 291 ? -2.425 -8.055 7.304 1.00 79.88 291 TYR A O 1
ATOM 2277 N N . VAL A 1 292 ? -3.717 -7.764 9.117 1.00 83.44 292 VAL A N 1
ATOM 2278 C CA . VAL A 1 292 ? -4.000 -6.348 8.868 1.00 83.44 292 VAL A CA 1
ATOM 2279 C C . VAL A 1 292 ? -2.928 -5.429 9.449 1.00 83.44 292 VAL A C 1
ATOM 2281 O O . VAL A 1 292 ? -2.610 -4.410 8.833 1.00 83.44 292 VAL A O 1
ATOM 2284 N N . GLY A 1 293 ? -2.340 -5.801 10.589 1.00 80.25 293 GLY A N 1
ATOM 2285 C CA . GLY A 1 293 ? -1.419 -4.946 11.338 1.00 80.25 293 GLY A CA 1
ATOM 2286 C C . GLY A 1 293 ? -0.233 -4.423 10.527 1.00 80.25 293 GLY A C 1
ATOM 2287 O O . GLY A 1 293 ? 0.018 -3.221 10.512 1.00 80.25 293 GLY A O 1
ATOM 2288 N N . GLU A 1 294 ? 0.466 -5.295 9.797 1.00 80.94 294 GLU A N 1
ATOM 2289 C CA . GLU A 1 294 ? 1.642 -4.901 9.005 1.00 80.94 294 GLU A CA 1
ATOM 2290 C C . GLU A 1 294 ? 1.291 -3.955 7.849 1.00 80.94 294 GLU A C 1
ATOM 2292 O O . GLU A 1 294 ? 1.981 -2.960 7.617 1.00 80.94 294 GLU A O 1
ATOM 2297 N N . GLN A 1 295 ? 0.198 -4.232 7.126 1.00 87.25 295 GLN A N 1
ATOM 2298 C CA . GLN A 1 295 ? -0.247 -3.369 6.028 1.00 87.25 295 GLN A CA 1
ATOM 2299 C C . GLN A 1 295 ? -0.680 -1.998 6.547 1.00 87.25 295 GLN A C 1
ATOM 2301 O O . GLN A 1 295 ? -0.367 -0.976 5.940 1.00 87.25 295 GLN A O 1
ATOM 2306 N N . LEU A 1 296 ? -1.354 -1.972 7.695 1.00 85.94 296 LEU A N 1
ATOM 2307 C CA . LEU A 1 296 ? -1.740 -0.741 8.363 1.00 85.94 296 LEU A CA 1
ATOM 2308 C C . LEU A 1 296 ? -0.514 0.064 8.815 1.00 85.94 296 LEU A C 1
ATOM 2310 O O . LEU A 1 296 ? -0.453 1.261 8.552 1.00 85.94 296 LEU A O 1
ATOM 2314 N N . GLN A 1 297 ? 0.485 -0.575 9.430 1.00 84.12 297 GLN A N 1
ATOM 2315 C CA . GLN A 1 297 ? 1.730 0.098 9.815 1.00 84.12 297 GLN A CA 1
ATOM 2316 C C . GLN A 1 297 ? 2.415 0.747 8.608 1.00 84.12 297 GLN A C 1
ATOM 2318 O O . GLN A 1 297 ? 2.814 1.906 8.697 1.00 84.12 297 GLN A O 1
ATOM 2323 N N . LYS A 1 298 ? 2.482 0.045 7.470 1.00 87.44 298 LYS A N 1
ATOM 2324 C CA . LYS A 1 298 ? 3.035 0.594 6.222 1.00 87.44 298 LYS A CA 1
ATOM 2325 C C . LYS A 1 298 ? 2.203 1.741 5.646 1.00 87.44 298 LYS A C 1
ATOM 2327 O O . LYS A 1 298 ? 2.754 2.731 5.184 1.00 87.44 298 LYS A O 1
ATOM 2332 N N . ALA A 1 299 ? 0.877 1.647 5.685 1.00 89.12 299 ALA A N 1
ATOM 2333 C CA . ALA A 1 299 ? -0.006 2.705 5.187 1.00 89.12 299 ALA A CA 1
ATOM 2334 C C . ALA A 1 299 ? 0.055 3.990 6.035 1.00 89.12 299 ALA A C 1
ATOM 2336 O O . ALA A 1 299 ? -0.140 5.092 5.521 1.00 89.12 299 ALA A O 1
ATOM 2337 N N . LEU A 1 300 ? 0.311 3.852 7.339 1.00 87.19 300 LEU A N 1
ATOM 2338 C CA . LEU A 1 300 ? 0.427 4.965 8.283 1.00 87.19 300 LEU A CA 1
ATOM 2339 C C . LEU A 1 300 ? 1.829 5.592 8.316 1.00 87.19 300 LEU A C 1
ATOM 2341 O O . LEU A 1 300 ? 2.031 6.568 9.041 1.00 87.19 300 LEU A O 1
ATOM 2345 N N . GLN A 1 301 ? 2.794 5.058 7.558 1.00 85.62 301 GLN A N 1
ATOM 2346 C CA . GLN A 1 301 ? 4.125 5.650 7.461 1.00 85.62 301 GLN A CA 1
ATOM 2347 C C . GLN A 1 301 ? 4.059 7.079 6.923 1.00 85.62 301 GLN A C 1
ATOM 2349 O O . GLN A 1 301 ? 3.249 7.432 6.063 1.00 85.62 301 GLN A O 1
ATOM 2354 N N . LEU A 1 302 ? 4.982 7.889 7.431 1.00 83.25 302 LEU A N 1
ATOM 2355 C CA . LEU A 1 302 ? 5.210 9.239 6.955 1.00 83.25 302 LEU A CA 1
ATOM 2356 C C . LEU A 1 302 ? 5.642 9.199 5.488 1.00 83.25 302 LEU A C 1
ATOM 2358 O O . LEU A 1 302 ? 6.529 8.414 5.149 1.00 83.25 302 LEU A O 1
ATOM 2362 N N . SER A 1 303 ? 5.040 10.038 4.646 1.00 86.94 303 SER A N 1
ATOM 2363 C CA . SER A 1 303 ? 5.344 10.078 3.217 1.00 86.94 303 SER A CA 1
ATOM 2364 C C . SER A 1 303 ? 5.709 11.472 2.736 1.00 86.94 303 SER A C 1
ATOM 2366 O O . SER A 1 303 ? 5.026 12.437 3.070 1.00 86.94 303 SER A O 1
ATOM 2368 N N . ILE A 1 304 ? 6.721 11.552 1.881 1.00 86.81 304 ILE A N 1
ATOM 2369 C CA . ILE A 1 304 ? 7.111 12.753 1.148 1.00 86.81 304 ILE A CA 1
ATOM 2370 C C . ILE A 1 304 ? 6.534 12.649 -0.266 1.00 86.81 304 ILE A C 1
ATOM 2372 O O . ILE A 1 304 ? 6.730 11.644 -0.952 1.00 86.81 304 ILE A O 1
ATOM 2376 N N . THR A 1 305 ? 5.827 13.685 -0.705 1.00 87.75 305 THR A N 1
ATOM 2377 C CA . THR A 1 305 ? 5.303 13.815 -2.075 1.00 87.75 305 THR A CA 1
ATOM 2378 C C . THR A 1 305 ? 6.098 14.867 -2.853 1.00 87.75 305 THR A C 1
ATOM 2380 O O . THR A 1 305 ? 6.947 15.546 -2.277 1.00 87.75 305 THR A O 1
ATOM 2383 N N . ASN A 1 306 ? 5.853 14.985 -4.164 1.00 84.19 306 ASN A N 1
ATOM 2384 C CA . ASN A 1 306 ? 6.532 15.943 -5.052 1.00 84.19 306 ASN A CA 1
ATOM 2385 C C . ASN A 1 306 ? 8.067 15.828 -5.012 1.00 84.19 306 ASN A C 1
ATOM 2387 O O . ASN A 1 306 ? 8.788 16.824 -4.982 1.00 84.19 306 ASN A O 1
ATOM 2391 N N . VAL A 1 307 ? 8.568 14.592 -4.980 1.00 88.44 307 VAL A N 1
ATOM 2392 C CA . VAL A 1 307 ? 10.006 14.329 -4.958 1.00 88.44 307 VAL A CA 1
ATOM 2393 C C . VAL A 1 307 ? 10.577 14.409 -6.370 1.00 88.44 307 VAL A C 1
ATOM 2395 O O . VAL A 1 307 ? 9.984 13.916 -7.330 1.00 88.44 307 VAL A O 1
ATOM 2398 N N . GLN A 1 308 ? 11.753 15.010 -6.482 1.00 90.00 308 GLN A N 1
ATOM 2399 C CA . GLN A 1 308 ? 12.527 15.123 -7.708 1.00 90.00 308 GLN A CA 1
ATOM 2400 C C . GLN A 1 308 ? 13.892 14.457 -7.520 1.00 90.00 308 GLN A C 1
ATOM 2402 O O . GLN A 1 308 ? 14.430 14.395 -6.409 1.00 90.00 308 GLN A O 1
ATOM 2407 N N . VAL A 1 309 ? 14.431 13.930 -8.622 1.00 91.12 309 VAL A N 1
ATOM 2408 C CA . VAL A 1 309 ? 15.797 13.405 -8.679 1.00 91.12 309 VAL A CA 1
ATOM 2409 C C . VAL A 1 309 ? 16.635 14.337 -9.540 1.00 91.12 309 VAL A C 1
ATOM 2411 O O . VAL A 1 309 ? 16.342 14.534 -10.719 1.00 91.12 309 VAL A O 1
ATOM 2414 N N . GLU A 1 310 ? 17.707 14.854 -8.958 1.00 90.69 310 GLU A N 1
ATOM 2415 C CA . GLU A 1 310 ? 18.741 15.609 -9.653 1.00 90.69 310 GLU A CA 1
ATOM 2416 C C . GLU A 1 310 ? 19.925 14.680 -9.933 1.00 90.69 310 GLU A C 1
ATOM 2418 O O . GLU A 1 310 ? 20.512 14.089 -9.020 1.00 90.69 310 GLU A O 1
ATOM 2423 N N . TRP A 1 311 ? 20.270 14.544 -11.211 1.00 88.25 311 TRP A N 1
ATOM 2424 C CA . TRP A 1 311 ? 21.352 13.683 -11.668 1.00 88.25 311 TRP A CA 1
ATOM 2425 C C . TRP A 1 311 ? 22.545 14.522 -12.113 1.00 88.25 311 TRP A C 1
ATOM 2427 O O . TRP A 1 311 ? 22.536 15.109 -13.195 1.00 88.25 311 TRP A O 1
ATOM 2437 N N . ASN A 1 312 ? 23.612 14.525 -11.318 1.00 86.12 312 ASN A N 1
ATOM 2438 C CA . ASN A 1 312 ? 24.856 15.208 -11.660 1.00 86.12 312 ASN A CA 1
ATOM 2439 C C . ASN A 1 312 ? 25.818 14.226 -12.330 1.00 86.12 312 ASN A C 1
ATOM 2441 O O . ASN A 1 312 ? 26.839 13.843 -11.767 1.00 86.12 312 ASN A O 1
ATOM 2445 N N . LEU A 1 313 ? 25.439 13.792 -13.536 1.00 77.69 313 LEU A N 1
ATOM 2446 C CA . LEU A 1 313 ? 26.179 12.811 -14.343 1.00 77.69 313 LEU A CA 1
ATOM 2447 C C . LEU A 1 313 ? 26.802 13.418 -15.619 1.00 77.69 313 LEU A C 1
ATOM 2449 O O . LEU A 1 313 ? 27.341 12.690 -16.447 1.00 77.69 313 LEU A O 1
ATOM 2453 N N . GLY A 1 314 ? 26.697 14.739 -15.813 1.00 69.88 314 GLY A N 1
ATOM 2454 C CA . GLY A 1 314 ? 27.330 15.458 -16.929 1.00 69.88 314 GLY A CA 1
ATOM 2455 C C . GLY A 1 314 ? 26.729 15.207 -18.320 1.00 69.88 314 GLY A C 1
ATOM 2456 O O . GLY A 1 314 ? 27.370 15.540 -19.313 1.00 69.88 314 GLY A O 1
ATOM 2457 N N . SER A 1 315 ? 25.527 14.624 -18.425 1.00 72.06 315 SER A N 1
ATOM 2458 C CA . SER A 1 315 ? 24.901 14.287 -19.712 1.00 72.06 315 SER A CA 1
ATOM 2459 C C . SER A 1 315 ? 23.379 14.278 -19.696 1.00 72.06 315 SER A C 1
ATOM 2461 O O . SER A 1 315 ? 22.749 14.328 -18.641 1.00 72.06 315 SER A O 1
ATOM 2463 N N . ASN A 1 316 ? 22.796 14.176 -20.894 1.00 80.06 316 ASN A N 1
ATOM 2464 C CA . ASN A 1 316 ? 21.375 13.905 -21.057 1.00 80.06 316 ASN A CA 1
ATOM 2465 C C . ASN A 1 316 ? 21.086 12.447 -20.707 1.00 80.06 316 ASN A C 1
ATOM 2467 O O . ASN A 1 316 ? 21.521 11.526 -21.399 1.00 80.06 316 ASN A O 1
ATOM 2471 N N . ILE A 1 317 ? 20.313 12.263 -19.647 1.00 86.25 317 ILE A N 1
ATOM 2472 C CA . ILE A 1 317 ? 19.923 10.957 -19.136 1.00 86.25 317 ILE A CA 1
ATOM 2473 C C . ILE A 1 317 ? 18.412 10.753 -19.254 1.00 86.25 317 ILE A C 1
ATOM 2475 O O . ILE A 1 317 ? 17.620 11.689 -19.150 1.00 86.25 317 ILE A O 1
ATOM 2479 N N . MET A 1 318 ? 18.012 9.502 -19.436 1.00 88.88 318 MET A N 1
ATOM 2480 C CA . MET A 1 318 ? 16.640 9.047 -19.263 1.00 88.88 318 MET A CA 1
ATOM 2481 C C . MET A 1 318 ? 16.534 8.392 -17.890 1.00 88.88 318 MET A C 1
ATOM 2483 O O . MET A 1 318 ? 17.249 7.428 -17.617 1.00 88.88 318 MET A O 1
ATOM 2487 N N . SER A 1 319 ? 15.664 8.906 -17.024 1.00 90.31 319 SER A N 1
ATOM 2488 C CA . SER A 1 319 ? 15.475 8.364 -15.679 1.00 90.31 319 SER A CA 1
ATOM 2489 C C . SER A 1 319 ? 14.239 7.476 -15.584 1.00 90.31 319 SER A C 1
ATOM 2491 O O . SER A 1 319 ? 13.204 7.809 -16.154 1.00 90.31 319 SER A O 1
ATOM 2493 N N . ALA A 1 320 ? 14.320 6.397 -14.807 1.00 90.00 320 ALA A N 1
ATOM 2494 C CA . ALA A 1 320 ? 13.162 5.598 -14.412 1.00 90.00 320 ALA A CA 1
ATOM 2495 C C . ALA A 1 320 ? 13.120 5.412 -12.883 1.00 90.00 320 ALA A C 1
ATOM 2497 O O . ALA A 1 320 ? 14.116 4.965 -12.308 1.00 90.00 320 ALA A O 1
ATOM 2498 N N . PRO A 1 321 ? 11.985 5.688 -12.218 1.00 88.56 321 PRO A N 1
ATOM 2499 C CA . PRO A 1 321 ? 10.779 6.287 -12.793 1.00 88.56 321 PRO A CA 1
ATOM 2500 C C . PRO A 1 321 ? 11.012 7.749 -13.224 1.00 88.56 321 PRO A C 1
ATOM 2502 O O . PRO A 1 321 ? 11.832 8.453 -12.635 1.00 88.56 321 PRO A O 1
ATOM 2505 N N . THR A 1 322 ? 10.295 8.203 -14.251 1.00 86.75 322 THR A N 1
ATOM 2506 C CA . THR A 1 322 ? 10.339 9.591 -14.745 1.00 86.75 322 THR A CA 1
ATOM 2507 C C . THR A 1 322 ? 9.651 10.528 -13.757 1.00 86.75 322 THR A C 1
ATOM 2509 O O . THR A 1 322 ? 10.117 11.638 -13.511 1.00 86.75 322 THR A O 1
ATOM 2512 N N . LYS A 1 323 ? 8.547 10.070 -13.154 1.00 86.50 323 LYS A N 1
ATOM 2513 C CA . LYS A 1 323 ? 7.889 10.733 -12.020 1.00 86.50 323 LYS A CA 1
ATOM 2514 C C . LYS A 1 323 ? 8.082 9.909 -10.756 1.00 86.50 323 LYS A C 1
ATOM 2516 O O . LYS A 1 323 ? 7.644 8.762 -10.691 1.00 86.50 323 LYS A O 1
ATOM 2521 N N . ILE A 1 324 ? 8.707 10.500 -9.743 1.00 89.00 324 ILE A N 1
ATOM 2522 C CA . ILE A 1 324 ? 8.989 9.796 -8.492 1.00 89.00 324 ILE A CA 1
ATOM 2523 C C . ILE A 1 324 ? 7.679 9.604 -7.713 1.00 89.00 324 ILE A C 1
ATOM 2525 O O . ILE A 1 324 ? 6.986 10.591 -7.451 1.00 89.00 324 ILE A O 1
ATOM 2529 N N . PRO A 1 325 ? 7.306 8.360 -7.355 1.00 88.88 325 PRO A N 1
ATOM 2530 C CA . PRO A 1 325 ? 6.158 8.117 -6.489 1.00 88.88 325 PRO A CA 1
ATOM 2531 C C . PRO A 1 325 ? 6.435 8.643 -5.070 1.00 88.88 325 PRO A C 1
ATOM 2533 O O . PRO A 1 325 ? 7.587 8.927 -4.734 1.00 88.88 325 PRO A O 1
ATOM 2536 N N . PRO A 1 326 ? 5.417 8.746 -4.197 1.00 89.12 326 PRO A N 1
ATOM 2537 C CA . PRO A 1 326 ? 5.632 9.186 -2.828 1.00 89.12 326 PRO A CA 1
ATOM 2538 C C . PRO A 1 326 ? 6.635 8.270 -2.122 1.00 89.12 326 PRO A C 1
ATOM 2540 O O . PRO A 1 326 ? 6.571 7.043 -2.257 1.00 89.12 326 PRO A O 1
ATOM 2543 N N . ILE A 1 327 ? 7.562 8.865 -1.377 1.00 89.25 327 ILE A N 1
ATOM 2544 C CA . ILE A 1 327 ? 8.583 8.125 -0.633 1.00 89.25 327 ILE A CA 1
ATOM 2545 C C . ILE A 1 327 ? 8.138 8.002 0.812 1.00 89.25 327 ILE A C 1
ATOM 2547 O O . ILE A 1 327 ? 7.782 9.002 1.428 1.00 89.25 327 ILE A O 1
ATOM 2551 N N . TYR A 1 328 ? 8.179 6.790 1.351 1.00 88.81 328 TYR A N 1
ATOM 2552 C CA . TYR A 1 328 ? 7.752 6.497 2.712 1.00 88.81 328 TYR A CA 1
ATOM 2553 C C . TYR A 1 328 ? 8.968 6.224 3.582 1.00 88.81 328 TYR A C 1
ATOM 2555 O O . TYR A 1 328 ? 9.957 5.655 3.119 1.00 88.81 328 TYR A O 1
ATOM 2563 N N . ALA A 1 329 ? 8.891 6.623 4.848 1.00 86.62 329 ALA A N 1
ATOM 2564 C CA . ALA A 1 329 ? 9.983 6.413 5.787 1.00 86.62 329 ALA A CA 1
ATOM 2565 C C . ALA A 1 329 ? 10.355 4.924 5.886 1.00 86.62 329 ALA A C 1
ATOM 2567 O O . ALA A 1 329 ? 9.499 4.082 6.174 1.00 86.62 329 ALA A O 1
ATOM 2568 N N . ASN A 1 330 ? 11.644 4.630 5.717 1.00 84.94 330 ASN A N 1
ATOM 2569 C CA . ASN A 1 330 ? 12.265 3.303 5.691 1.00 84.94 330 ASN A CA 1
ATOM 2570 C C . ASN A 1 330 ? 11.895 2.417 4.486 1.00 84.94 330 ASN A C 1
ATOM 2572 O O . ASN A 1 330 ? 12.348 1.273 4.421 1.00 84.94 330 ASN A O 1
ATOM 2576 N N . ASP A 1 331 ? 11.120 2.920 3.521 1.00 86.12 331 ASP A N 1
ATOM 2577 C CA . ASP A 1 331 ? 10.906 2.221 2.256 1.00 86.12 331 ASP A CA 1
ATOM 2578 C C . ASP A 1 331 ? 12.058 2.515 1.289 1.00 86.12 331 ASP A C 1
ATOM 2580 O O . ASP A 1 331 ? 12.579 3.629 1.199 1.00 86.12 331 ASP A O 1
ATOM 2584 N N . ARG A 1 332 ? 12.444 1.493 0.522 1.00 86.69 332 ARG A N 1
ATOM 2585 C CA . ARG A 1 332 ? 13.496 1.609 -0.486 1.00 86.69 332 ARG A CA 1
ATOM 2586 C C . ARG A 1 332 ? 12.936 2.168 -1.791 1.00 86.69 332 ARG A C 1
ATOM 2588 O O . ARG A 1 332 ? 12.074 1.547 -2.411 1.00 86.69 332 ARG A O 1
ATOM 2595 N N . LEU A 1 333 ? 13.508 3.272 -2.257 1.00 89.25 333 LEU A N 1
ATOM 2596 C CA . LEU A 1 333 ? 13.335 3.780 -3.613 1.00 89.25 333 LEU A CA 1
ATOM 2597 C C . LEU A 1 333 ? 14.533 3.366 -4.472 1.00 89.25 333 LEU A C 1
ATOM 2599 O O . LEU A 1 333 ? 15.683 3.602 -4.103 1.00 89.25 333 LEU A O 1
ATOM 2603 N N . ILE A 1 334 ? 14.259 2.776 -5.633 1.00 90.56 334 ILE A N 1
ATOM 2604 C CA . ILE A 1 334 ? 15.270 2.488 -6.653 1.00 90.56 334 ILE A CA 1
ATOM 2605 C C . ILE A 1 334 ? 15.038 3.434 -7.823 1.00 90.56 334 ILE A C 1
ATOM 2607 O O . ILE A 1 334 ? 13.921 3.522 -8.333 1.00 90.56 334 ILE A O 1
ATOM 2611 N N . VAL A 1 335 ? 16.102 4.111 -8.247 1.00 92.50 335 VAL A N 1
ATOM 2612 C CA . VAL A 1 335 ? 16.095 4.974 -9.427 1.00 92.50 335 VAL A CA 1
ATOM 2613 C C . VAL A 1 335 ? 17.180 4.530 -10.395 1.00 92.50 335 VAL A C 1
ATOM 2615 O O . VAL A 1 335 ? 18.286 4.150 -9.999 1.00 92.50 335 VAL A O 1
ATOM 2618 N N . TYR A 1 336 ? 16.846 4.581 -11.674 1.00 92.31 336 TYR A N 1
ATOM 2619 C CA . TYR A 1 336 ? 17.735 4.242 -12.769 1.00 92.31 336 TYR A CA 1
ATOM 2620 C C . TYR A 1 336 ? 17.987 5.474 -13.623 1.00 92.31 336 TYR A C 1
ATOM 2622 O O . TYR A 1 336 ? 17.061 6.245 -13.870 1.00 92.31 336 TYR A O 1
ATOM 2630 N N . ALA A 1 337 ? 19.209 5.612 -14.122 1.00 90.25 337 ALA A N 1
ATOM 2631 C CA . ALA A 1 337 ? 19.537 6.512 -15.216 1.00 90.25 337 ALA A CA 1
ATOM 2632 C C . ALA A 1 337 ? 20.122 5.710 -16.375 1.00 90.25 337 ALA A C 1
ATOM 2634 O O . ALA A 1 337 ? 20.921 4.796 -16.170 1.00 90.25 337 ALA A O 1
ATOM 2635 N N . LEU A 1 338 ? 19.725 6.076 -17.587 1.00 89.12 338 LEU A N 1
ATOM 2636 C CA . LEU A 1 338 ? 20.204 5.513 -18.838 1.00 89.12 338 LEU A CA 1
ATOM 2637 C C . LEU A 1 338 ? 20.735 6.651 -19.710 1.00 89.12 338 LEU A C 1
ATOM 2639 O O . LEU A 1 338 ? 20.035 7.638 -19.925 1.00 89.12 338 LEU A O 1
ATOM 2643 N N . THR A 1 339 ? 21.954 6.526 -20.221 1.00 84.00 339 THR A N 1
ATOM 2644 C CA . THR A 1 339 ? 22.543 7.488 -21.158 1.00 84.00 339 THR A CA 1
ATOM 2645 C C . THR A 1 339 ? 22.859 6.818 -22.488 1.00 84.00 339 THR A C 1
ATOM 2647 O O . THR A 1 339 ? 23.166 5.627 -22.568 1.00 84.00 339 THR A O 1
ATOM 2650 N N . ASN A 1 340 ? 22.745 7.601 -23.557 1.00 73.31 340 ASN A N 1
ATOM 2651 C CA . ASN A 1 340 ? 23.131 7.188 -24.901 1.00 73.31 340 ASN A CA 1
ATOM 2652 C C . ASN A 1 340 ? 24.596 7.506 -25.210 1.00 73.31 340 ASN A C 1
ATOM 2654 O O . ASN A 1 340 ? 25.062 7.127 -26.281 1.00 73.31 340 ASN A O 1
ATOM 2658 N N . ASP A 1 341 ? 25.301 8.188 -24.307 1.00 72.06 341 ASP A N 1
ATOM 2659 C CA . ASP A 1 341 ? 26.707 8.524 -24.481 1.00 72.06 341 ASP A CA 1
ATOM 2660 C C . ASP A 1 341 ? 27.602 7.400 -23.920 1.00 72.06 341 ASP A C 1
ATOM 2662 O O . ASP A 1 341 ? 27.689 7.226 -22.699 1.00 72.06 341 ASP A O 1
ATOM 2666 N N . PRO A 1 342 ? 28.267 6.614 -24.788 1.00 63.25 342 PRO A N 1
ATOM 2667 C CA . PRO A 1 342 ? 29.129 5.517 -24.364 1.00 63.25 342 PRO A CA 1
ATOM 2668 C C . PRO A 1 342 ? 30.469 5.995 -23.784 1.00 63.25 342 PRO A C 1
ATOM 2670 O O . PRO A 1 342 ? 31.216 5.174 -23.256 1.00 63.25 342 PRO A O 1
ATOM 2673 N N . MET A 1 343 ? 30.811 7.286 -23.900 1.00 61.41 343 MET A N 1
ATOM 2674 C CA . MET A 1 343 ? 32.103 7.821 -23.453 1.00 61.41 343 MET A CA 1
ATOM 2675 C C . MET A 1 343 ? 32.098 8.291 -21.994 1.00 61.41 343 MET A C 1
ATOM 2677 O O . MET A 1 343 ? 33.148 8.671 -21.472 1.00 61.41 343 MET A O 1
ATOM 2681 N N . ILE A 1 344 ? 30.947 8.258 -21.318 1.00 64.75 344 ILE A N 1
ATOM 2682 C CA . ILE A 1 344 ? 30.829 8.738 -19.941 1.00 64.75 344 ILE A CA 1
ATOM 2683 C C . ILE A 1 344 ? 31.373 7.700 -18.973 1.00 64.75 344 ILE A C 1
ATOM 2685 O O . ILE A 1 344 ? 30.796 6.635 -18.754 1.00 64.75 344 ILE A O 1
ATOM 2689 N N . LEU A 1 345 ? 32.482 8.069 -18.346 1.00 63.25 345 LEU A N 1
ATOM 2690 C CA . LEU A 1 345 ? 33.008 7.409 -17.167 1.00 63.25 345 LEU A CA 1
ATOM 2691 C C . LEU A 1 345 ? 32.407 8.102 -15.947 1.00 63.25 345 LEU A C 1
ATOM 2693 O O . LEU A 1 345 ? 32.792 9.220 -15.609 1.00 63.25 345 LEU A O 1
ATOM 2697 N N . PHE A 1 346 ? 31.451 7.440 -15.299 1.00 68.31 346 PHE A N 1
ATOM 2698 C CA . PHE A 1 346 ? 30.925 7.902 -14.020 1.00 68.31 346 PHE A CA 1
ATOM 2699 C C . PHE A 1 346 ? 32.062 7.877 -12.988 1.00 68.31 346 PHE A C 1
ATOM 2701 O O . PHE A 1 346 ? 32.607 6.820 -12.669 1.00 68.31 346 PHE A O 1
ATOM 2708 N N . ASN A 1 347 ? 32.474 9.058 -12.535 1.00 65.50 347 ASN A N 1
ATOM 2709 C CA . ASN A 1 347 ? 33.615 9.263 -11.645 1.00 65.50 347 ASN A CA 1
ATOM 2710 C C . ASN A 1 347 ? 33.154 9.527 -10.200 1.00 65.50 347 ASN A C 1
ATOM 2712 O O . ASN A 1 347 ? 31.963 9.637 -9.924 1.00 65.50 347 ASN A O 1
ATOM 2716 N N . HIS A 1 348 ? 34.098 9.685 -9.272 1.00 65.88 348 HIS A N 1
ATOM 2717 C CA . HIS A 1 348 ? 33.796 9.990 -7.865 1.00 65.88 348 HIS A CA 1
ATOM 2718 C C . HIS A 1 348 ? 33.087 11.342 -7.641 1.00 65.88 348 HIS A C 1
ATOM 2720 O O . HIS A 1 348 ? 32.517 11.554 -6.575 1.00 65.88 348 HIS A O 1
ATOM 2726 N N . ASP A 1 349 ? 33.078 12.237 -8.635 1.00 70.25 349 ASP A N 1
ATOM 2727 C CA . ASP A 1 349 ? 32.360 13.519 -8.568 1.00 70.25 349 ASP A CA 1
ATOM 2728 C C . ASP A 1 349 ? 30.880 13.391 -8.966 1.00 70.25 349 ASP A C 1
ATOM 2730 O O . ASP A 1 349 ? 30.095 14.321 -8.775 1.00 70.25 349 ASP A O 1
ATOM 2734 N N . SER A 1 350 ? 30.485 12.242 -9.521 1.00 79.06 350 SER A N 1
ATOM 2735 C CA . SER A 1 350 ? 29.107 11.970 -9.914 1.00 79.06 350 SER A CA 1
ATOM 2736 C C . SER A 1 350 ? 28.249 11.687 -8.679 1.00 79.06 350 SER A C 1
ATOM 2738 O O . SER A 1 350 ? 28.577 10.834 -7.848 1.00 79.06 350 SER A O 1
ATOM 2740 N N . ASN A 1 351 ? 27.116 12.381 -8.565 1.00 86.12 351 ASN A N 1
ATOM 2741 C CA . ASN A 1 351 ? 26.147 12.155 -7.494 1.00 86.12 351 ASN A CA 1
ATOM 2742 C C . ASN A 1 351 ? 24.706 12.180 -8.010 1.00 86.12 351 ASN A C 1
ATOM 2744 O O . ASN A 1 351 ? 24.398 12.679 -9.098 1.00 86.12 351 ASN A O 1
ATOM 2748 N N . VAL A 1 352 ? 23.822 11.617 -7.194 1.00 88.50 352 VAL A N 1
ATOM 2749 C CA . VAL A 1 352 ? 22.376 11.635 -7.396 1.00 88.50 352 VAL A CA 1
ATOM 2750 C C . VAL A 1 352 ? 21.746 12.192 -6.133 1.00 88.50 352 VAL A C 1
ATOM 2752 O O . VAL A 1 352 ? 22.008 11.688 -5.038 1.00 88.50 352 VAL A O 1
ATOM 2755 N N . LYS A 1 353 ? 20.920 13.225 -6.268 1.00 90.38 353 LYS A N 1
ATOM 2756 C CA . LYS A 1 353 ? 20.248 13.864 -5.135 1.00 90.38 353 LYS A CA 1
ATOM 2757 C C . LYS A 1 353 ? 18.746 13.677 -5.237 1.00 90.38 353 LYS A C 1
ATOM 2759 O O . LYS A 1 353 ? 18.153 13.905 -6.287 1.00 90.38 353 LYS A O 1
ATOM 2764 N N . LEU A 1 354 ? 18.138 13.302 -4.121 1.00 91.06 354 LEU A N 1
ATOM 2765 C CA . LEU A 1 354 ? 16.703 13.392 -3.906 1.00 91.06 354 LEU A CA 1
ATOM 2766 C C . LEU A 1 354 ? 16.390 14.676 -3.159 1.00 91.06 354 LEU A C 1
ATOM 2768 O O . LEU A 1 354 ? 16.967 14.949 -2.101 1.00 91.06 354 LEU A O 1
ATOM 2772 N N . HIS A 1 355 ? 15.432 15.431 -3.674 1.00 88.94 355 HIS A N 1
ATOM 2773 C CA . HIS A 1 355 ? 14.958 16.644 -3.030 1.00 88.94 355 HIS A CA 1
ATOM 2774 C C . HIS A 1 355 ? 13.467 16.864 -3.295 1.00 88.94 355 HIS A C 1
ATOM 2776 O O . HIS A 1 355 ? 12.880 16.321 -4.228 1.00 88.94 355 HIS A O 1
ATOM 2782 N N . THR A 1 356 ? 12.852 17.660 -2.434 1.00 86.38 356 THR A N 1
ATOM 2783 C CA . THR A 1 356 ? 11.573 18.325 -2.713 1.00 86.38 356 THR A CA 1
ATOM 2784 C C . THR A 1 356 ? 11.852 19.709 -3.305 1.00 86.38 356 THR A C 1
ATOM 2786 O O . THR A 1 356 ? 13.011 20.121 -3.397 1.00 86.38 356 THR A O 1
ATOM 2789 N N . ASP A 1 357 ? 10.815 20.479 -3.638 1.00 78.44 357 ASP A N 1
ATOM 2790 C CA . ASP A 1 357 ? 10.975 21.861 -4.124 1.00 78.44 357 ASP A CA 1
ATOM 2791 C C . ASP A 1 357 ? 11.743 22.774 -3.150 1.00 78.44 357 ASP A C 1
ATOM 2793 O O . ASP A 1 357 ? 12.286 23.801 -3.553 1.00 78.44 357 ASP A O 1
ATOM 2797 N N . LYS A 1 358 ? 11.757 22.435 -1.852 1.00 71.25 358 LYS A N 1
ATOM 2798 C CA . LYS A 1 358 ? 12.285 23.307 -0.791 1.00 71.25 358 LYS A CA 1
ATOM 2799 C C . LYS A 1 358 ? 13.431 22.695 0.010 1.00 71.25 358 LYS A C 1
ATOM 2801 O O . LYS A 1 358 ? 14.235 23.454 0.538 1.00 71.25 358 LYS A O 1
ATOM 2806 N N . ASN A 1 359 ? 13.518 21.365 0.100 1.00 83.75 359 ASN A N 1
ATOM 2807 C CA . ASN A 1 359 ? 14.425 20.679 1.024 1.00 83.75 359 ASN A CA 1
ATOM 2808 C C . ASN A 1 359 ? 15.095 19.441 0.399 1.00 83.75 359 ASN A C 1
ATOM 2810 O O . ASN A 1 359 ? 14.401 18.650 -0.253 1.00 83.75 359 ASN A O 1
ATOM 2814 N N . PRO A 1 360 ? 16.400 19.211 0.648 1.00 86.38 360 PRO A N 1
ATOM 2815 C CA . PRO A 1 360 ? 17.062 17.958 0.298 1.00 86.38 360 PRO A CA 1
ATOM 2816 C C . PRO A 1 360 ? 16.549 16.807 1.176 1.00 86.38 360 PRO A C 1
ATOM 2818 O O . PRO A 1 360 ? 16.277 16.995 2.359 1.00 86.38 360 PRO A O 1
ATOM 2821 N N . ILE A 1 361 ? 16.430 15.616 0.589 1.00 85.81 361 ILE A N 1
ATOM 2822 C CA . ILE A 1 361 ? 16.028 14.375 1.274 1.00 85.81 361 ILE A CA 1
ATOM 2823 C C . ILE A 1 361 ? 17.245 13.468 1.460 1.00 85.81 361 ILE A C 1
ATOM 2825 O O . ILE A 1 361 ? 17.424 12.870 2.514 1.00 85.81 361 ILE A O 1
ATOM 2829 N N . GLY A 1 362 ? 18.088 13.353 0.433 1.00 85.81 362 GLY A N 1
ATOM 2830 C CA . GLY A 1 362 ? 19.254 12.481 0.478 1.00 85.81 362 GLY A CA 1
ATOM 2831 C C . GLY A 1 362 ? 20.155 12.637 -0.737 1.00 85.81 362 GLY A C 1
ATOM 2832 O O . GLY A 1 362 ? 19.705 13.014 -1.815 1.00 85.81 362 GLY A O 1
ATOM 2833 N N . GLU A 1 363 ? 21.434 12.326 -0.570 1.00 88.00 363 GLU A N 1
ATOM 2834 C CA . GLU A 1 363 ? 22.431 12.313 -1.640 1.00 88.00 363 GLU A CA 1
ATOM 2835 C C . GLU A 1 363 ? 23.109 10.941 -1.667 1.00 88.00 363 GLU A C 1
ATOM 2837 O O . GLU A 1 363 ? 23.498 10.422 -0.622 1.00 88.00 363 GLU A O 1
ATOM 2842 N N . ALA A 1 364 ? 23.237 10.362 -2.858 1.00 85.25 364 ALA A N 1
ATOM 2843 C CA . ALA A 1 364 ? 24.009 9.156 -3.115 1.00 85.25 364 ALA A CA 1
ATOM 2844 C C . ALA A 1 364 ? 25.233 9.525 -3.964 1.00 85.25 364 ALA A C 1
ATOM 2846 O O . ALA A 1 364 ? 25.091 10.093 -5.051 1.00 85.25 364 ALA A O 1
ATOM 2847 N N . LYS A 1 365 ? 26.429 9.200 -3.469 1.00 79.81 365 LYS A N 1
ATOM 2848 C CA . LYS A 1 365 ? 27.709 9.455 -4.145 1.00 79.81 365 LYS A CA 1
ATOM 2849 C C . LYS A 1 365 ? 28.350 8.156 -4.614 1.00 79.81 365 LYS A C 1
ATOM 2851 O O . LYS A 1 365 ? 28.107 7.090 -4.042 1.00 79.81 365 LYS A O 1
ATOM 2856 N N . ILE A 1 366 ? 29.186 8.247 -5.649 1.00 71.00 366 ILE A N 1
ATOM 2857 C CA . ILE A 1 366 ? 30.039 7.138 -6.099 1.00 71.00 366 ILE A CA 1
ATOM 2858 C C . ILE A 1 366 ? 31.255 7.062 -5.161 1.00 71.00 366 ILE A C 1
ATOM 2860 O O . ILE A 1 366 ? 32.382 7.364 -5.546 1.00 71.00 366 ILE A O 1
ATOM 2864 N N . ASP A 1 367 ? 31.031 6.709 -3.892 1.00 58.78 367 ASP A N 1
ATOM 2865 C CA . ASP A 1 367 ? 32.105 6.695 -2.886 1.00 58.78 367 ASP A CA 1
ATOM 2866 C C . ASP A 1 367 ? 33.060 5.506 -3.097 1.00 58.78 367 ASP A C 1
ATOM 2868 O O . ASP A 1 367 ? 34.270 5.624 -2.911 1.00 58.78 367 ASP A O 1
ATOM 2872 N N . CYS A 1 368 ? 32.549 4.373 -3.584 1.00 52.12 368 CYS A N 1
ATOM 2873 C CA . CYS A 1 368 ? 33.311 3.228 -4.086 1.00 52.12 368 CYS A CA 1
ATOM 2874 C C . CYS A 1 368 ? 32.410 2.533 -5.114 1.00 52.12 368 CYS A C 1
ATOM 2876 O O . CYS A 1 368 ? 31.279 2.233 -4.754 1.00 52.12 368 CYS A O 1
ATOM 2878 N N . ILE A 1 369 ? 32.832 2.280 -6.359 1.00 53.88 369 ILE A N 1
ATOM 2879 C CA . ILE A 1 369 ? 32.007 1.502 -7.307 1.00 53.88 369 ILE A CA 1
ATOM 2880 C C . ILE A 1 369 ? 32.018 0.046 -6.814 1.00 53.88 369 ILE A C 1
ATOM 2882 O O . ILE A 1 369 ? 33.050 -0.605 -6.983 1.00 53.88 369 ILE A O 1
ATOM 2886 N N . PRO A 1 370 ? 30.959 -0.492 -6.172 1.00 52.16 370 PRO A N 1
ATOM 2887 C CA . PRO A 1 370 ? 31.101 -1.769 -5.482 1.00 52.16 370 PRO A CA 1
ATOM 2888 C C . PRO A 1 370 ? 31.091 -2.932 -6.473 1.00 52.16 370 PRO A C 1
ATOM 2890 O O . PRO A 1 370 ? 31.742 -3.931 -6.216 1.00 52.16 370 PRO A O 1
ATOM 2893 N N . ASN A 1 371 ? 30.411 -2.776 -7.616 1.00 55.78 371 ASN A N 1
ATOM 2894 C CA . ASN A 1 371 ? 30.370 -3.742 -8.709 1.00 55.78 371 ASN A CA 1
ATOM 2895 C C . ASN A 1 371 ? 30.185 -3.001 -10.044 1.00 55.78 371 ASN A C 1
ATOM 2897 O O . ASN A 1 371 ? 29.120 -2.444 -10.317 1.00 55.78 371 ASN A O 1
ATOM 2901 N N . VAL A 1 372 ? 31.229 -2.995 -10.880 1.00 54.84 372 VAL A N 1
ATOM 2902 C CA . VAL A 1 372 ? 31.085 -2.704 -12.314 1.00 54.84 372 VAL A CA 1
ATOM 2903 C C . VAL A 1 372 ? 30.591 -3.990 -12.955 1.00 54.84 372 VAL A C 1
ATOM 2905 O O . VAL A 1 372 ? 31.380 -4.884 -13.260 1.00 54.84 372 VAL A O 1
ATOM 2908 N N . SER A 1 373 ? 29.280 -4.112 -13.115 1.00 57.44 373 SER A N 1
ATOM 2909 C CA . SER A 1 373 ? 28.739 -5.187 -13.932 1.00 57.44 373 SER A CA 1
ATOM 2910 C C . SER A 1 373 ? 29.051 -4.889 -15.404 1.00 57.44 373 SER A C 1
ATOM 2912 O O . SER A 1 373 ? 28.909 -3.764 -15.882 1.00 57.44 373 SER A O 1
ATOM 2914 N N . THR A 1 374 ? 29.565 -5.875 -16.131 1.00 64.38 374 THR A N 1
ATOM 2915 C CA . THR A 1 374 ? 29.938 -5.729 -17.550 1.00 64.38 374 THR A CA 1
ATOM 2916 C C . THR A 1 374 ? 28.951 -6.414 -18.489 1.00 64.38 374 THR A C 1
ATOM 2918 O O . THR A 1 374 ? 29.122 -6.361 -19.704 1.00 64.38 374 THR A O 1
ATOM 2921 N N . ASP A 1 375 ? 27.905 -7.044 -17.949 1.00 76.19 375 ASP A N 1
ATOM 2922 C CA . ASP A 1 375 ? 26.956 -7.866 -18.705 1.00 76.19 375 ASP A CA 1
ATOM 2923 C C . ASP A 1 375 ? 25.717 -7.091 -19.205 1.00 76.19 375 ASP A C 1
ATOM 2925 O O . ASP A 1 375 ? 24.814 -7.672 -19.818 1.00 76.19 375 ASP A O 1
ATOM 2929 N N . GLY A 1 376 ? 25.653 -5.780 -18.938 1.00 82.12 376 GLY A N 1
ATOM 2930 C CA . GLY A 1 376 ? 24.544 -4.908 -19.329 1.00 82.12 376 GLY A CA 1
ATOM 2931 C C . GLY A 1 376 ? 23.250 -5.158 -18.546 1.00 82.12 376 GLY A C 1
ATOM 2932 O O . GLY A 1 376 ? 22.160 -4.835 -19.032 1.00 82.12 376 GLY A O 1
ATOM 2933 N N . THR A 1 377 ? 23.307 -5.811 -17.384 1.00 87.12 377 THR A N 1
ATOM 2934 C CA . THR A 1 377 ? 22.134 -6.090 -16.545 1.00 87.12 377 THR A CA 1
ATOM 2935 C C . THR A 1 377 ? 21.479 -4.815 -16.028 1.00 87.12 377 THR A C 1
ATOM 2937 O O . THR A 1 377 ? 20.253 -4.702 -16.106 1.00 87.12 377 THR A O 1
ATOM 2940 N N . ILE A 1 378 ? 22.247 -3.834 -15.554 1.00 87.44 378 ILE A N 1
ATOM 2941 C CA . ILE A 1 378 ? 21.688 -2.564 -15.061 1.00 87.44 378 ILE A CA 1
ATOM 2942 C C . ILE A 1 378 ? 21.046 -1.785 -16.202 1.00 87.44 378 ILE A C 1
ATOM 2944 O O . ILE A 1 378 ? 19.924 -1.296 -16.050 1.00 87.44 378 ILE A O 1
ATOM 2948 N N . ALA A 1 379 ? 21.691 -1.747 -17.368 1.00 89.50 379 ALA A N 1
ATOM 2949 C CA . ALA A 1 379 ? 21.113 -1.125 -18.553 1.00 89.50 379 ALA A CA 1
ATOM 2950 C C . ALA A 1 379 ? 19.787 -1.796 -18.967 1.00 89.50 379 ALA A C 1
ATOM 2952 O O . ALA A 1 379 ? 18.813 -1.106 -19.276 1.00 89.50 379 ALA A O 1
ATOM 2953 N N . ARG A 1 380 ? 19.700 -3.134 -18.887 1.00 91.62 380 ARG A N 1
ATOM 2954 C CA . ARG A 1 380 ? 18.455 -3.883 -19.138 1.00 91.62 380 ARG A CA 1
ATOM 2955 C C . ARG A 1 380 ? 17.375 -3.616 -18.089 1.00 91.62 380 ARG A C 1
ATOM 2957 O O . ARG A 1 380 ? 16.205 -3.498 -18.447 1.00 91.62 380 ARG A O 1
ATOM 2964 N N . LEU A 1 381 ? 17.730 -3.506 -16.809 1.00 91.56 381 LEU A N 1
ATOM 2965 C CA . LEU A 1 381 ? 16.779 -3.161 -15.745 1.00 91.56 381 LEU A CA 1
ATOM 2966 C C . LEU A 1 381 ? 16.223 -1.745 -15.931 1.00 91.56 381 LEU A C 1
ATOM 2968 O O . LEU A 1 381 ? 15.005 -1.564 -15.882 1.00 91.56 381 LEU A O 1
ATOM 2972 N N . ALA A 1 382 ? 17.094 -0.777 -16.222 1.00 91.56 382 ALA A N 1
ATOM 2973 C CA . ALA A 1 382 ? 16.719 0.602 -16.515 1.00 91.56 382 ALA A CA 1
ATOM 2974 C C . ALA A 1 382 ? 15.792 0.683 -17.739 1.00 91.56 382 ALA A C 1
ATOM 2976 O O . ALA A 1 382 ? 14.705 1.255 -17.664 1.00 91.56 382 ALA A O 1
ATOM 2977 N N . ALA A 1 383 ? 16.167 0.033 -18.845 1.00 92.38 383 ALA A N 1
ATOM 2978 C CA . ALA A 1 383 ? 15.352 -0.016 -20.054 1.00 92.38 383 ALA A CA 1
ATOM 2979 C C . ALA A 1 383 ? 14.006 -0.716 -19.822 1.00 92.38 383 ALA A C 1
ATOM 2981 O O . ALA A 1 383 ? 12.981 -0.245 -20.308 1.00 92.38 383 ALA A O 1
ATOM 2982 N N . LYS A 1 384 ? 13.967 -1.798 -19.033 1.00 92.50 384 LYS A N 1
ATOM 2983 C CA . LYS A 1 384 ? 12.713 -2.467 -18.661 1.00 92.50 384 LYS A CA 1
ATOM 2984 C C . LYS A 1 384 ? 11.802 -1.547 -17.849 1.00 92.50 384 LYS A C 1
ATOM 2986 O O . LYS A 1 384 ? 10.602 -1.522 -18.109 1.00 92.50 384 LYS A O 1
ATOM 2991 N N . ALA A 1 385 ? 12.353 -0.808 -16.887 1.00 90.75 385 ALA A N 1
ATOM 2992 C CA . ALA A 1 385 ? 11.594 0.149 -16.088 1.00 90.75 385 ALA A CA 1
ATOM 2993 C C . ALA A 1 385 ? 11.007 1.271 -16.967 1.00 90.75 385 ALA A C 1
ATOM 2995 O O . ALA A 1 385 ? 9.813 1.547 -16.869 1.00 90.75 385 ALA A O 1
ATOM 2996 N N . LEU A 1 386 ? 11.801 1.821 -17.894 1.00 90.81 386 LEU A N 1
ATOM 2997 C CA . LEU A 1 386 ? 11.347 2.812 -18.880 1.00 90.81 386 LEU A CA 1
ATOM 2998 C C . LEU A 1 386 ? 10.260 2.260 -19.810 1.00 90.81 386 LEU A C 1
ATOM 3000 O O . LEU A 1 386 ? 9.248 2.916 -20.031 1.00 90.81 386 LEU A O 1
ATOM 3004 N N . ILE A 1 387 ? 10.437 1.046 -20.342 1.00 90.88 387 ILE A N 1
ATOM 3005 C CA . ILE A 1 387 ? 9.448 0.395 -21.212 1.00 90.88 387 ILE A CA 1
ATOM 3006 C C . ILE A 1 387 ? 8.114 0.222 -20.475 1.00 90.88 387 ILE A C 1
ATOM 3008 O O . ILE A 1 387 ? 7.066 0.491 -21.057 1.00 90.88 387 ILE A O 1
ATOM 3012 N N . LEU A 1 388 ? 8.140 -0.209 -19.209 1.00 86.62 388 LEU A N 1
ATOM 3013 C CA . LEU A 1 388 ? 6.929 -0.336 -18.396 1.00 86.62 388 LEU A CA 1
ATOM 3014 C C . LEU A 1 388 ? 6.267 1.027 -18.164 1.00 86.62 388 LEU A C 1
ATOM 3016 O O . LEU A 1 388 ? 5.054 1.144 -18.301 1.00 86.62 388 LEU A O 1
ATOM 3020 N N . GLU A 1 389 ? 7.041 2.068 -17.862 1.00 85.69 389 GLU A N 1
ATOM 3021 C CA . GLU A 1 389 ? 6.492 3.414 -17.693 1.00 85.69 389 GLU A CA 1
ATOM 3022 C C . GLU A 1 389 ? 5.873 3.945 -18.993 1.00 85.69 389 GLU A C 1
ATOM 3024 O O . GLU A 1 389 ? 4.760 4.453 -18.961 1.00 85.69 389 GLU A O 1
ATOM 3029 N N . LEU A 1 390 ? 6.521 3.749 -20.145 1.00 86.88 390 LEU A N 1
ATOM 3030 C CA . LEU A 1 390 ? 6.001 4.146 -21.460 1.00 86.88 390 LEU A CA 1
ATOM 3031 C C . LEU A 1 390 ? 4.752 3.360 -21.884 1.00 86.88 390 LEU A C 1
ATOM 3033 O O . LEU A 1 390 ? 3.891 3.899 -22.570 1.00 86.88 390 LEU A O 1
ATOM 3037 N N . GLN A 1 391 ? 4.631 2.090 -21.495 1.00 82.81 391 GLN A N 1
ATOM 3038 C CA . GLN A 1 391 ? 3.425 1.294 -21.759 1.00 82.81 391 GLN A CA 1
ATOM 3039 C C . GLN A 1 391 ? 2.206 1.815 -20.998 1.00 82.81 391 GLN A C 1
ATOM 3041 O O . GLN A 1 391 ? 1.076 1.663 -21.462 1.00 82.81 391 GLN A O 1
ATOM 3046 N N . HIS A 1 392 ? 2.440 2.378 -19.815 1.00 74.38 392 HIS A N 1
ATOM 3047 C CA . HIS A 1 392 ? 1.395 2.770 -18.877 1.00 74.38 392 HIS A CA 1
ATOM 3048 C C . HIS A 1 392 ? 1.261 4.289 -18.724 1.00 74.38 392 HIS A C 1
ATOM 3050 O O . HIS A 1 392 ? 0.352 4.753 -18.031 1.00 74.38 392 HIS A O 1
ATOM 3056 N N . SER A 1 393 ? 2.118 5.075 -19.381 1.00 66.06 393 SER A N 1
ATOM 3057 C CA . SER A 1 393 ? 1.990 6.521 -19.454 1.00 66.06 393 SER A CA 1
ATOM 3058 C C . SER A 1 393 ? 0.732 6.837 -20.251 1.00 66.06 393 SER A C 1
ATOM 3060 O O . SER A 1 393 ? 0.597 6.536 -21.439 1.00 66.06 393 SER A O 1
ATOM 3062 N N . LYS A 1 394 ? -0.261 7.411 -19.572 1.00 56.19 394 LYS A N 1
ATOM 3063 C CA . LYS A 1 394 ? -1.413 7.943 -20.282 1.00 56.19 394 LYS A CA 1
ATOM 3064 C C . LYS A 1 394 ? -0.921 9.069 -21.181 1.00 56.19 394 LYS A C 1
ATOM 3066 O O . LYS A 1 394 ? -0.333 10.042 -20.709 1.00 56.19 394 LYS A O 1
ATOM 3071 N N . LEU A 1 395 ? -1.214 8.906 -22.469 1.00 42.00 395 LEU A N 1
ATOM 3072 C CA . LEU A 1 395 ? -1.391 10.000 -23.414 1.00 42.00 395 LEU A CA 1
ATOM 3073 C C . LEU A 1 395 ? -2.135 11.124 -22.710 1.00 42.00 395 LEU A C 1
ATOM 3075 O O . LEU A 1 395 ? -3.054 10.864 -21.925 1.00 42.00 395 LEU A O 1
ATOM 3079 N N . SER A 1 396 ? -1.677 12.339 -22.968 1.00 31.38 396 SER A N 1
ATOM 3080 C CA . SER A 1 396 ? -2.192 13.572 -22.400 1.00 31.38 396 SER A CA 1
ATOM 3081 C C . SER A 1 396 ? -3.706 13.522 -22.147 1.00 31.38 396 SER A C 1
ATOM 3083 O O . SER A 1 396 ? -4.511 13.080 -22.965 1.00 31.38 396 SER A O 1
ATOM 3085 N N . SER A 1 397 ? -4.087 13.967 -20.954 1.00 34.41 397 SER A N 1
ATOM 3086 C CA . SER A 1 397 ? -5.459 14.177 -20.515 1.00 34.41 397 SER A CA 1
ATOM 3087 C C . SER A 1 397 ? -6.276 14.959 -21.552 1.00 34.41 397 SER A C 1
ATOM 3089 O O . SER A 1 397 ? -6.306 16.187 -21.515 1.00 34.41 397 SER A O 1
ATOM 3091 N N . SER A 1 398 ? -6.970 14.263 -22.454 1.00 29.59 398 SER A N 1
ATOM 3092 C CA . SER A 1 398 ? -8.129 14.799 -23.161 1.00 29.59 398 SER A CA 1
ATOM 3093 C C . SER A 1 398 ? -8.993 13.683 -23.754 1.00 29.59 398 SER A C 1
ATOM 3095 O O . SER A 1 398 ? -8.546 12.872 -24.555 1.00 29.59 398 SER A O 1
ATOM 3097 N N . MET A 1 399 ? -10.269 13.730 -23.376 1.00 31.36 399 MET A N 1
ATOM 3098 C CA . MET A 1 399 ? -11.425 13.012 -23.925 1.00 31.36 399 MET A CA 1
ATOM 3099 C C . MET A 1 399 ? -11.731 11.592 -23.419 1.00 31.36 399 MET A C 1
ATOM 3101 O O . MET A 1 399 ? -11.180 10.573 -23.818 1.00 31.36 399 MET A O 1
ATOM 3105 N N . LYS A 1 400 ? -12.761 11.601 -22.566 1.00 47.41 400 LYS A N 1
ATOM 3106 C CA . LYS A 1 400 ? -13.698 10.533 -22.224 1.00 47.41 400 LYS A CA 1
ATOM 3107 C C . LYS A 1 400 ? -14.279 9.882 -23.489 1.00 47.41 400 LYS A C 1
ATOM 3109 O O . LYS A 1 400 ? -14.881 10.593 -24.287 1.00 47.41 400 LYS A O 1
ATOM 3114 N N . GLN A 1 401 ? -14.243 8.554 -23.578 1.00 33.16 401 GLN A N 1
ATOM 3115 C CA . GLN A 1 401 ? -15.363 7.770 -24.112 1.00 33.16 401 GLN A CA 1
ATOM 3116 C C . GLN A 1 401 ? -15.537 6.479 -23.306 1.00 33.16 401 GLN A C 1
ATOM 3118 O O . GLN A 1 401 ? -14.569 5.830 -22.914 1.00 33.16 401 GLN A O 1
ATOM 3123 N N . ASN A 1 402 ? -16.801 6.164 -23.021 1.00 32.34 402 ASN A N 1
ATOM 3124 C CA . ASN A 1 402 ? -17.248 4.980 -22.302 1.00 32.34 402 ASN A CA 1
ATOM 3125 C C . ASN A 1 402 ? -17.214 3.767 -23.241 1.00 32.34 402 ASN A C 1
ATOM 3127 O O . ASN A 1 402 ? -18.247 3.438 -23.812 1.00 32.34 402 ASN A O 1
ATOM 3131 N N . ASN A 1 403 ? -16.074 3.090 -23.376 1.00 34.22 403 ASN A N 1
ATOM 3132 C CA . ASN A 1 403 ? -16.033 1.801 -24.071 1.00 34.22 403 ASN A CA 1
ATOM 3133 C C . ASN A 1 403 ? -15.673 0.695 -23.078 1.00 34.22 403 ASN A C 1
ATOM 3135 O O . ASN A 1 403 ? -14.506 0.443 -22.791 1.00 34.22 403 ASN A O 1
ATOM 3139 N N . SER A 1 404 ? -16.709 0.052 -22.540 1.00 35.66 404 SER A N 1
ATOM 3140 C CA . SER A 1 404 ? -16.615 -1.242 -21.868 1.00 35.66 404 SER A CA 1
ATOM 3141 C C . SER A 1 404 ? -16.426 -2.327 -22.929 1.00 35.66 404 SER A C 1
ATOM 3143 O O . SER A 1 404 ? -17.380 -2.672 -23.625 1.00 35.66 404 SER A O 1
ATOM 3145 N N . GLY A 1 405 ? -15.210 -2.846 -23.078 1.00 31.62 405 GLY A N 1
ATOM 3146 C CA . GLY A 1 405 ? -14.923 -3.938 -24.006 1.00 31.62 405 GLY A CA 1
ATOM 3147 C C . GLY A 1 405 ? -13.639 -4.666 -23.630 1.00 31.62 405 GLY A C 1
ATOM 3148 O O . GLY A 1 405 ? -12.623 -4.039 -23.330 1.00 31.62 405 GLY A O 1
ATOM 3149 N N . SER A 1 406 ? -13.696 -5.998 -23.626 1.00 35.94 406 SER A N 1
ATOM 3150 C CA . SER A 1 406 ? -12.567 -6.881 -23.334 1.00 35.94 406 SER A CA 1
ATOM 3151 C C . SER A 1 406 ? -11.410 -6.681 -24.331 1.00 35.94 406 SER A C 1
ATOM 3153 O O . SER A 1 406 ? -11.567 -6.093 -25.401 1.00 35.94 406 SER A O 1
ATOM 3155 N N . LEU A 1 407 ? -10.216 -7.190 -23.998 1.00 36.44 407 LEU A N 1
ATOM 3156 C CA . LEU A 1 407 ? -9.004 -7.096 -24.835 1.00 36.44 407 LEU A CA 1
ATOM 3157 C C . LEU A 1 407 ? -9.195 -7.598 -26.283 1.00 36.44 407 LEU A C 1
ATOM 3159 O O . LEU A 1 407 ? -8.436 -7.189 -27.159 1.00 36.44 407 LEU A O 1
ATOM 3163 N N . GLN A 1 408 ? -10.216 -8.423 -26.546 1.00 36.78 408 GLN A N 1
ATOM 3164 C CA . GLN A 1 408 ? -10.570 -8.897 -27.886 1.00 36.78 408 GLN A CA 1
ATOM 3165 C C . GLN A 1 408 ? -11.208 -7.791 -28.751 1.00 36.78 408 GLN A C 1
ATOM 3167 O O . GLN A 1 408 ? -10.922 -7.700 -29.942 1.00 36.78 408 GLN A O 1
ATOM 3172 N N . SER A 1 409 ? -11.997 -6.890 -28.153 1.00 34.03 409 SER A N 1
ATOM 3173 C CA . SER A 1 409 ? -12.668 -5.783 -28.854 1.00 34.03 409 SER A CA 1
ATOM 3174 C C . SER A 1 409 ? -11.687 -4.708 -29.339 1.00 34.03 409 SER A C 1
ATOM 3176 O O . SER A 1 409 ? -11.933 -4.055 -30.351 1.00 34.03 409 SER A O 1
ATOM 3178 N N . ARG A 1 410 ? -10.521 -4.571 -28.686 1.00 41.75 410 ARG A N 1
ATOM 3179 C CA . ARG A 1 410 ? -9.448 -3.655 -29.127 1.00 41.75 410 ARG A CA 1
ATOM 3180 C C . ARG A 1 410 ? -8.803 -4.056 -30.458 1.00 41.75 410 ARG A C 1
ATOM 3182 O O . ARG A 1 410 ? -8.182 -3.204 -31.083 1.00 41.75 410 ARG A O 1
ATOM 3189 N N . PHE A 1 411 ? -8.950 -5.310 -30.891 1.00 37.38 411 PHE A N 1
ATOM 3190 C CA . PHE A 1 411 ? -8.468 -5.764 -32.199 1.00 37.38 411 PHE A CA 1
ATOM 3191 C C . PHE A 1 411 ? -9.506 -5.614 -33.325 1.00 37.38 411 PHE A C 1
ATOM 3193 O O . PHE A 1 411 ? -9.117 -5.708 -34.485 1.00 37.38 411 PHE A O 1
ATOM 3200 N N . GLN A 1 412 ? -10.790 -5.364 -33.021 1.00 29.83 412 GLN A N 1
ATOM 3201 C CA . GLN A 1 412 ? -11.865 -5.349 -34.030 1.00 29.83 412 GLN A CA 1
ATOM 3202 C C . GLN A 1 412 ? -12.514 -3.982 -34.300 1.00 29.83 412 GLN A C 1
ATOM 3204 O O . GLN A 1 412 ? -13.120 -3.826 -35.355 1.00 29.83 412 GLN A O 1
ATOM 3209 N N . GLU A 1 413 ? -12.331 -2.960 -33.459 1.00 34.97 413 GLU A N 1
ATOM 3210 C CA . GLU A 1 413 ? -12.796 -1.595 -33.773 1.00 34.97 413 GLU A CA 1
ATOM 3211 C C . GLU A 1 413 ? -11.635 -0.656 -34.121 1.00 34.97 413 GLU A C 1
ATOM 3213 O O . GLU A 1 413 ? -11.242 0.221 -33.353 1.00 34.97 413 GLU A O 1
ATOM 3218 N N . TYR A 1 414 ? -11.091 -0.821 -35.328 1.00 36.12 414 TYR A N 1
ATOM 3219 C CA . TYR A 1 414 ? -10.330 0.235 -35.995 1.00 36.12 414 TYR A CA 1
ATOM 3220 C C . TYR A 1 414 ? -11.294 1.029 -36.883 1.00 36.12 414 TYR A C 1
ATOM 3222 O O . TYR A 1 414 ? -11.485 0.706 -38.052 1.00 36.12 414 TYR A O 1
ATOM 3230 N N . ASN A 1 415 ? -11.939 2.052 -36.317 1.00 34.72 415 ASN A N 1
ATOM 3231 C CA . ASN A 1 415 ? -12.717 3.031 -37.079 1.00 34.72 415 ASN A CA 1
ATOM 3232 C C . ASN A 1 415 ? -11.902 4.340 -37.157 1.00 34.72 415 ASN A C 1
ATOM 3234 O O . ASN A 1 415 ? -11.872 5.095 -36.183 1.00 34.72 415 ASN A O 1
ATOM 3238 N N . PRO A 1 416 ? -11.201 4.626 -38.273 1.00 38.44 416 PRO A N 1
ATOM 3239 C CA . PRO A 1 416 ? -10.268 5.756 -38.383 1.00 38.44 416 PRO A CA 1
ATOM 3240 C C . PRO A 1 416 ? -10.944 7.140 -38.439 1.00 38.44 416 PRO A C 1
ATOM 3242 O O . PRO A 1 416 ? -10.276 8.151 -38.635 1.00 38.44 416 PRO A O 1
ATOM 3245 N N . SER A 1 417 ? -12.264 7.218 -38.277 1.00 34.09 417 SER A N 1
ATOM 3246 C CA . SER A 1 417 ? -13.061 8.411 -38.570 1.00 34.09 417 SER A CA 1
ATOM 3247 C C . SER A 1 417 ? -13.385 9.312 -37.367 1.00 34.09 417 SER A C 1
ATOM 3249 O O . SER A 1 417 ? -14.028 10.340 -37.569 1.00 34.09 417 SER A O 1
ATOM 3251 N N . LEU A 1 418 ? -12.951 8.996 -36.134 1.00 42.69 418 LEU A N 1
ATOM 3252 C CA . LEU A 1 418 ? -13.377 9.747 -34.931 1.00 42.69 418 LEU A CA 1
ATOM 3253 C C . LEU A 1 418 ? -12.278 10.133 -33.912 1.00 42.69 418 LEU A C 1
ATOM 3255 O O . LEU A 1 418 ? -12.605 10.705 -32.872 1.00 42.69 418 LEU A O 1
ATOM 3259 N N . THR A 1 419 ? -10.986 9.904 -34.177 1.00 38.38 419 THR A N 1
ATOM 3260 C CA . THR A 1 419 ? -9.891 10.315 -33.263 1.00 38.38 419 THR A CA 1
ATOM 3261 C C . THR A 1 419 ? -9.148 11.570 -33.755 1.00 38.38 419 THR A C 1
ATOM 3263 O O . THR A 1 419 ? -8.783 11.612 -34.930 1.00 38.38 419 THR A O 1
ATOM 3266 N N . PRO A 1 420 ? -8.856 12.577 -32.902 1.00 45.16 420 PRO A N 1
ATOM 3267 C CA . PRO A 1 420 ? -8.081 13.757 -33.300 1.00 45.16 420 PRO A CA 1
ATOM 3268 C C . PRO A 1 420 ? -6.658 13.377 -33.738 1.00 45.16 420 PRO A C 1
ATOM 3270 O O . PRO A 1 420 ? -5.993 12.598 -33.051 1.00 45.16 420 PRO A O 1
ATOM 3273 N N . ALA A 1 421 ? -6.165 13.970 -34.832 1.00 45.88 421 ALA A N 1
ATOM 3274 C CA . ALA A 1 421 ? -4.859 13.670 -35.438 1.00 45.88 421 ALA A CA 1
ATOM 3275 C C . ALA A 1 421 ? -3.662 13.734 -34.460 1.00 45.88 421 ALA A C 1
ATOM 3277 O O . ALA A 1 421 ? -2.727 12.953 -34.587 1.00 45.88 421 ALA A O 1
ATOM 3278 N N . THR A 1 422 ? -3.721 14.579 -33.425 1.00 51.06 422 THR A N 1
ATOM 3279 C CA . THR A 1 422 ? -2.666 14.716 -32.402 1.00 51.06 422 THR A CA 1
ATOM 3280 C C . THR A 1 422 ? -2.463 13.468 -31.536 1.00 51.06 422 THR A C 1
ATOM 3282 O O . THR A 1 422 ? -1.351 13.197 -31.097 1.00 51.06 422 THR A O 1
ATOM 3285 N N . THR A 1 423 ? -3.513 12.674 -31.302 1.00 55.59 423 THR A N 1
ATOM 3286 C CA . THR A 1 423 ? -3.430 11.463 -30.459 1.00 55.59 423 THR A CA 1
ATOM 3287 C C . THR A 1 423 ? -2.816 10.258 -31.174 1.00 55.59 423 THR A C 1
ATOM 3289 O O . THR A 1 423 ? -2.320 9.339 -30.519 1.00 55.59 423 THR A O 1
ATOM 3292 N N . ILE A 1 424 ? -2.847 10.253 -32.511 1.00 61.72 424 ILE A N 1
ATOM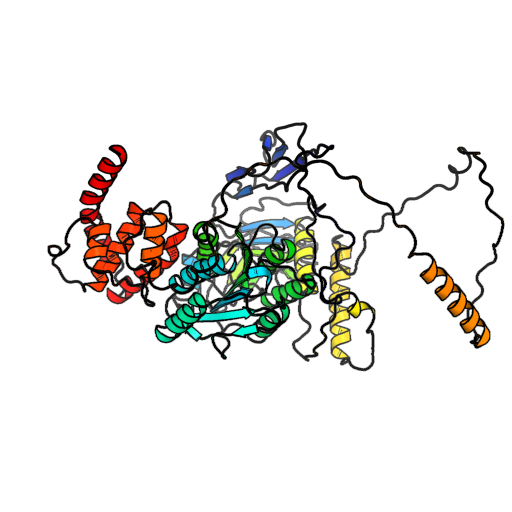 3293 C CA . ILE A 1 424 ? -2.254 9.196 -33.340 1.00 61.72 424 ILE A CA 1
ATOM 3294 C C . ILE A 1 424 ? -0.727 9.346 -33.340 1.00 61.72 424 ILE A C 1
ATOM 3296 O O . ILE A 1 424 ? -0.020 8.362 -33.121 1.00 61.72 424 ILE A O 1
ATOM 3300 N N . ASP A 1 425 ? -0.232 10.579 -33.470 1.00 74.69 425 ASP A N 1
ATOM 3301 C CA . ASP A 1 425 ? 1.205 10.865 -33.484 1.00 74.69 425 ASP A CA 1
ATOM 3302 C C . ASP A 1 425 ? 1.879 10.534 -32.141 1.00 74.69 425 ASP A C 1
ATOM 3304 O O . ASP A 1 425 ? 2.912 9.866 -32.125 1.00 74.69 425 ASP A O 1
ATOM 3308 N N . GLU A 1 426 ? 1.283 10.903 -30.998 1.00 78.19 426 GLU A N 1
ATOM 3309 C CA . GLU A 1 426 ? 1.853 10.585 -29.674 1.00 78.19 426 GLU A CA 1
ATOM 3310 C C . GLU A 1 426 ? 1.937 9.068 -29.415 1.00 78.19 426 GLU A C 1
ATOM 3312 O O . GLU A 1 426 ? 2.945 8.577 -28.899 1.00 78.19 426 GLU A O 1
ATOM 3317 N N . LYS A 1 427 ? 0.906 8.303 -29.804 1.00 80.62 427 LYS A N 1
ATOM 3318 C CA . LYS A 1 427 ? 0.895 6.835 -29.664 1.00 80.62 427 LYS A CA 1
ATOM 3319 C C . LYS A 1 427 ? 1.990 6.177 -30.490 1.00 80.62 427 LYS A C 1
ATOM 3321 O O . LYS A 1 427 ? 2.676 5.282 -29.991 1.00 80.62 427 LYS A O 1
ATOM 3326 N N . GLU A 1 428 ? 2.154 6.607 -31.737 1.00 86.62 428 GLU A N 1
ATOM 3327 C CA . GLU A 1 428 ? 3.191 6.063 -32.610 1.00 86.62 428 GLU A CA 1
ATOM 3328 C C . GLU A 1 428 ? 4.597 6.464 -32.138 1.00 86.62 428 GLU A C 1
ATOM 3330 O O . GLU A 1 428 ? 5.508 5.637 -32.208 1.00 86.62 428 GLU A O 1
ATOM 3335 N N . ILE A 1 429 ? 4.777 7.658 -31.557 1.00 88.44 429 ILE A N 1
ATOM 3336 C CA . ILE A 1 429 ? 6.042 8.056 -30.914 1.00 88.44 429 ILE A CA 1
ATOM 3337 C C . ILE A 1 429 ? 6.372 7.122 -29.742 1.00 88.44 429 ILE A C 1
ATOM 3339 O O . ILE A 1 429 ? 7.458 6.541 -29.720 1.00 88.44 429 ILE A O 1
ATOM 3343 N N . ILE A 1 430 ? 5.436 6.915 -28.807 1.00 88.75 430 ILE A N 1
ATOM 3344 C CA . ILE A 1 430 ? 5.640 6.033 -27.641 1.00 88.75 430 ILE A CA 1
ATOM 3345 C C . ILE A 1 430 ? 5.959 4.603 -28.092 1.00 88.75 430 ILE A C 1
ATOM 3347 O O . ILE A 1 430 ? 6.911 3.986 -27.609 1.00 88.75 430 ILE A O 1
ATOM 3351 N N . LYS A 1 431 ? 5.190 4.078 -29.049 1.00 90.81 431 LYS A N 1
ATOM 3352 C CA . LYS A 1 431 ? 5.401 2.748 -29.630 1.00 90.81 431 LYS A CA 1
ATOM 3353 C C . LYS A 1 431 ? 6.788 2.623 -30.257 1.00 90.81 431 LYS A C 1
ATOM 3355 O O . LYS A 1 431 ? 7.478 1.638 -29.995 1.00 90.81 431 LYS A O 1
ATOM 3360 N N . LYS A 1 432 ? 7.230 3.624 -31.025 1.00 92.88 432 LYS A N 1
ATOM 3361 C CA . LYS A 1 432 ? 8.570 3.653 -31.624 1.00 92.88 432 LYS A CA 1
ATOM 3362 C C . LYS A 1 432 ? 9.666 3.659 -30.556 1.00 92.88 432 LYS A C 1
ATOM 3364 O O . LYS A 1 432 ? 10.604 2.874 -30.671 1.00 92.88 432 LYS A O 1
ATOM 3369 N N . SER A 1 433 ? 9.514 4.451 -29.493 1.00 91.06 433 SER A N 1
ATOM 3370 C CA . SER A 1 433 ? 10.452 4.466 -28.361 1.00 91.06 433 SER A CA 1
ATOM 3371 C C . SER A 1 433 ? 10.513 3.123 -27.624 1.00 91.06 433 SER A C 1
ATOM 3373 O O . SER A 1 433 ? 11.602 2.665 -27.279 1.00 91.06 433 SER A O 1
ATOM 3375 N N . ILE A 1 434 ? 9.372 2.452 -27.417 1.00 92.81 434 ILE A N 1
ATOM 3376 C CA . ILE A 1 434 ? 9.342 1.113 -26.804 1.00 92.81 434 ILE A CA 1
ATOM 3377 C C . ILE A 1 434 ? 10.068 0.097 -27.688 1.00 92.81 434 ILE A C 1
ATOM 3379 O O . ILE A 1 434 ? 10.862 -0.685 -27.168 1.00 92.81 434 ILE A O 1
ATOM 3383 N N . ILE A 1 435 ? 9.825 0.110 -29.003 1.00 94.12 435 ILE A N 1
ATOM 3384 C CA . ILE A 1 435 ? 10.506 -0.783 -29.954 1.00 94.12 435 ILE A CA 1
ATOM 3385 C C . ILE A 1 435 ? 12.018 -0.530 -29.932 1.00 94.12 435 ILE A C 1
ATOM 3387 O O . ILE A 1 435 ? 12.789 -1.483 -29.849 1.00 94.12 435 ILE A O 1
ATOM 3391 N N . GLU A 1 436 ? 12.452 0.731 -29.946 1.00 93.50 436 GLU A N 1
ATOM 3392 C CA . GLU A 1 436 ? 13.872 1.095 -29.918 1.00 93.50 436 GLU A CA 1
ATOM 3393 C C . GLU A 1 436 ? 14.573 0.593 -28.647 1.00 93.50 436 GLU A C 1
ATOM 3395 O O . GLU A 1 436 ? 15.586 -0.103 -28.739 1.00 93.50 436 GLU A O 1
ATOM 3400 N N . LEU A 1 437 ? 14.007 0.864 -27.464 1.00 92.31 437 LEU A N 1
ATOM 3401 C CA . LEU A 1 437 ? 14.544 0.366 -26.191 1.00 92.31 437 LEU A CA 1
ATOM 3402 C C . LEU A 1 437 ? 14.532 -1.168 -26.136 1.00 92.31 437 LEU A C 1
ATOM 3404 O O . LEU A 1 437 ? 15.502 -1.791 -25.706 1.00 92.31 437 LEU A O 1
ATOM 3408 N N . SER A 1 438 ? 13.443 -1.785 -26.591 1.00 94.50 438 SER A N 1
ATOM 3409 C CA . SER A 1 438 ? 13.269 -3.236 -26.597 1.00 94.50 438 SER A CA 1
ATOM 3410 C C . SER A 1 438 ? 14.317 -3.938 -27.461 1.00 94.50 438 SER A C 1
ATOM 3412 O O . SER A 1 438 ? 14.930 -4.902 -27.002 1.00 94.50 438 SER A O 1
ATOM 3414 N N . LEU A 1 439 ? 14.563 -3.439 -28.675 1.00 93.75 439 LEU A N 1
ATOM 3415 C CA . LEU A 1 439 ? 15.562 -3.994 -29.588 1.00 93.75 439 LEU A CA 1
ATOM 3416 C C . LEU A 1 439 ? 16.989 -3.719 -29.098 1.00 93.75 439 LEU A C 1
ATOM 3418 O O . LEU A 1 439 ? 17.809 -4.636 -29.096 1.00 93.75 439 LEU A O 1
ATOM 3422 N N . LYS A 1 440 ? 17.275 -2.494 -28.631 1.00 91.25 440 LYS A N 1
ATOM 3423 C CA . LYS A 1 440 ? 18.607 -2.097 -28.141 1.00 91.25 440 LYS A CA 1
ATOM 3424 C C . LYS A 1 440 ? 19.062 -2.944 -26.951 1.00 91.25 440 LYS A C 1
ATOM 3426 O O . LYS A 1 440 ? 20.220 -3.346 -26.903 1.00 91.25 440 LYS A O 1
ATOM 3431 N N . TYR A 1 441 ? 18.157 -3.229 -26.014 1.00 91.00 441 TYR A N 1
ATOM 3432 C CA . TYR A 1 441 ? 18.472 -3.954 -24.777 1.00 91.00 441 TYR A CA 1
ATOM 3433 C C . TYR A 1 441 ? 17.984 -5.412 -24.766 1.00 91.00 441 TYR A C 1
ATOM 3435 O O . TYR A 1 441 ? 18.139 -6.095 -23.756 1.00 91.00 441 TYR A O 1
ATOM 3443 N N . GLN A 1 442 ? 17.422 -5.904 -25.877 1.00 92.06 442 GLN A N 1
ATOM 3444 C CA . GLN A 1 442 ? 16.921 -7.279 -26.039 1.00 92.06 442 GLN A CA 1
ATOM 3445 C C . GLN A 1 442 ? 15.871 -7.678 -24.984 1.00 92.06 442 GLN A C 1
ATOM 3447 O O . GLN A 1 442 ? 15.907 -8.762 -24.400 1.00 92.06 442 GLN A O 1
ATOM 3452 N N . ILE A 1 443 ? 14.918 -6.783 -24.722 1.00 92.38 443 ILE A N 1
ATOM 3453 C CA . ILE A 1 443 ? 13.852 -6.976 -23.728 1.00 92.38 443 ILE A CA 1
ATOM 3454 C C . ILE A 1 443 ? 12.538 -7.189 -24.464 1.00 92.38 443 ILE A C 1
ATOM 3456 O O . ILE A 1 443 ? 12.152 -6.337 -25.253 1.00 92.38 443 ILE A O 1
ATOM 3460 N N . LEU A 1 444 ? 11.810 -8.271 -24.180 1.00 91.19 444 LEU A N 1
ATOM 3461 C CA . LEU A 1 444 ? 10.481 -8.485 -24.760 1.00 91.19 444 LEU A CA 1
ATOM 3462 C C . LEU A 1 444 ? 9.520 -7.345 -24.375 1.00 91.19 444 LEU A C 1
ATOM 3464 O O . LEU A 1 444 ? 9.421 -6.974 -23.203 1.00 91.19 444 LEU A O 1
ATOM 3468 N N . SER A 1 445 ? 8.784 -6.825 -25.353 1.00 90.69 445 SER A N 1
ATOM 3469 C CA . SER A 1 445 ? 7.752 -5.802 -25.171 1.00 90.69 445 SER A CA 1
ATOM 3470 C C . SER A 1 445 ? 6.459 -6.207 -25.899 1.00 90.69 445 SER A C 1
ATOM 3472 O O . SER A 1 445 ? 6.495 -7.110 -26.729 1.00 90.69 445 SER A O 1
ATOM 3474 N N . PRO A 1 446 ? 5.319 -5.533 -25.669 1.00 85.94 446 PRO A N 1
ATOM 3475 C CA . PRO A 1 446 ? 4.084 -5.748 -26.426 1.00 85.94 446 PRO A CA 1
ATOM 3476 C C . PRO A 1 446 ? 4.225 -5.551 -27.942 1.00 85.94 446 PRO A C 1
ATOM 3478 O O . PRO A 1 446 ? 3.363 -6.003 -28.688 1.00 85.94 446 PRO A O 1
ATOM 3481 N N . TYR A 1 447 ? 5.286 -4.875 -28.397 1.00 90.88 447 TYR A N 1
ATOM 3482 C CA . TYR A 1 447 ? 5.538 -4.566 -29.807 1.00 90.88 447 TYR A CA 1
ATOM 3483 C C . TYR A 1 447 ? 6.719 -5.344 -30.403 1.00 90.88 447 TYR A C 1
ATOM 3485 O O . TYR A 1 447 ? 7.097 -5.098 -31.546 1.00 90.88 447 TYR A O 1
ATOM 3493 N N . THR A 1 448 ? 7.323 -6.263 -29.647 1.00 93.00 448 THR A N 1
ATOM 3494 C CA . THR A 1 448 ? 8.457 -7.075 -30.101 1.00 93.00 448 THR A CA 1
ATOM 3495 C C . THR A 1 448 ? 8.243 -8.542 -29.755 1.00 93.00 448 THR A C 1
ATOM 3497 O O . THR A 1 448 ? 7.618 -8.882 -28.754 1.00 93.00 448 THR A O 1
ATOM 3500 N N . ALA A 1 449 ? 8.764 -9.433 -30.595 1.00 92.19 449 ALA A N 1
ATOM 3501 C CA . ALA A 1 449 ? 8.633 -10.873 -30.421 1.00 92.19 449 ALA A CA 1
ATOM 3502 C C . ALA A 1 449 ? 10.003 -11.546 -30.500 1.00 92.19 449 ALA A C 1
ATOM 3504 O O . ALA A 1 449 ? 10.878 -11.118 -31.252 1.00 92.19 449 ALA A O 1
ATOM 3505 N N . PHE A 1 450 ? 10.172 -12.619 -29.732 1.00 90.56 450 PHE A N 1
ATOM 3506 C CA . PHE A 1 450 ? 11.295 -13.535 -29.878 1.00 90.56 450 PHE A CA 1
ATOM 3507 C C . PHE A 1 450 ? 10.869 -14.683 -30.796 1.00 90.56 450 PHE A C 1
ATOM 3509 O O . PHE A 1 450 ? 9.889 -15.368 -30.501 1.00 90.56 450 PHE A O 1
ATOM 3516 N N . ILE A 1 451 ? 11.583 -14.883 -31.904 1.00 89.12 451 ILE A N 1
ATOM 3517 C CA . ILE A 1 451 ? 11.269 -15.912 -32.903 1.00 89.12 451 ILE A CA 1
ATOM 3518 C C . ILE A 1 451 ? 12.391 -16.948 -32.893 1.00 89.12 451 ILE A C 1
ATOM 3520 O O . ILE A 1 451 ? 13.532 -16.639 -33.234 1.00 89.12 451 ILE A O 1
ATOM 3524 N N . GLY A 1 452 ? 12.062 -18.180 -32.503 1.00 89.75 452 GLY A N 1
ATOM 3525 C CA . GLY A 1 452 ? 12.954 -19.324 -32.662 1.00 89.75 452 GLY A CA 1
ATOM 3526 C C . GLY A 1 452 ? 12.869 -19.848 -34.091 1.00 89.75 452 GLY A C 1
ATOM 3527 O O . GLY A 1 452 ? 11.805 -20.292 -34.513 1.00 89.75 452 GLY A O 1
ATOM 3528 N N . VAL A 1 453 ? 13.971 -19.784 -34.838 1.00 89.94 453 VAL A N 1
ATOM 3529 C CA . VAL A 1 453 ? 14.053 -20.321 -36.203 1.00 89.94 453 VAL A CA 1
ATOM 3530 C C . VAL A 1 453 ? 14.827 -21.634 -36.162 1.00 89.94 453 VAL A C 1
ATOM 3532 O O . VAL A 1 453 ? 16.041 -21.634 -35.964 1.00 89.94 453 VAL A O 1
ATOM 3535 N N . GLU A 1 454 ? 14.125 -22.750 -36.346 1.00 87.69 454 GLU A N 1
ATOM 3536 C CA . GLU A 1 454 ? 14.739 -24.060 -36.567 1.00 87.69 454 GLU A CA 1
ATOM 3537 C C . GLU A 1 454 ? 15.128 -24.170 -38.044 1.00 87.69 454 GLU A C 1
ATOM 3539 O O . GLU A 1 454 ? 14.274 -24.131 -38.931 1.00 87.69 454 GLU A O 1
ATOM 3544 N N . LYS A 1 455 ? 16.428 -24.285 -38.323 1.00 82.81 455 LYS A N 1
ATOM 3545 C CA . LYS A 1 455 ? 16.894 -24.621 -39.668 1.00 82.81 455 LYS A CA 1
ATOM 3546 C C . LYS A 1 455 ? 16.808 -26.132 -39.824 1.00 82.81 455 LYS A C 1
ATOM 3548 O O . LYS A 1 455 ? 17.558 -26.846 -39.169 1.00 82.81 455 LYS A O 1
ATOM 3553 N N . ARG A 1 456 ? 15.899 -26.599 -40.678 1.00 81.56 456 ARG A N 1
ATOM 3554 C CA . ARG A 1 456 ? 15.877 -27.992 -41.129 1.00 81.56 456 ARG A CA 1
ATOM 3555 C C . ARG A 1 456 ? 16.640 -28.070 -42.439 1.00 81.56 456 ARG A C 1
ATOM 3557 O O . ARG A 1 456 ? 16.241 -27.438 -43.418 1.00 81.56 456 ARG A O 1
ATOM 3564 N N . ASP A 1 457 ? 17.745 -28.802 -42.443 1.00 74.75 457 ASP A N 1
ATOM 3565 C CA . ASP A 1 457 ? 18.416 -29.152 -43.686 1.00 74.75 457 ASP A CA 1
ATOM 3566 C C . ASP A 1 457 ? 17.528 -30.171 -44.414 1.00 74.75 457 ASP A C 1
ATOM 3568 O O . ASP A 1 457 ? 17.223 -31.238 -43.889 1.00 74.75 457 ASP A O 1
ATOM 3572 N N . LEU A 1 458 ? 17.091 -29.836 -45.631 1.00 59.75 458 LEU A N 1
ATOM 3573 C CA . LEU A 1 458 ? 16.200 -30.645 -46.484 1.00 59.75 458 LEU A CA 1
ATOM 3574 C C . LEU A 1 458 ? 16.795 -32.010 -46.918 1.00 59.75 458 LEU A C 1
ATOM 3576 O O . LEU A 1 458 ? 16.257 -32.657 -47.812 1.00 59.75 458 LEU A O 1
ATOM 3580 N N . CYS A 1 459 ? 17.906 -32.450 -46.323 1.00 54.47 459 CYS A N 1
ATOM 3581 C CA . CYS A 1 459 ? 18.626 -33.665 -46.704 1.00 54.47 459 CYS A CA 1
ATOM 3582 C C . CYS A 1 459 ? 18.351 -34.880 -45.801 1.00 54.47 459 CYS A C 1
ATOM 3584 O O . CYS A 1 459 ? 18.658 -35.990 -46.227 1.00 54.47 459 CYS A O 1
ATOM 3586 N N . ASP A 1 460 ? 17.737 -34.710 -44.624 1.00 49.81 460 ASP A N 1
ATOM 3587 C CA . ASP A 1 460 ? 17.576 -35.814 -43.657 1.00 49.81 460 ASP A CA 1
ATOM 3588 C C . ASP A 1 460 ? 16.173 -36.461 -43.645 1.00 49.81 460 ASP A C 1
ATOM 3590 O O . ASP A 1 460 ? 15.975 -37.486 -43.000 1.00 49.81 460 ASP A O 1
ATOM 3594 N N . GLU A 1 461 ? 15.203 -35.952 -44.417 1.00 49.69 461 GLU A N 1
ATOM 3595 C CA . GLU A 1 461 ? 13.846 -36.538 -44.502 1.00 49.69 461 GLU A CA 1
ATOM 3596 C C . GLU A 1 461 ? 13.682 -37.626 -45.587 1.00 49.69 461 GLU A C 1
ATOM 3598 O O . GLU A 1 461 ? 12.607 -38.209 -45.718 1.00 49.69 461 GLU A O 1
ATOM 3603 N N . LEU A 1 462 ? 14.730 -37.969 -46.350 1.00 46.97 462 LEU A N 1
ATOM 3604 C CA . LEU A 1 462 ? 14.656 -39.042 -47.362 1.00 46.97 462 LEU A CA 1
ATOM 3605 C C . LEU A 1 462 ? 15.151 -40.416 -46.885 1.00 46.97 462 LEU A C 1
ATOM 3607 O O . LEU A 1 462 ? 15.103 -41.376 -47.654 1.00 46.97 462 LEU A O 1
ATOM 3611 N 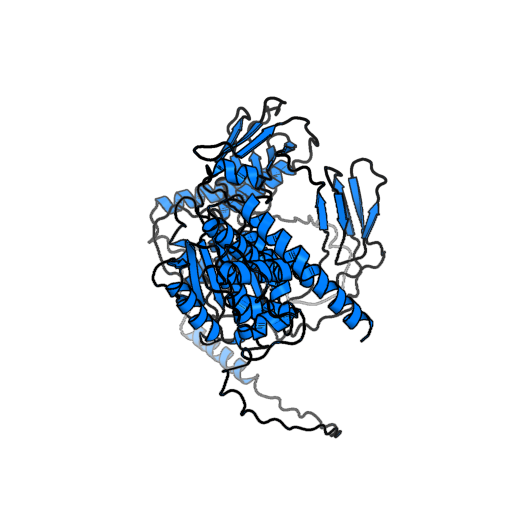N . CYS A 1 463 ? 15.573 -40.547 -45.627 1.00 44.47 463 CYS A N 1
ATOM 3612 C CA . CYS A 1 463 ? 16.156 -41.785 -45.113 1.00 44.47 463 CYS A CA 1
ATOM 3613 C C . CYS A 1 463 ? 15.653 -42.152 -43.711 1.00 44.47 463 CYS A C 1
ATOM 3615 O O . CYS A 1 463 ? 16.482 -42.420 -42.862 1.00 44.47 463 CYS A O 1
ATOM 3617 N N . GLU A 1 464 ? 14.339 -42.179 -43.453 1.00 45.28 464 GLU A N 1
ATOM 3618 C CA . GLU A 1 464 ? 13.728 -43.069 -42.438 1.00 45.28 464 GLU A CA 1
ATOM 3619 C C . GLU A 1 464 ? 12.203 -42.873 -42.361 1.00 45.28 464 GLU A C 1
ATOM 3621 O O . GLU A 1 464 ? 11.696 -42.070 -41.586 1.00 45.28 464 GLU A O 1
ATOM 3626 N N . SER A 1 465 ? 11.463 -43.613 -43.198 1.00 36.00 465 SER A N 1
ATOM 3627 C CA . SER A 1 465 ? 10.150 -44.239 -42.916 1.00 36.00 465 SER A CA 1
ATOM 3628 C C . SER A 1 465 ? 9.317 -44.419 -44.192 1.00 36.00 465 SER A C 1
ATOM 3630 O O . SER A 1 465 ? 8.308 -43.768 -44.439 1.00 36.00 465 SER A O 1
ATOM 3632 N N . THR A 1 466 ? 9.674 -45.428 -44.988 1.00 37.03 466 THR A N 1
ATOM 3633 C CA . THR A 1 466 ? 8.652 -46.202 -45.703 1.00 37.03 466 THR A CA 1
ATOM 3634 C C . THR A 1 466 ? 7.748 -46.875 -44.670 1.00 37.03 466 THR A C 1
ATOM 3636 O O . THR A 1 466 ? 8.018 -47.994 -44.236 1.00 37.03 466 THR A O 1
ATOM 3639 N N . VAL A 1 467 ? 6.672 -46.199 -44.278 1.00 35.28 467 VAL A N 1
ATOM 3640 C CA . VAL A 1 467 ? 5.435 -46.854 -43.847 1.00 35.28 467 VAL A CA 1
ATOM 3641 C C . VAL A 1 467 ? 4.308 -46.219 -44.647 1.00 35.28 467 VAL A C 1
ATOM 3643 O O . VAL A 1 467 ? 3.989 -45.044 -44.508 1.00 35.28 467 VAL A O 1
ATOM 3646 N N . SER A 1 468 ? 3.756 -47.026 -45.543 1.00 38.44 468 SER A N 1
ATOM 3647 C CA . SER A 1 468 ? 2.598 -46.736 -46.373 1.00 38.44 468 SER A CA 1
ATOM 3648 C C . SER A 1 468 ? 1.411 -46.232 -45.547 1.00 38.44 468 SER A C 1
ATOM 3650 O O . SER A 1 468 ? 0.863 -46.988 -44.743 1.00 38.44 468 SER A O 1
ATOM 3652 N N . MET A 1 469 ? 0.950 -45.016 -45.823 1.00 32.12 469 MET A N 1
ATOM 3653 C CA . MET A 1 469 ? -0.464 -44.667 -45.706 1.00 32.12 469 MET A CA 1
ATOM 3654 C C . MET A 1 469 ? -0.866 -43.887 -46.953 1.00 32.12 469 MET A C 1
ATOM 3656 O O . MET A 1 469 ? -0.411 -42.769 -47.180 1.00 32.12 469 MET A O 1
ATOM 3660 N N . ASP A 1 470 ? -1.705 -44.530 -47.764 1.00 39.72 470 ASP A N 1
ATOM 3661 C CA . ASP A 1 470 ? -2.476 -43.911 -48.834 1.00 39.72 470 ASP A CA 1
ATOM 3662 C C . ASP A 1 470 ? -3.249 -42.707 -48.292 1.00 39.72 470 ASP A C 1
ATOM 3664 O O . ASP A 1 470 ? -4.147 -42.876 -47.467 1.00 39.72 470 ASP A O 1
ATOM 3668 N N . VAL A 1 471 ? -2.959 -41.506 -48.798 1.00 31.62 471 VAL A N 1
ATOM 3669 C CA . VAL A 1 471 ? -3.936 -40.413 -48.837 1.00 31.62 471 VAL A CA 1
ATOM 3670 C C . VAL A 1 471 ? -3.797 -39.669 -50.163 1.00 31.62 471 VAL A C 1
ATOM 3672 O O . VAL A 1 471 ? -2.707 -39.333 -50.618 1.00 31.62 471 VAL A O 1
ATOM 3675 N N . CYS A 1 472 ? -4.958 -39.486 -50.782 1.00 29.75 472 CYS A N 1
ATOM 3676 C CA . CYS A 1 472 ? -5.221 -39.040 -52.137 1.00 29.75 472 CYS A CA 1
ATOM 3677 C C . CYS A 1 472 ? -4.456 -37.796 -52.610 1.00 29.75 472 CYS A C 1
ATOM 3679 O O . CYS A 1 472 ? -4.387 -36.761 -51.954 1.00 29.75 472 CYS A O 1
ATOM 3681 N N . SER A 1 473 ? -4.013 -37.902 -53.859 1.00 32.34 473 SER A N 1
ATOM 3682 C CA . SER A 1 473 ? -3.611 -36.835 -54.766 1.00 32.34 473 SER A CA 1
ATOM 3683 C C . SER A 1 473 ? -4.765 -35.885 -55.114 1.00 32.34 473 SER A C 1
ATOM 3685 O O . SER A 1 473 ? -5.744 -36.335 -55.705 1.00 32.34 473 SER A O 1
ATOM 3687 N N . ALA A 1 474 ? -4.601 -34.594 -54.811 1.00 29.30 474 ALA A N 1
ATOM 3688 C CA . ALA A 1 474 ? -5.215 -33.396 -55.418 1.00 29.30 474 ALA A CA 1
ATOM 3689 C C . ALA A 1 474 ? -4.935 -32.253 -54.412 1.00 29.30 474 ALA A C 1
ATOM 3691 O O . ALA A 1 474 ? -5.248 -32.406 -53.244 1.00 29.30 474 ALA A O 1
ATOM 3692 N N . ILE A 1 475 ? -4.316 -31.103 -54.676 1.00 29.77 475 ILE A N 1
ATOM 3693 C CA . ILE A 1 475 ? -4.159 -30.269 -55.864 1.00 29.77 475 ILE A CA 1
ATOM 3694 C C . ILE A 1 475 ? -2.883 -29.443 -55.627 1.00 29.77 475 ILE A C 1
ATOM 3696 O O . ILE A 1 475 ? -2.744 -28.799 -54.590 1.00 29.77 475 ILE A O 1
ATOM 3700 N N . ALA A 1 476 ? -1.970 -29.428 -56.596 1.00 26.80 476 ALA A N 1
ATOM 3701 C CA . ALA A 1 476 ? -0.944 -28.401 -56.714 1.00 26.80 476 ALA A CA 1
ATOM 3702 C C . ALA A 1 476 ? -1.336 -27.493 -57.883 1.00 26.80 476 ALA A C 1
ATOM 3704 O O . ALA A 1 476 ? -1.415 -27.968 -59.014 1.00 26.80 476 ALA A O 1
ATOM 3705 N N . ALA A 1 477 ? -1.576 -26.208 -57.623 1.00 28.06 477 ALA A N 1
ATOM 3706 C CA . ALA A 1 477 ? -1.525 -25.158 -58.639 1.00 28.06 477 ALA A CA 1
ATOM 3707 C C . ALA A 1 477 ? -1.318 -23.774 -57.986 1.00 28.06 477 ALA A C 1
ATOM 3709 O O . ALA A 1 477 ? -1.689 -23.592 -56.827 1.00 28.06 477 ALA A O 1
ATOM 3710 N N . PRO A 1 478 ? -0.678 -22.824 -58.693 1.00 29.95 478 PRO A N 1
ATOM 3711 C CA . PRO A 1 478 ? 0.063 -21.711 -58.108 1.00 29.95 478 PRO A CA 1
ATOM 3712 C C . PRO A 1 478 ? -0.725 -20.393 -58.041 1.00 29.95 478 PRO A C 1
ATOM 3714 O O . PRO A 1 478 ? -1.724 -20.197 -58.725 1.00 29.95 478 PRO A O 1
ATOM 3717 N N . LEU A 1 479 ? -0.187 -19.472 -57.237 1.00 30.20 479 LEU A N 1
ATOM 3718 C CA . LEU A 1 479 ? -0.569 -18.063 -57.084 1.00 30.20 479 LEU A CA 1
ATOM 3719 C C . LEU A 1 479 ? -0.710 -17.309 -58.425 1.00 30.20 479 LEU A C 1
ATOM 3721 O O . LEU A 1 479 ? 0.256 -17.242 -59.185 1.00 30.20 479 LEU A O 1
ATOM 3725 N N . VAL A 1 480 ? -1.855 -16.646 -58.637 1.00 27.55 480 VAL A N 1
ATOM 3726 C CA . VAL A 1 480 ? -2.079 -15.526 -59.583 1.00 27.55 480 VAL A CA 1
ATOM 3727 C C . VAL A 1 480 ? -3.077 -14.538 -58.923 1.00 27.55 480 VAL A C 1
ATOM 3729 O O . VAL A 1 480 ? -3.937 -14.997 -58.171 1.00 27.55 480 VAL A O 1
ATOM 3732 N N . PRO A 1 481 ? -2.920 -13.204 -59.094 1.00 28.33 481 PRO A N 1
ATOM 3733 C CA . PRO A 1 481 ? -3.471 -12.186 -58.193 1.00 28.33 481 PRO A CA 1
ATOM 3734 C C . PRO A 1 481 ? -4.936 -11.792 -58.444 1.00 28.33 481 PRO A C 1
ATOM 3736 O O . PRO A 1 481 ? -5.517 -12.077 -59.485 1.00 28.33 481 PRO A O 1
ATOM 3739 N N . THR A 1 482 ? -5.470 -11.098 -57.437 1.00 33.72 482 THR A N 1
ATOM 3740 C CA . THR A 1 482 ? -6.790 -10.469 -57.305 1.00 33.72 482 THR A CA 1
ATOM 3741 C C . THR A 1 482 ? -7.220 -9.630 -58.507 1.00 33.72 482 THR A C 1
ATOM 3743 O O . THR A 1 482 ? -6.502 -8.703 -58.870 1.00 33.72 482 THR A O 1
ATOM 3746 N N . ASP A 1 483 ? -8.420 -9.895 -59.025 1.00 28.00 483 ASP A N 1
ATOM 3747 C CA . ASP A 1 483 ? -9.485 -8.904 -59.228 1.00 28.00 483 ASP A CA 1
ATOM 3748 C C . ASP A 1 483 ? -10.803 -9.608 -59.621 1.00 28.00 483 ASP A C 1
ATOM 3750 O O . ASP A 1 483 ? -10.788 -10.710 -60.159 1.00 28.00 483 ASP A O 1
ATOM 3754 N N . GLU A 1 484 ? -11.913 -8.921 -59.337 1.00 29.62 484 GLU A N 1
ATOM 3755 C CA . GLU A 1 484 ? -13.316 -9.187 -59.717 1.00 29.62 484 GLU A CA 1
ATOM 3756 C C . GLU A 1 484 ? -14.208 -10.002 -58.749 1.00 29.62 484 GLU A C 1
ATOM 3758 O O . GLU A 1 484 ? -14.123 -11.214 -58.575 1.00 29.62 484 GLU A O 1
ATOM 3763 N N . LEU A 1 485 ? -15.120 -9.242 -58.127 1.00 34.75 485 LEU A N 1
ATOM 3764 C CA . LEU A 1 485 ? -16.369 -9.659 -57.495 1.00 34.75 485 LEU A CA 1
ATOM 3765 C C . LEU A 1 485 ? -17.300 -10.319 -58.518 1.00 34.75 485 LEU A C 1
ATOM 3767 O O . LEU A 1 485 ? -17.701 -9.632 -59.451 1.00 34.75 485 LEU A O 1
ATOM 3771 N N . GLU A 1 486 ? -17.799 -11.525 -58.236 1.00 32.44 486 GLU A N 1
ATOM 3772 C CA . GLU A 1 486 ? -19.158 -11.922 -58.627 1.00 32.44 486 GLU A CA 1
ATOM 3773 C C . GLU A 1 486 ? -19.845 -12.751 -57.527 1.00 32.44 486 GLU A C 1
ATOM 3775 O O . GLU A 1 486 ? -19.232 -13.479 -56.750 1.00 32.44 486 GLU A O 1
ATOM 3780 N N . SER A 1 487 ? -21.150 -12.523 -57.432 1.00 37.34 487 SER A N 1
ATOM 3781 C CA . SER A 1 487 ? -22.116 -12.949 -56.423 1.00 37.34 487 SER A CA 1
ATOM 3782 C C . SER A 1 487 ? -22.403 -14.453 -56.415 1.00 37.34 487 SER A C 1
ATOM 3784 O O . SER A 1 487 ? -22.772 -15.004 -57.451 1.00 37.34 487 SER A O 1
ATOM 3786 N N . LEU A 1 488 ? -22.371 -15.075 -55.232 1.00 35.84 488 LEU A N 1
ATOM 3787 C CA . LEU A 1 488 ? -22.937 -16.411 -55.009 1.00 35.84 488 LEU A CA 1
ATOM 3788 C C . LEU A 1 488 ? -24.468 -16.375 -55.089 1.00 35.84 488 LEU A C 1
ATOM 3790 O O . LEU A 1 488 ? -25.114 -15.402 -54.683 1.00 35.84 488 LEU A O 1
ATOM 3794 N N . SER A 1 489 ? -25.045 -17.438 -55.640 1.00 49.03 489 SER A N 1
ATOM 3795 C CA . SER A 1 489 ? -26.476 -17.531 -55.912 1.00 49.03 489 SER A CA 1
ATOM 3796 C C . SER A 1 489 ? -27.262 -17.963 -54.667 1.00 49.03 489 SER A C 1
ATOM 3798 O O . SER A 1 489 ? -26.781 -18.715 -53.824 1.00 49.03 489 SER A O 1
ATOM 3800 N N . VAL A 1 490 ? -28.517 -17.513 -54.558 1.00 45.03 490 VAL A N 1
ATOM 3801 C CA . VAL A 1 490 ? -29.433 -17.816 -53.435 1.00 45.03 490 VAL A CA 1
ATOM 3802 C C . VAL A 1 490 ? -29.703 -19.325 -53.263 1.00 45.03 490 VAL A C 1
ATOM 3804 O O . VAL A 1 490 ? -30.155 -19.743 -52.202 1.00 45.03 490 VAL A O 1
ATOM 3807 N N . GLN A 1 491 ? -29.390 -20.157 -54.261 1.00 42.78 491 GLN A N 1
ATOM 3808 C CA . GLN A 1 491 ? -29.573 -21.611 -54.191 1.00 42.78 491 GLN A CA 1
ATOM 3809 C C . GLN A 1 491 ? -28.459 -22.325 -53.404 1.00 42.78 491 GLN A C 1
ATOM 3811 O O . GLN A 1 491 ? -28.751 -23.295 -52.715 1.00 42.78 491 GLN A O 1
ATOM 3816 N N . GLU A 1 492 ? -27.228 -21.805 -53.397 1.00 48.06 492 GLU A N 1
ATOM 3817 C CA . GLU A 1 492 ? -26.095 -22.417 -52.672 1.00 48.06 492 GLU A CA 1
ATOM 3818 C C . GLU A 1 492 ? -26.164 -22.164 -51.154 1.00 48.06 492 GLU A C 1
ATOM 3820 O O . GLU A 1 492 ? -25.658 -22.951 -50.357 1.00 48.06 492 GLU A O 1
ATOM 3825 N N . LEU A 1 493 ? -26.852 -21.096 -50.731 1.00 46.41 493 LEU A N 1
ATOM 3826 C CA . LEU A 1 493 ? -27.106 -20.811 -49.313 1.00 46.41 493 LEU A CA 1
ATOM 3827 C C . LEU A 1 493 ? -28.222 -21.684 -48.717 1.00 46.41 493 LEU A C 1
ATOM 3829 O O . LEU A 1 493 ? -28.218 -21.913 -47.512 1.00 46.41 493 LEU A O 1
ATOM 3833 N N . GLN A 1 494 ? -29.146 -22.197 -49.538 1.00 43.78 494 GLN A N 1
ATOM 3834 C CA . GLN A 1 494 ? -30.236 -23.060 -49.066 1.00 43.78 494 GLN A CA 1
ATOM 3835 C C . GLN A 1 494 ? -29.798 -24.517 -48.856 1.00 43.78 494 GLN A C 1
ATOM 3837 O O . GLN A 1 494 ? -30.326 -25.173 -47.963 1.00 43.78 494 GLN A O 1
ATOM 3842 N N . GLU A 1 495 ? -28.811 -25.013 -49.609 1.00 48.47 495 GLU A N 1
ATOM 3843 C CA . GLU A 1 495 ? -28.270 -26.371 -49.420 1.00 48.47 495 GLU A CA 1
ATOM 3844 C C . GLU A 1 495 ? -27.380 -26.474 -48.164 1.00 48.47 495 GLU A C 1
ATOM 3846 O O . GLU A 1 495 ? -27.459 -27.461 -47.433 1.00 48.47 495 GLU A O 1
ATOM 3851 N N . LEU A 1 496 ? -26.631 -25.416 -47.824 1.00 44.41 496 LEU A N 1
ATOM 3852 C CA . LEU A 1 496 ? -25.809 -25.355 -46.603 1.00 44.41 496 LEU A CA 1
ATOM 3853 C C . LEU A 1 496 ? -26.631 -25.214 -45.308 1.00 44.41 496 LEU A C 1
ATOM 3855 O O . LEU A 1 496 ? -26.222 -25.709 -44.257 1.00 44.41 496 LEU A O 1
ATOM 3859 N N . GLU A 1 497 ? -27.797 -24.565 -45.361 1.00 47.19 497 GLU A N 1
ATOM 3860 C CA . GLU A 1 497 ? -28.715 -24.468 -44.212 1.00 47.19 497 GLU A CA 1
ATOM 3861 C C . GLU A 1 497 ? -29.398 -25.814 -43.907 1.00 47.19 497 GLU A C 1
ATOM 3863 O O . GLU A 1 497 ? -29.725 -26.105 -42.754 1.00 47.19 497 GLU A O 1
ATOM 3868 N N . GLN A 1 498 ? -29.565 -26.661 -44.928 1.00 42.47 498 GLN A N 1
ATOM 3869 C CA . GLN A 1 498 ? -30.192 -27.974 -44.806 1.00 42.47 498 GLN A CA 1
ATOM 3870 C C . GLN A 1 498 ? -29.222 -29.030 -44.243 1.00 42.47 498 GLN A C 1
ATOM 3872 O O . GLN A 1 498 ? -29.629 -29.838 -43.407 1.00 42.47 498 GLN A O 1
ATOM 3877 N N . GLU A 1 499 ? -27.928 -28.964 -44.585 1.00 45.16 499 GLU A N 1
ATOM 3878 C CA . GLU A 1 499 ? -26.883 -29.809 -43.973 1.00 45.16 499 GLU A CA 1
ATOM 3879 C C . GLU A 1 499 ? -26.621 -29.470 -42.492 1.00 45.16 499 GLU A C 1
ATOM 3881 O O . GLU A 1 499 ? -26.295 -30.359 -41.701 1.00 45.16 499 GLU A O 1
ATOM 3886 N N . LEU A 1 500 ? -26.821 -28.213 -42.071 1.00 43.94 500 LEU A N 1
ATOM 3887 C CA . LEU A 1 500 ? -26.675 -27.819 -40.663 1.00 43.94 500 LEU A CA 1
ATOM 3888 C C . LEU A 1 500 ? -27.819 -28.340 -39.771 1.00 43.94 500 LEU A C 1
ATOM 3890 O O . LEU A 1 500 ? -27.585 -28.663 -38.606 1.00 43.94 500 LEU A O 1
ATOM 3894 N N . GLN A 1 501 ? -29.037 -28.471 -40.309 1.00 40.66 501 GLN A N 1
ATOM 3895 C CA . GLN A 1 501 ? -30.193 -28.988 -39.561 1.00 40.66 501 GLN A CA 1
ATOM 3896 C C . GLN A 1 501 ? -30.167 -30.514 -39.370 1.00 40.66 501 GLN A C 1
ATOM 3898 O O . GLN A 1 501 ? -30.722 -31.012 -38.389 1.00 40.66 501 GLN A O 1
ATOM 3903 N N . GLU A 1 502 ? -29.495 -31.268 -40.246 1.00 42.75 502 GLU A N 1
ATOM 3904 C CA . GLU A 1 502 ? -29.337 -32.723 -40.083 1.00 42.75 502 GLU A CA 1
ATOM 3905 C C . GLU A 1 502 ? -28.254 -33.098 -39.053 1.00 42.75 502 GLU A C 1
ATOM 3907 O O . GLU A 1 502 ? -28.343 -34.156 -38.425 1.00 42.75 502 GLU A O 1
ATOM 3912 N N . LEU A 1 503 ? -27.287 -32.210 -38.791 1.00 41.78 503 LEU A N 1
ATOM 3913 C CA . LEU A 1 503 ? -26.254 -32.406 -37.764 1.00 41.78 503 LEU A CA 1
ATOM 3914 C C . LEU A 1 503 ? -26.755 -32.111 -36.336 1.00 41.78 503 LEU A C 1
ATOM 3916 O O . LEU A 1 503 ? -26.349 -32.800 -35.400 1.00 41.78 503 LEU A O 1
ATOM 3920 N N . GLU A 1 504 ? -27.693 -31.174 -36.153 1.00 36.38 504 GLU A N 1
ATOM 3921 C CA . GLU A 1 504 ? -28.294 -30.876 -34.836 1.00 36.38 504 GLU A CA 1
ATOM 3922 C C . GLU A 1 504 ? -29.283 -31.958 -34.347 1.00 36.38 504 GLU A C 1
ATOM 3924 O O . GLU A 1 504 ? -29.558 -32.058 -33.149 1.00 36.38 504 GLU A O 1
ATOM 3929 N N . ALA A 1 505 ? -29.776 -32.832 -35.232 1.00 35.31 505 ALA A N 1
ATOM 3930 C CA . ALA A 1 505 ? -30.673 -33.935 -34.868 1.00 35.31 505 ALA A CA 1
ATOM 3931 C C . ALA A 1 505 ? -29.943 -35.208 -34.375 1.00 35.31 505 ALA A C 1
ATOM 3933 O O . ALA A 1 505 ? -30.589 -36.115 -33.843 1.00 35.31 505 ALA A O 1
ATOM 3934 N N . ALA A 1 506 ? -28.612 -35.286 -34.509 1.00 37.75 506 ALA A N 1
ATOM 3935 C CA . ALA A 1 506 ? -27.821 -36.479 -34.185 1.00 37.75 506 ALA A CA 1
ATOM 3936 C C . ALA A 1 506 ? -27.223 -36.502 -32.757 1.00 37.75 506 ALA A C 1
ATOM 3938 O O . ALA A 1 506 ? -26.686 -37.532 -32.346 1.00 37.75 506 ALA A O 1
ATOM 3939 N N . GLU A 1 507 ? -27.352 -35.427 -31.964 1.00 36.81 507 GLU 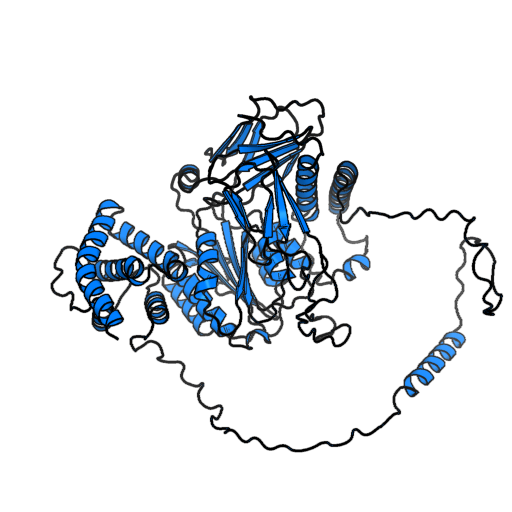A N 1
ATOM 3940 C CA . GLU A 1 507 ? -26.798 -35.341 -30.593 1.00 36.81 507 GLU A CA 1
ATOM 3941 C C . GLU A 1 507 ? -27.798 -35.629 -29.451 1.00 36.81 507 GLU A C 1
ATOM 3943 O O . GLU A 1 507 ? -27.415 -35.661 -28.281 1.00 36.81 507 GLU A O 1
ATOM 3948 N N . PHE A 1 508 ? -29.065 -35.938 -29.748 1.00 33.16 508 PHE A N 1
ATOM 3949 C CA . PHE A 1 508 ? -30.066 -36.320 -28.739 1.00 33.16 508 PHE A CA 1
ATOM 3950 C C . PHE A 1 508 ? -30.521 -37.774 -28.905 1.00 33.16 508 PHE A C 1
ATOM 3952 O O . PHE A 1 508 ? -31.594 -38.065 -29.428 1.00 33.16 508 PHE A O 1
ATOM 3959 N N . GLY A 1 509 ? -29.715 -38.721 -28.416 1.00 31.62 509 GLY A N 1
ATOM 3960 C CA . GLY A 1 509 ? -30.103 -40.128 -28.484 1.00 31.62 509 GLY A CA 1
ATOM 3961 C C . GLY A 1 509 ? -29.156 -41.127 -27.834 1.00 31.62 509 GLY A C 1
ATOM 3962 O O . GLY A 1 509 ? -28.701 -42.034 -28.516 1.00 31.62 509 GLY A O 1
ATOM 3963 N N . MET A 1 510 ? -28.899 -41.040 -26.523 1.00 28.08 510 MET A N 1
ATOM 3964 C CA . MET A 1 510 ? -28.467 -42.228 -25.767 1.00 28.08 510 MET A CA 1
ATOM 3965 C C . MET A 1 510 ? -28.795 -42.126 -24.269 1.00 28.08 510 MET A C 1
ATOM 3967 O O . MET A 1 510 ? -28.076 -41.530 -23.473 1.00 28.08 510 MET A O 1
ATOM 3971 N N . GLN A 1 511 ? -29.907 -42.755 -23.878 1.00 28.30 511 GLN A N 1
ATOM 3972 C CA . GLN A 1 511 ? -30.150 -43.208 -22.508 1.00 28.30 511 GLN A CA 1
ATOM 3973 C C . GLN A 1 511 ? -29.273 -44.433 -22.232 1.00 28.30 511 GLN A C 1
ATOM 3975 O O . GLN A 1 511 ? -29.378 -45.417 -22.959 1.00 28.30 511 GLN A O 1
ATOM 3980 N N . CYS A 1 512 ? -28.493 -44.423 -21.148 1.00 26.58 512 CYS A N 1
ATOM 3981 C CA . CYS A 1 512 ? -28.063 -45.649 -20.474 1.00 26.58 512 CYS A CA 1
ATOM 3982 C C . CYS A 1 512 ? -27.882 -45.427 -18.963 1.00 26.58 512 CYS A C 1
ATOM 3984 O O . CYS A 1 512 ? -27.177 -44.539 -18.495 1.00 26.58 512 CYS A O 1
ATOM 3986 N N . SER A 1 513 ? -28.590 -46.278 -18.236 1.00 24.92 513 SER A N 1
ATOM 3987 C CA . SER A 1 513 ? -28.746 -46.469 -16.796 1.00 24.92 513 SER A CA 1
ATOM 3988 C C . SER A 1 513 ? -27.449 -46.680 -16.001 1.00 24.92 513 SER A C 1
ATOM 3990 O O . SER A 1 513 ? -26.607 -47.490 -16.380 1.00 24.92 513 SER A O 1
ATOM 3992 N N . LEU A 1 514 ? -27.356 -46.039 -14.828 1.00 28.20 514 LEU A N 1
ATOM 3993 C CA . LEU A 1 514 ? -26.345 -46.310 -13.795 1.00 28.20 514 LEU A CA 1
ATOM 3994 C C . LEU A 1 514 ? -26.891 -47.277 -12.721 1.00 28.20 514 LEU A C 1
ATOM 3996 O O . LEU A 1 514 ? -28.039 -47.118 -12.297 1.00 28.20 514 LEU A O 1
ATOM 4000 N N . PRO A 1 515 ? -26.095 -48.258 -12.249 1.00 25.59 515 PRO A N 1
ATOM 4001 C CA . PRO A 1 515 ? -26.507 -49.214 -11.228 1.00 25.59 515 PRO A CA 1
ATOM 4002 C C . PRO A 1 515 ? -26.391 -48.644 -9.806 1.00 25.59 515 PRO A C 1
ATOM 4004 O O . PRO A 1 515 ? -25.449 -47.938 -9.452 1.00 25.59 515 PRO A O 1
ATOM 4007 N N . SER A 1 516 ? -27.360 -49.014 -8.973 1.00 26.47 516 SER A N 1
ATOM 4008 C CA . SER A 1 516 ? -27.436 -48.761 -7.533 1.00 26.47 516 SER A CA 1
ATOM 4009 C C . SER A 1 516 ? -26.409 -49.568 -6.731 1.00 26.47 516 SER A C 1
ATOM 4011 O O . SER A 1 516 ? -26.353 -50.787 -6.887 1.00 26.47 516 SER A O 1
ATOM 4013 N N . LEU A 1 517 ? -25.706 -48.927 -5.792 1.00 27.00 517 LEU A N 1
ATOM 4014 C CA . LEU A 1 517 ? -24.928 -49.564 -4.714 1.00 27.00 517 LEU A CA 1
ATOM 4015 C C . LEU A 1 517 ? -25.064 -48.740 -3.405 1.00 27.00 517 LEU A C 1
ATOM 4017 O O . LEU A 1 517 ? -25.551 -47.611 -3.449 1.00 27.00 517 LEU A O 1
ATOM 4021 N N . PRO A 1 518 ? -24.792 -49.330 -2.226 1.00 25.05 518 PRO A N 1
ATOM 4022 C CA . PRO A 1 518 ? -25.800 -49.529 -1.188 1.00 25.05 518 PRO A CA 1
ATOM 4023 C C . PRO A 1 518 ? -25.797 -48.477 -0.073 1.00 25.05 518 PRO A C 1
ATOM 4025 O O . PRO A 1 518 ? -24.812 -47.799 0.197 1.00 25.05 518 PRO A O 1
ATOM 4028 N N . LYS A 1 519 ? -26.931 -48.427 0.632 1.00 25.94 519 LYS A N 1
ATOM 4029 C CA . LYS A 1 519 ? -27.124 -47.710 1.894 1.00 25.94 519 LYS A CA 1
ATOM 4030 C C . LYS A 1 519 ? -26.176 -48.261 2.970 1.00 25.94 519 LYS A C 1
ATOM 4032 O O . LYS A 1 519 ? -26.303 -49.425 3.342 1.00 25.94 519 LYS A O 1
ATOM 4037 N N . SER A 1 520 ? -25.319 -47.411 3.531 1.00 26.41 520 SER A N 1
ATOM 4038 C CA . SER A 1 520 ? -24.754 -47.608 4.870 1.00 26.41 520 SER A CA 1
ATOM 4039 C C . SER A 1 520 ? -25.116 -46.410 5.742 1.00 26.41 520 SER A C 1
ATOM 4041 O O . SER A 1 520 ? -24.695 -45.282 5.491 1.00 26.41 520 SER A O 1
ATOM 4043 N N . SER A 1 521 ? -25.950 -46.691 6.734 1.00 24.11 521 SER A N 1
ATOM 4044 C CA . SER A 1 521 ? -26.400 -45.816 7.807 1.00 24.11 521 SER A CA 1
ATOM 4045 C C . SER A 1 521 ? -25.255 -45.443 8.746 1.00 24.11 521 SER A C 1
ATOM 4047 O O . SER A 1 521 ? -24.669 -46.332 9.364 1.00 24.11 521 SER A O 1
ATOM 4049 N N . CYS A 1 522 ? -25.016 -44.145 8.919 1.00 25.14 522 CYS A N 1
ATOM 4050 C CA . CYS A 1 522 ? -24.319 -43.599 10.079 1.00 25.14 522 CYS A CA 1
ATOM 4051 C C . CYS A 1 522 ? -25.069 -42.332 10.510 1.00 25.14 522 CYS A C 1
ATOM 4053 O O . CYS A 1 522 ? -24.834 -41.252 9.972 1.00 25.14 522 CYS A O 1
ATOM 4055 N N . ASP A 1 523 ? -26.013 -42.498 11.432 1.00 23.94 523 ASP A N 1
ATOM 4056 C CA . ASP A 1 523 ? -26.715 -41.416 12.119 1.00 23.94 523 ASP A CA 1
ATOM 4057 C C . ASP A 1 523 ? -25.743 -40.604 12.985 1.00 23.94 523 ASP A C 1
ATOM 4059 O O . ASP A 1 523 ? -25.082 -41.176 13.848 1.00 23.94 523 ASP A O 1
ATOM 4063 N N . PHE A 1 524 ? -25.717 -39.278 12.821 1.00 25.00 524 PHE A N 1
ATOM 4064 C CA . PHE A 1 524 ? -25.357 -38.335 13.887 1.00 25.00 524 PHE A CA 1
ATOM 4065 C C . PHE A 1 524 ? -26.191 -37.045 13.753 1.00 25.00 524 PHE A C 1
ATOM 4067 O O . PHE A 1 524 ? -26.561 -36.658 12.644 1.00 25.00 524 PHE A O 1
ATOM 4074 N N . PRO A 1 525 ? -26.571 -36.419 14.882 1.00 25.98 525 PRO A N 1
ATOM 4075 C CA . PRO A 1 525 ? -27.859 -35.750 15.027 1.00 25.98 525 PRO A CA 1
ATOM 4076 C C . PRO A 1 525 ? -27.918 -34.365 14.383 1.00 25.98 525 PRO A C 1
ATOM 4078 O O . PRO A 1 525 ? -27.170 -33.452 14.724 1.00 25.98 525 PRO A O 1
ATOM 4081 N N . THR A 1 526 ? -28.918 -34.193 13.524 1.00 25.12 526 THR A N 1
ATOM 4082 C CA . THR A 1 526 ? -29.500 -32.902 13.166 1.00 25.12 526 THR A CA 1
ATOM 4083 C C . THR A 1 526 ? -30.258 -32.340 14.365 1.00 25.12 526 THR A C 1
ATOM 4085 O O . THR A 1 526 ? -31.318 -32.854 14.716 1.00 25.12 526 THR A O 1
ATOM 4088 N N . ASN A 1 527 ? -29.732 -31.286 14.982 1.00 25.28 527 ASN A N 1
ATOM 4089 C CA . ASN A 1 527 ? -30.537 -30.329 15.735 1.00 25.28 527 ASN A CA 1
ATOM 4090 C C . ASN A 1 527 ? -29.769 -29.015 15.896 1.00 25.28 527 ASN A C 1
ATOM 4092 O O . ASN A 1 527 ? -29.008 -28.856 16.841 1.00 25.28 527 ASN A O 1
ATOM 4096 N N . THR A 1 528 ? -30.013 -28.084 14.977 1.00 27.31 528 THR A N 1
ATOM 4097 C CA . THR A 1 528 ? -30.276 -26.671 15.288 1.00 27.31 528 THR A CA 1
ATOM 4098 C C . THR A 1 528 ? -30.918 -26.036 14.057 1.00 27.31 528 THR A C 1
ATOM 4100 O O . THR A 1 528 ? -30.343 -25.982 12.973 1.00 27.31 528 THR A O 1
ATOM 4103 N N . SER A 1 529 ? -32.174 -25.636 14.217 1.00 24.16 529 SER A N 1
ATOM 4104 C CA . SER A 1 529 ? -32.984 -24.935 13.228 1.00 24.16 529 SER A CA 1
ATOM 4105 C C . SER A 1 529 ? -32.420 -23.538 12.909 1.00 24.16 529 SER A C 1
ATOM 4107 O O . SER A 1 529 ? -31.792 -22.913 13.767 1.00 24.16 529 SER A O 1
ATOM 4109 N N . PRO A 1 530 ? -32.675 -23.006 11.700 1.00 27.59 530 PRO A N 1
ATOM 4110 C CA . PRO A 1 530 ? -32.240 -21.678 11.280 1.00 27.59 530 PRO A CA 1
ATOM 4111 C C . PRO A 1 530 ? -33.193 -20.595 11.812 1.00 27.59 530 PRO A C 1
ATOM 4113 O O . PRO A 1 530 ? -33.888 -19.940 11.048 1.00 27.59 530 PRO A O 1
ATOM 4116 N N . GLU A 1 531 ? -33.246 -20.405 13.130 1.00 25.09 531 GLU A N 1
ATOM 4117 C CA . GLU A 1 531 ? -34.004 -19.312 13.765 1.00 25.09 531 GLU A CA 1
ATOM 4118 C C . GLU A 1 531 ? -33.247 -18.735 14.974 1.00 25.09 531 GLU A C 1
ATOM 4120 O O . GLU A 1 531 ? -33.767 -18.669 16.080 1.00 25.09 531 GLU A O 1
ATOM 4125 N N . GLN A 1 532 ? -31.992 -18.316 14.785 1.00 25.81 532 GLN A N 1
ATOM 4126 C CA . GLN A 1 532 ? -31.272 -17.465 15.749 1.00 25.81 532 GLN A CA 1
ATOM 4127 C C . GLN A 1 532 ? -30.330 -16.481 15.036 1.00 25.81 532 GLN A C 1
ATOM 4129 O O . GLN A 1 532 ? -29.146 -16.400 15.327 1.00 25.81 532 GLN A O 1
ATOM 4134 N N . PHE A 1 533 ? -30.849 -15.706 14.083 1.00 31.42 533 PHE A N 1
ATOM 4135 C CA . PHE A 1 533 ? -30.166 -14.501 13.588 1.00 31.42 533 PHE A CA 1
ATOM 4136 C C . PHE A 1 533 ? -31.147 -13.331 13.510 1.00 31.42 533 PHE A C 1
ATOM 4138 O O . PHE A 1 533 ? -31.327 -12.682 12.487 1.00 31.42 533 PHE A O 1
ATOM 4145 N N . SER A 1 534 ? -31.798 -13.056 14.636 1.00 26.64 534 SER A N 1
ATOM 4146 C CA . SER A 1 534 ? -32.537 -11.815 14.854 1.00 26.64 534 SER A CA 1
ATOM 4147 C C . SER A 1 534 ? -32.317 -11.347 16.291 1.00 26.64 534 SER A C 1
ATOM 4149 O O . SER A 1 534 ? -33.230 -11.407 17.103 1.00 26.64 534 SER A O 1
ATOM 4151 N N . ASN A 1 535 ? -31.070 -10.993 16.623 1.00 26.25 535 ASN A N 1
ATOM 4152 C CA . ASN A 1 535 ? -30.692 -10.047 17.686 1.00 26.25 535 ASN A CA 1
ATOM 4153 C C . ASN A 1 535 ? -29.159 -9.995 17.821 1.00 26.25 535 ASN A C 1
ATOM 4155 O O . ASN A 1 535 ? -28.583 -10.534 18.756 1.00 26.25 535 ASN A O 1
ATOM 4159 N N . ALA A 1 536 ? -28.482 -9.302 16.902 1.00 31.03 536 ALA A N 1
ATOM 4160 C CA . ALA A 1 536 ? -27.084 -8.896 17.086 1.00 31.03 536 ALA A CA 1
ATOM 4161 C C . ALA A 1 536 ? -27.000 -7.613 17.944 1.00 31.03 536 ALA A C 1
ATOM 4163 O O . ALA A 1 536 ? -26.457 -6.591 17.527 1.00 31.03 536 ALA A O 1
ATOM 4164 N N . LYS A 1 537 ? -27.599 -7.647 19.137 1.00 33.47 537 LYS A N 1
ATOM 4165 C CA . LYS A 1 537 ? -27.357 -6.683 20.217 1.00 33.47 537 LYS A CA 1
ATOM 4166 C C . LYS A 1 537 ? -26.814 -7.482 21.408 1.00 33.47 537 LYS A C 1
ATOM 4168 O O . LYS A 1 537 ? -27.473 -8.419 21.830 1.00 33.47 537 LYS A O 1
ATOM 4173 N N . SER A 1 538 ? -25.642 -7.065 21.900 1.00 37.47 538 SER A N 1
ATOM 4174 C CA . SER A 1 538 ? -24.936 -7.499 23.126 1.00 37.47 538 SER A CA 1
ATOM 4175 C C . SER A 1 538 ? -24.021 -8.748 23.095 1.00 37.47 538 SER A C 1
ATOM 4177 O O . SER A 1 538 ? -24.091 -9.587 23.986 1.00 37.47 538 SER A O 1
ATOM 4179 N N . GLU A 1 539 ? -23.050 -8.828 22.176 1.00 41.25 539 GLU A N 1
ATOM 4180 C CA . GLU A 1 539 ? -21.814 -9.617 22.428 1.00 41.25 539 GLU A CA 1
ATOM 4181 C C . GLU A 1 539 ? -20.697 -8.792 23.113 1.00 41.25 539 GLU A C 1
ATOM 4183 O O . GLU A 1 539 ? -19.620 -9.307 23.388 1.00 41.25 539 GLU A O 1
ATOM 4188 N N . TYR A 1 540 ? -20.943 -7.510 23.425 1.00 45.00 540 TYR A N 1
ATOM 4189 C CA . TYR A 1 540 ? -19.925 -6.563 23.922 1.00 45.00 540 TYR A CA 1
ATOM 4190 C C . TYR A 1 540 ? -20.259 -5.902 25.274 1.00 45.00 540 TYR A C 1
ATOM 4192 O O . TYR A 1 540 ? -19.666 -4.879 25.610 1.00 45.00 540 TYR A O 1
ATOM 4200 N N . GLU A 1 541 ? -21.220 -6.430 26.038 1.00 52.44 541 GLU A N 1
ATOM 4201 C CA . GLU A 1 541 ? -21.562 -5.902 27.377 1.00 52.44 541 GLU A CA 1
ATOM 4202 C C . GLU A 1 541 ? -20.860 -6.648 28.522 1.00 52.44 541 GLU A C 1
ATOM 4204 O O . GLU A 1 541 ? -20.808 -6.146 29.642 1.00 52.44 541 GLU A O 1
ATOM 4209 N N . THR A 1 542 ? -20.283 -7.821 28.256 1.00 72.56 542 THR A N 1
ATOM 4210 C CA . THR A 1 542 ? -19.574 -8.640 29.246 1.00 72.56 542 THR A CA 1
ATOM 4211 C C . THR A 1 542 ? -18.074 -8.683 28.957 1.00 72.56 542 THR A C 1
ATOM 4213 O O . THR A 1 542 ? -17.644 -8.648 27.804 1.00 72.56 542 THR A O 1
ATOM 4216 N N . TRP A 1 543 ? -17.261 -8.753 30.018 1.00 80.94 543 TRP A N 1
ATOM 4217 C CA . TRP A 1 543 ? -15.805 -8.820 29.896 1.00 80.94 543 TRP A CA 1
ATOM 4218 C C . TRP A 1 543 ? -15.370 -10.095 29.145 1.00 80.94 543 TRP A C 1
ATOM 4220 O O . TRP A 1 543 ? -15.736 -11.197 29.569 1.00 80.94 543 TRP A O 1
ATOM 4230 N N . PRO A 1 544 ? -14.593 -9.989 28.052 1.00 86.81 544 PRO A N 1
ATOM 4231 C CA . PRO A 1 544 ? -14.241 -11.142 27.230 1.00 86.81 544 PRO A CA 1
ATOM 4232 C C . PRO A 1 544 ? -13.149 -12.017 27.859 1.00 86.81 544 PRO A C 1
ATOM 4234 O O . PRO A 1 544 ? -12.264 -11.546 28.575 1.00 86.81 544 PRO A O 1
ATOM 4237 N N . THR A 1 545 ? -13.169 -13.306 27.518 1.00 81.94 545 THR A N 1
ATOM 4238 C CA . THR A 1 545 ? -12.122 -14.271 27.873 1.00 81.94 545 THR A CA 1
ATOM 4239 C C . THR A 1 545 ? -11.135 -14.470 26.718 1.00 81.94 545 THR A C 1
ATOM 4241 O O . THR A 1 545 ? -11.508 -14.487 25.541 1.00 81.94 545 THR A O 1
ATOM 4244 N N . GLY A 1 546 ? -9.853 -14.624 27.064 1.00 85.25 546 GLY A N 1
ATOM 4245 C CA . GLY A 1 546 ? -8.745 -14.750 26.116 1.00 85.25 546 GLY A CA 1
ATOM 4246 C C . GLY A 1 546 ? -8.162 -13.399 25.690 1.00 85.25 546 GLY A C 1
ATOM 4247 O O . GLY A 1 546 ? -8.887 -12.471 25.330 1.00 85.25 546 GLY A O 1
ATOM 4248 N N . ASP A 1 547 ? -6.833 -13.304 25.700 1.00 87.75 547 ASP A N 1
ATOM 4249 C CA . ASP A 1 547 ? -6.101 -12.048 25.493 1.00 87.75 547 ASP A CA 1
ATOM 4250 C C . ASP A 1 547 ? -6.459 -11.348 24.178 1.00 87.75 547 ASP A C 1
ATOM 4252 O O . ASP A 1 547 ? -6.684 -10.141 24.153 1.00 87.75 547 ASP A O 1
ATOM 4256 N N . GLN A 1 548 ? -6.624 -12.107 23.094 1.00 86.12 548 GLN A N 1
ATOM 4257 C CA . GLN A 1 548 ? -6.979 -11.543 21.795 1.00 86.12 548 GLN A CA 1
ATOM 4258 C C . GLN A 1 548 ? -8.368 -10.881 21.787 1.00 86.12 548 GLN A C 1
ATOM 4260 O O . GLN A 1 548 ? -8.561 -9.827 21.176 1.00 86.12 548 GLN A O 1
ATOM 4265 N N . ASN A 1 549 ? -9.345 -11.477 22.474 1.00 88.12 549 ASN A N 1
ATOM 4266 C CA . ASN A 1 549 ? -10.689 -10.911 22.568 1.00 88.12 549 ASN A CA 1
ATOM 4267 C C . ASN A 1 549 ? -10.707 -9.678 23.477 1.00 88.12 549 ASN A C 1
ATOM 4269 O O . ASN A 1 549 ? -11.419 -8.721 23.177 1.00 88.12 549 ASN A O 1
ATOM 4273 N N . ILE A 1 550 ? -9.881 -9.665 24.530 1.00 90.56 550 ILE A N 1
ATOM 4274 C CA . ILE A 1 550 ? -9.674 -8.483 25.379 1.00 90.56 550 ILE A CA 1
ATOM 4275 C C . ILE A 1 550 ? -9.085 -7.337 24.553 1.00 90.56 550 ILE A C 1
ATOM 4277 O O . ILE A 1 550 ? -9.634 -6.236 24.570 1.00 90.56 550 ILE A O 1
ATOM 4281 N N . VAL A 1 551 ? -8.034 -7.588 23.766 1.00 90.44 551 VAL A N 1
ATOM 4282 C CA . VAL A 1 551 ? -7.443 -6.574 22.873 1.00 90.44 551 VAL A CA 1
ATOM 4283 C C . VAL A 1 551 ? -8.501 -6.002 21.924 1.00 90.44 551 VAL A C 1
ATOM 4285 O O . VAL A 1 551 ? -8.645 -4.784 21.833 1.00 90.44 551 VAL A O 1
ATOM 4288 N N . ARG A 1 552 ? -9.306 -6.851 21.271 1.00 88.94 552 ARG A N 1
ATOM 4289 C CA . ARG A 1 552 ? -10.394 -6.394 20.383 1.00 88.94 552 ARG A CA 1
ATOM 4290 C C . ARG A 1 552 ? -11.450 -5.568 21.108 1.00 88.94 552 ARG A C 1
ATOM 4292 O O . ARG A 1 552 ? -11.899 -4.557 20.570 1.00 88.94 552 ARG A O 1
ATOM 4299 N N . TYR A 1 553 ? -11.847 -5.984 22.307 1.00 91.06 553 TYR A N 1
ATOM 4300 C CA . TYR A 1 553 ? -12.805 -5.249 23.128 1.00 91.06 553 TYR A CA 1
ATOM 4301 C C . TYR A 1 553 ? -12.297 -3.841 23.447 1.00 91.06 553 TYR A C 1
ATOM 4303 O O . TYR A 1 553 ? -13.015 -2.866 23.224 1.00 91.06 553 TYR A O 1
ATOM 4311 N N . LEU A 1 554 ? -11.033 -3.720 23.861 1.00 92.69 554 LEU A N 1
ATOM 4312 C CA . LEU A 1 554 ? -10.409 -2.427 24.135 1.00 92.69 554 LEU A CA 1
ATOM 4313 C C . LEU A 1 554 ? -10.308 -1.556 22.877 1.00 92.69 554 LEU A C 1
ATOM 4315 O O . LEU A 1 554 ? -10.633 -0.372 22.938 1.00 92.69 554 LEU A O 1
ATOM 4319 N N . ILE A 1 555 ? -9.920 -2.119 21.729 1.00 91.50 555 ILE A N 1
ATOM 4320 C CA . ILE A 1 555 ? -9.882 -1.383 20.452 1.00 91.50 555 ILE A CA 1
ATOM 4321 C C . ILE A 1 555 ? -11.280 -0.861 20.087 1.00 91.50 555 ILE A C 1
ATOM 4323 O O . ILE A 1 555 ? -11.431 0.298 19.704 1.00 91.50 555 ILE A O 1
ATOM 4327 N N . ASN A 1 556 ? -12.320 -1.681 20.255 1.00 90.31 556 ASN A N 1
ATOM 4328 C CA . ASN A 1 556 ? -13.695 -1.287 19.947 1.00 90.31 556 ASN A CA 1
ATOM 4329 C C . ASN A 1 556 ? -14.206 -0.165 20.872 1.00 90.31 556 ASN A C 1
ATOM 4331 O O . ASN A 1 556 ? -14.909 0.740 20.420 1.00 90.31 556 ASN A O 1
ATOM 4335 N N . LYS A 1 557 ? -13.805 -0.187 22.151 1.00 91.62 557 LYS A N 1
ATOM 4336 C CA . LYS A 1 557 ? -14.135 0.838 23.157 1.00 91.62 557 LYS A CA 1
ATOM 4337 C C . LYS A 1 557 ? -13.373 2.156 22.982 1.00 91.62 557 LYS A C 1
ATOM 4339 O O . LYS A 1 557 ? -13.702 3.129 23.659 1.00 91.62 557 LYS A O 1
ATOM 4344 N N . GLN A 1 558 ? -12.375 2.221 22.099 1.00 93.56 558 GLN A N 1
ATOM 4345 C CA . GLN A 1 558 ? -11.659 3.466 21.837 1.00 93.56 558 GLN A CA 1
ATOM 4346 C C . GLN A 1 558 ? -12.595 4.500 21.187 1.00 93.56 558 GLN A C 1
ATOM 4348 O O . GLN A 1 558 ? -13.296 4.210 20.211 1.00 93.56 558 GLN A O 1
ATOM 4353 N N . LYS A 1 559 ? -12.587 5.731 21.700 1.00 92.88 559 LYS A N 1
ATOM 4354 C CA . LYS A 1 559 ? -13.281 6.876 21.100 1.00 92.88 559 LYS A CA 1
ATOM 4355 C C . LYS A 1 559 ? -12.600 7.310 19.803 1.00 92.88 559 LYS A C 1
ATOM 4357 O O . LYS A 1 559 ? -11.459 6.951 19.516 1.00 92.88 559 LYS A O 1
ATOM 4362 N N . PHE A 1 560 ? -13.302 8.122 19.010 1.00 91.12 560 PHE A N 1
ATOM 4363 C CA . PHE A 1 560 ? -12.779 8.595 17.726 1.00 91.12 560 PHE A CA 1
ATOM 4364 C C . PHE A 1 560 ? -11.433 9.323 17.873 1.00 91.12 560 PHE A C 1
ATOM 4366 O O . PHE A 1 560 ? -10.590 9.187 16.988 1.00 91.12 560 PHE A O 1
ATOM 4373 N N . ASP A 1 561 ? -11.246 10.057 18.976 1.00 90.56 561 ASP A N 1
ATOM 4374 C CA . ASP A 1 561 ? -10.074 10.881 19.277 1.00 90.56 561 ASP A CA 1
ATOM 4375 C C . ASP A 1 561 ? -8.858 10.080 19.763 1.00 90.56 561 ASP A C 1
ATOM 4377 O O . ASP A 1 561 ? -7.786 10.648 19.956 1.00 90.56 561 ASP A O 1
ATOM 4381 N N . GLY A 1 562 ? -9.005 8.761 19.912 1.00 91.69 562 GLY A N 1
ATOM 4382 C CA . GLY A 1 562 ? -7.953 7.852 20.355 1.00 91.69 562 GLY A CA 1
ATOM 4383 C C . GLY A 1 562 ? -7.962 7.565 21.857 1.00 91.69 562 GLY A C 1
ATOM 4384 O O . GLY A 1 562 ? -7.199 6.712 22.303 1.00 91.69 562 GLY A O 1
ATOM 4385 N N . LEU A 1 563 ? -8.808 8.233 22.643 1.00 94.31 563 LEU A N 1
ATOM 4386 C CA . LEU A 1 563 ? -8.884 8.016 24.089 1.00 94.31 563 LEU A CA 1
ATOM 4387 C C . LEU A 1 563 ? -9.868 6.903 24.450 1.00 94.31 563 LEU A C 1
ATOM 4389 O O . LEU A 1 563 ? -10.729 6.518 23.658 1.00 94.31 563 LEU A O 1
ATOM 4393 N N . TRP A 1 564 ? -9.771 6.418 25.683 1.00 94.00 564 TRP A N 1
ATOM 4394 C CA . TRP A 1 564 ? -10.690 5.430 26.236 1.00 94.00 564 TRP A CA 1
ATOM 4395 C C . TRP A 1 564 ? -11.589 6.026 27.308 1.00 94.00 564 TRP A C 1
ATOM 4397 O O . TRP A 1 564 ? -11.204 6.931 28.046 1.00 94.00 564 TRP A O 1
ATOM 4407 N N . ASP A 1 565 ? -12.796 5.481 27.384 1.00 87.12 565 ASP A N 1
ATOM 4408 C CA . ASP A 1 565 ? -13.771 5.762 28.430 1.00 87.12 565 ASP A CA 1
ATOM 4409 C C . ASP A 1 565 ? -14.307 4.419 28.910 1.00 87.12 565 ASP A C 1
ATOM 4411 O O . ASP A 1 565 ? -15.234 3.852 28.334 1.00 87.12 565 ASP A O 1
ATOM 4415 N N . LEU A 1 566 ? -13.568 3.849 29.859 1.00 87.69 566 LEU A N 1
ATOM 4416 C CA . LEU A 1 566 ? -13.831 2.537 30.432 1.00 87.69 566 LEU A CA 1
ATOM 4417 C C . LEU A 1 566 ? -14.507 2.706 31.789 1.00 87.69 566 LEU A C 1
ATOM 4419 O O . LEU A 1 566 ? -14.139 3.587 32.576 1.00 87.69 566 LEU A O 1
ATOM 4423 N N . ASP A 1 567 ? -15.460 1.824 32.073 1.00 85.19 567 ASP A N 1
ATOM 4424 C CA . ASP A 1 567 ? -16.173 1.814 33.345 1.00 85.19 567 ASP A CA 1
ATOM 4425 C C . ASP A 1 567 ? -15.290 1.245 34.474 1.00 85.19 567 ASP A C 1
ATOM 4427 O O . ASP A 1 567 ? -14.256 0.614 34.241 1.00 85.19 567 ASP A O 1
ATOM 4431 N N . GLU A 1 568 ? -15.685 1.456 35.738 1.00 79.25 568 GLU A N 1
ATOM 4432 C CA . GLU A 1 568 ? -14.895 0.986 36.895 1.00 79.25 568 GLU A CA 1
ATOM 4433 C C . GLU A 1 568 ? -14.734 -0.550 36.898 1.00 79.25 568 GLU A C 1
ATOM 4435 O O . GLU A 1 568 ? -13.696 -1.053 37.326 1.00 79.25 568 GLU A O 1
ATOM 4440 N N . SER A 1 569 ? -15.705 -1.290 36.346 1.00 83.69 569 SER A N 1
ATOM 4441 C CA . SER A 1 569 ? -15.628 -2.745 36.156 1.00 83.69 569 SER A CA 1
ATOM 4442 C C . SER A 1 569 ? -14.543 -3.157 35.160 1.00 83.69 569 SER A C 1
ATOM 4444 O O . SER A 1 569 ? -13.758 -4.058 35.452 1.00 83.69 569 SER A O 1
ATOM 4446 N N . ASP A 1 570 ? -14.453 -2.478 34.013 1.00 85.38 570 ASP A N 1
ATOM 4447 C CA . ASP A 1 570 ? -13.432 -2.744 32.992 1.00 85.38 570 ASP A CA 1
ATOM 4448 C C . ASP A 1 570 ? -12.026 -2.493 33.561 1.00 85.38 570 ASP A C 1
ATOM 4450 O O . ASP A 1 570 ? -11.114 -3.304 33.400 1.00 85.38 570 ASP A O 1
ATOM 4454 N N . LEU A 1 571 ? -11.856 -1.392 34.302 1.00 80.44 571 LEU A N 1
ATOM 4455 C CA . LEU A 1 571 ? -10.591 -1.061 34.965 1.00 80.44 571 LEU A CA 1
ATOM 4456 C C . LEU A 1 571 ? -10.209 -2.088 36.036 1.00 80.44 571 LEU A C 1
ATOM 4458 O O . LEU A 1 571 ? -9.029 -2.416 36.180 1.00 80.44 571 LEU A O 1
ATOM 4462 N N . GLN A 1 572 ? -11.188 -2.621 36.769 1.00 80.00 572 GLN A N 1
ATOM 4463 C CA . GLN A 1 572 ? -10.944 -3.668 37.756 1.00 80.00 572 GLN A CA 1
ATOM 4464 C C . GLN A 1 572 ? -10.479 -4.973 37.097 1.00 80.00 572 GLN A C 1
ATOM 4466 O O . GLN A 1 572 ? -9.564 -5.608 37.617 1.00 80.00 572 GLN A O 1
ATOM 4471 N N . HIS A 1 573 ? -11.038 -5.349 35.945 1.00 82.31 573 HIS A N 1
ATOM 4472 C CA . HIS A 1 573 ? -10.572 -6.515 35.188 1.00 82.31 573 HIS A CA 1
ATOM 4473 C C . HIS A 1 573 ? -9.168 -6.331 34.595 1.00 82.31 573 HIS A C 1
ATOM 4475 O O . HIS A 1 573 ? -8.415 -7.297 34.475 1.00 82.31 573 HIS A O 1
ATOM 4481 N N . LEU A 1 574 ? -8.805 -5.102 34.229 1.00 78.06 574 LEU A N 1
ATOM 4482 C CA . LEU A 1 574 ? -7.506 -4.786 33.636 1.00 78.06 574 LEU A CA 1
ATOM 4483 C C . LEU A 1 574 ? -6.370 -4.674 34.655 1.00 78.06 574 LEU A C 1
ATOM 4485 O O . LEU A 1 574 ? -5.252 -5.106 34.374 1.00 78.06 574 LEU A O 1
ATOM 4489 N N . ALA A 1 575 ? -6.645 -4.063 35.808 1.00 70.00 575 ALA A N 1
ATOM 4490 C CA . ALA A 1 575 ? -5.622 -3.646 36.764 1.00 70.00 575 ALA A CA 1
ATOM 4491 C C . ALA A 1 575 ? -5.844 -4.168 38.197 1.00 70.00 575 ALA A C 1
ATOM 4493 O O . ALA A 1 575 ? -5.070 -3.840 39.097 1.00 70.00 575 ALA A O 1
ATOM 4494 N N . GLY A 1 576 ? -6.899 -4.954 38.440 1.00 65.19 576 GLY A N 1
ATOM 4495 C CA . GLY A 1 576 ? -7.098 -5.741 39.663 1.00 65.19 576 GLY A CA 1
ATOM 4496 C C . GLY A 1 576 ? -7.431 -5.005 40.950 1.00 65.19 576 GLY A C 1
ATOM 4497 O O . GLY A 1 576 ? -7.743 -5.645 41.954 1.00 65.19 576 GLY A O 1
ATOM 4498 N N . LYS A 1 577 ? -7.345 -3.674 40.967 1.00 65.44 577 LYS A N 1
ATOM 4499 C CA . LYS A 1 577 ? -7.621 -2.830 42.136 1.00 65.44 577 LYS A CA 1
ATOM 4500 C C . LYS A 1 577 ? -8.461 -1.621 41.736 1.00 65.44 577 LYS A C 1
ATOM 4502 O O . LYS A 1 577 ? -8.367 -1.135 40.614 1.00 65.44 577 LYS A O 1
ATOM 4507 N N . SER A 1 578 ? -9.256 -1.105 42.677 1.00 56.91 578 SER A N 1
ATOM 4508 C CA . SER A 1 578 ? -9.944 0.182 42.505 1.00 56.91 578 SER A CA 1
ATOM 4509 C C . SER A 1 578 ? -8.909 1.313 42.564 1.00 56.91 578 SER A C 1
ATOM 4511 O O . SER A 1 578 ? -8.246 1.513 43.582 1.00 56.91 578 SER A O 1
ATOM 4513 N N . TRP A 1 579 ? -8.765 2.059 41.466 1.00 62.03 579 TRP A N 1
ATOM 4514 C CA . TRP A 1 579 ? -7.768 3.128 41.278 1.00 62.03 579 TRP A CA 1
ATOM 4515 C C . TRP A 1 579 ? -8.083 4.436 42.027 1.00 62.03 579 TRP A C 1
ATOM 4517 O O . TRP A 1 579 ? -7.472 5.471 41.772 1.00 62.03 579 TRP A O 1
ATOM 4527 N N . LYS A 1 580 ? -8.990 4.400 43.011 1.00 55.22 580 LYS A N 1
ATOM 4528 C CA . LYS A 1 580 ? -9.402 5.568 43.813 1.00 55.22 580 LYS A CA 1
ATOM 4529 C C . LYS A 1 580 ? -8.257 6.229 44.593 1.00 55.22 580 LYS A C 1
ATOM 4531 O O . LYS A 1 580 ? -8.386 7.386 44.977 1.00 55.22 580 LYS A O 1
ATOM 4536 N N . ASN A 1 581 ? -7.141 5.521 44.794 1.00 49.81 581 ASN A N 1
ATOM 4537 C CA . ASN A 1 581 ? -5.993 6.000 45.569 1.00 49.81 581 ASN A CA 1
ATOM 4538 C C . ASN A 1 581 ? -4.856 6.597 44.725 1.00 49.81 581 ASN A C 1
ATOM 4540 O O . ASN A 1 581 ? -3.911 7.132 45.305 1.00 49.81 581 ASN A O 1
ATOM 4544 N N . VAL A 1 582 ? -4.933 6.558 43.388 1.00 53.62 582 VAL A N 1
ATOM 4545 C CA . VAL A 1 582 ? -4.008 7.326 42.538 1.00 53.62 582 VAL A CA 1
ATOM 4546 C C . VAL A 1 582 ? -4.546 8.746 42.429 1.00 53.62 582 VAL A C 1
ATOM 4548 O O . VAL A 1 582 ? -5.146 9.164 41.446 1.00 53.62 582 VAL A O 1
ATOM 4551 N N . SER A 1 583 ? -4.383 9.484 43.523 1.00 51.16 583 SER A N 1
ATOM 4552 C CA . SER A 1 583 ? -4.487 10.935 43.498 1.00 51.16 583 SER A CA 1
ATOM 4553 C C . SER A 1 583 ? -3.307 11.482 42.700 1.00 51.16 583 SER A C 1
ATOM 4555 O O . SER A 1 583 ? -2.166 11.199 43.067 1.00 51.16 583 SER A O 1
ATOM 4557 N N . SER A 1 584 ? -3.562 12.256 41.638 1.00 59.38 584 SER A N 1
ATOM 4558 C CA . SER A 1 584 ? -2.983 13.604 41.456 1.00 59.38 584 SER A CA 1
ATOM 4559 C C . SER A 1 584 ? -3.076 14.139 40.013 1.00 59.38 584 SER A C 1
ATOM 4561 O O . SER A 1 584 ? -2.846 13.436 39.037 1.00 59.38 584 SER A O 1
ATOM 4563 N N . SER A 1 585 ? -3.392 15.437 39.925 1.00 66.69 585 SER A N 1
ATOM 4564 C CA . SER A 1 585 ? -3.202 16.398 38.819 1.00 66.69 585 SER A CA 1
ATOM 4565 C C . SER A 1 585 ? -3.804 16.156 37.424 1.00 66.69 585 SER A C 1
ATOM 4567 O O . SER A 1 585 ? -3.932 17.138 36.692 1.00 66.69 585 SER A O 1
ATOM 4569 N N . TYR A 1 586 ? -4.154 14.934 37.025 1.00 72.50 586 TYR A N 1
ATOM 4570 C CA . TYR A 1 586 ? -4.570 14.633 35.647 1.00 72.50 586 TYR A CA 1
ATOM 4571 C C . TYR A 1 586 ? -6.063 14.308 35.527 1.00 72.50 586 TYR A C 1
ATOM 4573 O O . TYR A 1 586 ? -6.684 13.801 36.461 1.00 72.50 586 TYR A O 1
ATOM 4581 N N . ASP A 1 587 ? -6.642 14.599 34.358 1.00 84.75 587 ASP A N 1
ATOM 4582 C CA . ASP A 1 587 ? -8.026 14.249 34.028 1.00 84.75 587 ASP A CA 1
ATOM 4583 C C . ASP A 1 587 ? -8.233 12.720 34.084 1.00 84.75 587 ASP A C 1
ATOM 4585 O O . ASP A 1 587 ? -7.364 11.943 33.673 1.00 84.75 587 ASP A O 1
ATOM 4589 N N . LYS A 1 588 ? -9.403 12.277 34.563 1.00 84.62 588 LYS A N 1
ATOM 4590 C CA . LYS A 1 588 ? -9.781 10.856 34.639 1.00 84.62 588 LYS A CA 1
ATOM 4591 C C . LYS A 1 588 ? -9.608 10.151 33.288 1.00 84.62 588 LYS A C 1
ATOM 4593 O O . LYS A 1 588 ? -9.114 9.026 33.254 1.00 84.62 588 LYS A O 1
ATOM 4598 N N . GLN A 1 589 ? -9.977 10.796 32.183 1.00 87.81 589 GLN A N 1
ATOM 4599 C CA . GLN A 1 589 ? -9.884 10.215 30.842 1.00 87.81 589 GLN A CA 1
ATOM 4600 C C . GLN A 1 589 ? -8.426 10.041 30.383 1.00 87.81 589 GLN A C 1
ATOM 4602 O O . GLN A 1 589 ? -8.092 9.040 29.741 1.00 87.81 589 GLN A O 1
ATOM 4607 N N . VAL A 1 590 ? -7.549 10.984 30.748 1.00 88.94 590 VAL A N 1
ATOM 4608 C CA . VAL A 1 590 ? -6.099 10.900 30.503 1.00 88.94 590 VAL A CA 1
ATOM 4609 C C . VAL A 1 590 ? -5.513 9.710 31.257 1.00 88.94 590 VAL A C 1
ATOM 4611 O O . VAL A 1 590 ? -4.805 8.900 30.660 1.00 88.94 590 VAL A O 1
ATOM 4614 N N . LEU A 1 591 ? -5.871 9.556 32.535 1.00 87.50 591 LEU A N 1
ATOM 4615 C CA . LEU A 1 591 ? -5.400 8.449 33.366 1.00 87.50 591 LEU A CA 1
ATOM 4616 C C . LEU A 1 591 ? -5.871 7.088 32.833 1.00 87.50 591 LEU A C 1
ATOM 4618 O O . LEU A 1 591 ? -5.056 6.182 32.684 1.00 87.50 591 LEU A O 1
ATOM 4622 N N . ILE A 1 592 ? -7.159 6.951 32.492 1.00 89.81 592 ILE A N 1
ATOM 4623 C CA . ILE A 1 592 ? -7.713 5.718 31.903 1.00 89.81 592 ILE A CA 1
ATOM 4624 C C . ILE A 1 592 ? -6.963 5.353 30.623 1.00 89.81 592 ILE A C 1
ATOM 4626 O O . ILE A 1 592 ? -6.538 4.212 30.453 1.00 89.81 592 ILE A O 1
ATOM 4630 N N . SER A 1 593 ? -6.769 6.325 29.734 1.00 93.19 593 SER A N 1
ATOM 4631 C CA . SER A 1 593 ? -6.110 6.076 28.452 1.00 93.19 593 SER A CA 1
ATOM 4632 C C . SER A 1 593 ? -4.643 5.687 28.637 1.00 93.19 593 SER A C 1
ATOM 4634 O O . SER A 1 593 ? -4.171 4.758 27.987 1.00 93.19 593 SER A O 1
ATOM 4636 N N . ALA A 1 594 ? -3.934 6.331 29.567 1.00 90.44 594 ALA A N 1
ATOM 4637 C CA . ALA A 1 594 ? -2.556 5.987 29.900 1.00 90.44 594 ALA A CA 1
ATOM 4638 C C . ALA A 1 594 ? -2.436 4.576 30.514 1.00 90.44 594 ALA A C 1
ATOM 4640 O O . ALA A 1 594 ? -1.513 3.838 30.172 1.00 90.44 594 ALA A O 1
ATOM 4641 N N . ILE A 1 595 ? -3.400 4.156 31.342 1.00 89.12 595 ILE A N 1
ATOM 4642 C CA . ILE A 1 595 ? -3.489 2.778 31.858 1.00 89.12 595 ILE A CA 1
ATOM 4643 C C . ILE A 1 595 ? -3.638 1.779 30.707 1.00 89.12 595 ILE A C 1
ATOM 4645 O O . ILE A 1 595 ? -2.882 0.809 30.641 1.00 89.12 595 ILE A O 1
ATOM 4649 N N . VAL A 1 596 ? -4.567 2.028 29.779 1.00 92.06 596 VAL A N 1
ATOM 4650 C CA . VAL A 1 596 ? -4.799 1.147 28.623 1.00 92.06 596 VAL A CA 1
ATOM 4651 C C . VAL A 1 596 ? -3.545 1.025 27.750 1.00 92.06 596 VAL A C 1
ATOM 4653 O O . VAL A 1 596 ? -3.190 -0.087 27.362 1.00 92.06 596 VAL A O 1
ATOM 4656 N N . ILE A 1 597 ? -2.831 2.130 27.504 1.00 93.12 597 ILE A N 1
ATOM 4657 C CA . ILE A 1 597 ? -1.551 2.125 26.772 1.00 93.12 597 ILE A CA 1
ATOM 4658 C C . ILE A 1 597 ? -0.529 1.223 27.469 1.00 93.12 597 ILE A C 1
ATOM 4660 O O . ILE A 1 597 ? 0.025 0.324 26.838 1.00 93.12 597 ILE A O 1
ATOM 4664 N N . VAL A 1 598 ? -0.320 1.405 28.778 1.00 90.88 598 VAL A N 1
ATOM 4665 C CA . VAL A 1 598 ? 0.634 0.592 29.545 1.00 90.88 598 VAL A CA 1
ATOM 4666 C C . VAL A 1 598 ? 0.257 -0.887 29.499 1.00 90.88 598 VAL A C 1
ATOM 4668 O O . VAL A 1 598 ? 1.140 -1.730 29.352 1.00 90.88 598 VAL A O 1
ATOM 4671 N N . ILE A 1 599 ? -1.030 -1.228 29.587 1.00 89.69 599 ILE A N 1
ATOM 4672 C CA . ILE A 1 599 ? -1.493 -2.619 29.494 1.00 89.69 599 ILE A CA 1
ATOM 4673 C C . ILE A 1 599 ? -1.191 -3.219 28.117 1.00 89.69 599 ILE A C 1
ATOM 4675 O O . ILE A 1 599 ? -0.712 -4.352 28.050 1.00 89.69 599 ILE A O 1
ATOM 4679 N N . PHE A 1 600 ? -1.436 -2.481 27.029 1.00 92.25 600 PHE A N 1
ATOM 4680 C CA . PHE A 1 600 ? -1.073 -2.940 25.687 1.00 92.25 600 PHE A CA 1
ATOM 4681 C C . PHE A 1 600 ? 0.431 -3.210 25.571 1.00 92.25 600 PHE A C 1
ATOM 4683 O O . PHE A 1 600 ? 0.823 -4.290 25.131 1.00 92.25 600 PHE A O 1
ATOM 4690 N N . GLU A 1 601 ? 1.259 -2.274 26.036 1.00 90.94 601 GLU A N 1
ATOM 4691 C CA . GLU A 1 601 ? 2.72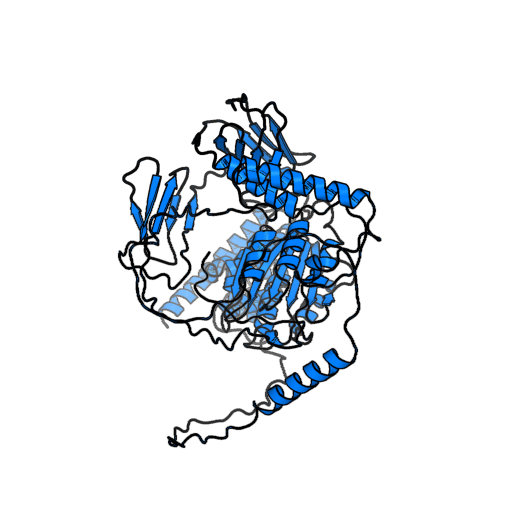2 -2.359 25.957 1.00 90.94 601 GLU A CA 1
ATOM 4692 C C . GLU A 1 601 ? 3.334 -3.450 26.844 1.00 90.94 601 GLU A C 1
ATOM 4694 O O . GLU A 1 601 ? 4.421 -3.938 26.543 1.00 90.94 601 GLU A O 1
ATOM 4699 N N . THR A 1 602 ? 2.669 -3.818 27.941 1.00 88.12 602 THR A N 1
ATOM 4700 C CA . THR A 1 602 ? 3.194 -4.785 28.918 1.00 88.12 602 THR A CA 1
ATOM 4701 C C . THR A 1 602 ? 2.568 -6.162 28.742 1.00 88.12 602 THR A C 1
ATOM 4703 O O . THR A 1 602 ? 3.249 -7.098 28.332 1.00 88.12 602 THR A O 1
ATOM 4706 N N . ARG A 1 603 ? 1.264 -6.295 29.000 1.00 86.75 603 ARG A N 1
ATOM 4707 C CA . ARG A 1 603 ? 0.549 -7.576 28.955 1.00 86.75 603 ARG A CA 1
ATOM 4708 C C . ARG A 1 603 ? 0.377 -8.099 27.530 1.00 86.75 603 ARG A C 1
ATOM 4710 O O . ARG A 1 603 ? 0.485 -9.298 27.303 1.00 86.75 603 ARG A O 1
ATOM 4717 N N . PHE A 1 604 ? 0.106 -7.217 26.570 1.00 89.44 604 PHE A N 1
ATOM 4718 C CA . PHE A 1 604 ? -0.217 -7.608 25.192 1.00 89.44 604 PHE A CA 1
ATOM 4719 C C . PHE A 1 604 ? 0.921 -7.334 24.199 1.00 89.44 604 PHE A C 1
ATOM 4721 O O . PHE A 1 604 ? 0.674 -7.235 22.994 1.00 89.44 604 PHE A O 1
ATOM 4728 N N . ALA A 1 605 ? 2.171 -7.264 24.674 1.00 87.62 605 ALA A N 1
ATOM 4729 C CA . ALA A 1 605 ? 3.354 -6.974 23.858 1.00 87.62 605 ALA A CA 1
ATOM 4730 C C . ALA A 1 605 ? 3.506 -7.916 22.647 1.00 87.62 605 ALA A C 1
ATOM 4732 O O . ALA A 1 605 ? 3.854 -7.478 21.551 1.00 87.62 605 ALA A O 1
ATOM 4733 N N . ALA A 1 606 ? 3.169 -9.201 22.812 1.00 86.38 606 ALA A N 1
ATOM 4734 C CA . ALA A 1 606 ? 3.217 -10.200 21.739 1.00 86.38 606 ALA A CA 1
ATOM 4735 C C . ALA A 1 606 ? 2.209 -9.940 20.598 1.00 86.38 606 ALA A C 1
ATOM 4737 O O . ALA A 1 606 ? 2.347 -10.500 19.514 1.00 86.38 606 ALA A O 1
ATOM 4738 N N . MET A 1 607 ? 1.204 -9.087 20.824 1.00 86.62 607 MET A N 1
ATOM 4739 C CA . MET A 1 607 ? 0.149 -8.743 19.864 1.00 86.62 607 MET A CA 1
ATOM 4740 C C . MET A 1 607 ? 0.328 -7.333 19.279 1.00 86.62 607 MET A C 1
ATOM 4742 O O . MET A 1 607 ? -0.649 -6.728 18.840 1.00 86.62 607 MET A O 1
ATOM 4746 N N . LEU A 1 608 ? 1.559 -6.803 19.265 1.00 86.06 608 LEU A N 1
ATOM 4747 C CA . LEU A 1 608 ? 1.895 -5.441 18.820 1.00 86.06 608 LEU A CA 1
ATOM 4748 C C . LEU A 1 608 ? 1.233 -5.047 17.491 1.00 86.06 608 LEU A C 1
ATOM 4750 O O . LEU A 1 608 ? 0.723 -3.936 17.349 1.00 86.06 608 LEU A O 1
ATOM 4754 N N . THR A 1 609 ? 1.193 -5.962 16.523 1.00 81.31 609 THR A N 1
ATOM 4755 C CA . THR A 1 609 ? 0.594 -5.723 15.201 1.00 81.31 609 THR A CA 1
ATOM 4756 C C . THR A 1 609 ? -0.897 -5.375 15.269 1.00 81.31 609 THR A C 1
ATOM 4758 O O . THR A 1 609 ? -1.375 -4.630 14.418 1.00 81.31 609 THR A O 1
ATOM 4761 N N . MET A 1 610 ? -1.624 -5.838 16.292 1.00 84.88 610 MET A N 1
ATOM 4762 C CA . MET A 1 610 ? -3.059 -5.585 16.454 1.00 84.88 610 MET A CA 1
ATOM 4763 C C . MET A 1 610 ? -3.374 -4.186 16.983 1.00 84.88 610 MET A C 1
ATOM 4765 O O . MET A 1 610 ? -4.409 -3.625 16.638 1.00 84.88 610 MET A O 1
ATOM 4769 N N . TRP A 1 611 ? -2.527 -3.636 17.853 1.00 88.88 611 TRP A N 1
ATOM 4770 C CA . TRP A 1 611 ? -2.862 -2.430 18.618 1.00 88.88 611 TRP A CA 1
ATOM 4771 C C . TRP A 1 611 ? -1.910 -1.257 18.384 1.00 88.88 611 TRP A C 1
ATOM 4773 O O . TRP A 1 611 ? -2.225 -0.150 18.809 1.00 88.88 611 TRP A O 1
ATOM 4783 N N . HIS A 1 612 ? -0.785 -1.438 17.683 1.00 88.12 612 HIS A N 1
ATOM 4784 C CA . HIS A 1 612 ? 0.220 -0.383 17.494 1.00 88.12 612 HIS A CA 1
ATOM 4785 C C . HIS A 1 612 ? -0.382 0.933 16.970 1.00 88.12 612 HIS A C 1
ATOM 4787 O O . HIS A 1 612 ? -0.185 1.980 17.575 1.00 88.12 612 HIS A O 1
ATOM 4793 N N . GLY A 1 613 ? -1.162 0.898 15.881 1.00 86.06 613 GLY A N 1
ATOM 4794 C CA . GLY A 1 613 ? -1.784 2.111 15.323 1.00 86.06 613 GLY A CA 1
ATOM 4795 C C . GLY A 1 613 ? -2.794 2.771 16.272 1.00 86.06 613 GLY A C 1
ATOM 4796 O O . GLY A 1 613 ? -2.860 3.995 16.370 1.00 86.06 613 GLY A O 1
ATOM 4797 N N . VAL A 1 614 ? -3.534 1.952 17.022 1.00 91.12 614 VAL A N 1
ATOM 4798 C CA . VAL A 1 614 ? -4.522 2.379 18.024 1.00 91.12 614 VAL A CA 1
ATOM 4799 C C . VAL A 1 614 ? -3.833 3.102 19.188 1.00 91.12 614 VAL A C 1
ATOM 4801 O O . VAL A 1 614 ? -4.287 4.169 19.607 1.00 91.12 614 VAL A O 1
ATOM 4804 N N . VAL A 1 615 ? -2.720 2.551 19.681 1.00 92.50 615 VAL A N 1
ATOM 4805 C CA . VAL A 1 615 ? -1.923 3.124 20.775 1.00 92.50 615 VAL A CA 1
ATOM 4806 C C . VAL A 1 615 ? -1.159 4.365 20.330 1.00 92.50 615 VAL A C 1
ATOM 4808 O O . VAL A 1 615 ? -1.184 5.358 21.048 1.00 92.50 615 VAL A O 1
ATOM 4811 N N . GLU A 1 616 ? -0.544 4.372 19.148 1.00 89.81 616 GLU A N 1
ATOM 4812 C CA . GLU A 1 616 ? 0.181 5.549 18.645 1.00 89.81 616 GLU A CA 1
ATOM 4813 C C . GLU A 1 616 ? -0.742 6.763 18.484 1.00 89.81 616 GLU A C 1
ATOM 4815 O O . GLU A 1 616 ? -0.398 7.877 18.885 1.00 89.81 616 GLU A O 1
ATOM 4820 N N . LYS A 1 617 ? -1.970 6.543 18.001 1.00 90.69 617 LYS A N 1
ATOM 4821 C CA . LYS A 1 617 ? -3.007 7.579 17.973 1.00 90.69 617 LYS A CA 1
ATOM 4822 C C . LYS A 1 617 ? -3.323 8.112 19.373 1.00 90.69 617 LYS A C 1
ATOM 4824 O O . LYS A 1 617 ? -3.402 9.327 19.561 1.00 90.69 617 LYS A O 1
ATOM 4829 N N . ALA A 1 618 ? -3.481 7.221 20.351 1.00 93.62 618 ALA A N 1
ATOM 4830 C CA . ALA A 1 618 ? -3.746 7.602 21.733 1.00 93.62 618 ALA A CA 1
ATOM 4831 C C . ALA A 1 618 ? -2.573 8.375 22.358 1.00 93.62 618 ALA A C 1
ATOM 4833 O O . ALA A 1 618 ? -2.793 9.404 22.994 1.00 93.62 618 ALA A O 1
ATOM 4834 N N . ARG A 1 619 ? -1.327 7.936 22.132 1.00 92.69 619 ARG A N 1
ATOM 4835 C CA . ARG A 1 619 ? -0.109 8.618 22.601 1.00 92.69 619 ARG A CA 1
ATOM 4836 C C . ARG A 1 619 ? -0.009 10.021 22.022 1.00 92.69 619 ARG A C 1
ATOM 4838 O O . ARG A 1 619 ? 0.204 10.961 22.781 1.00 92.69 619 ARG A O 1
ATOM 4845 N N . GLN A 1 620 ? -0.250 10.185 20.719 1.00 89.31 620 GLN A N 1
ATOM 4846 C CA . GLN A 1 620 ? -0.268 11.511 20.100 1.00 89.31 620 GLN A CA 1
ATOM 4847 C C . GLN A 1 620 ? -1.354 12.403 20.712 1.00 89.31 620 GLN A C 1
ATOM 4849 O O . GLN A 1 620 ? -1.097 13.569 20.998 1.00 89.31 620 GLN A O 1
ATOM 4854 N N . ARG A 1 621 ? -2.552 11.862 20.967 1.00 91.31 621 ARG A N 1
ATOM 4855 C CA . ARG A 1 621 ? -3.637 12.626 21.594 1.00 91.31 621 ARG A CA 1
ATOM 4856 C C . ARG A 1 621 ? -3.308 13.041 23.029 1.00 91.31 621 ARG A C 1
ATOM 4858 O O . ARG A 1 621 ? -3.593 14.174 23.409 1.00 91.31 621 ARG A O 1
ATOM 4865 N N . LEU A 1 622 ? -2.717 12.147 23.821 1.00 91.75 622 LEU A N 1
ATOM 4866 C CA . LEU A 1 622 ? -2.268 12.463 25.177 1.00 91.75 622 LEU A CA 1
ATOM 4867 C C . LEU A 1 622 ? -1.147 13.502 25.169 1.00 91.75 622 LEU A C 1
ATOM 4869 O O . LEU A 1 622 ? -1.175 14.419 25.982 1.00 91.75 622 LEU A O 1
ATOM 4873 N N . LEU A 1 623 ? -0.207 13.399 24.229 1.00 90.81 623 LEU A N 1
ATOM 4874 C CA . LEU A 1 623 ? 0.854 14.383 24.045 1.00 90.81 623 LEU A CA 1
ATOM 4875 C C . LEU A 1 623 ? 0.276 15.779 23.770 1.00 90.81 623 LEU A C 1
ATOM 4877 O O . LEU A 1 623 ? 0.687 16.743 24.415 1.00 90.81 623 LEU A O 1
ATOM 4881 N N . ASP A 1 624 ? -0.725 15.879 22.889 1.00 88.81 624 ASP A N 1
ATOM 4882 C CA . ASP A 1 624 ? -1.408 17.144 22.597 1.00 88.81 624 ASP A CA 1
ATOM 4883 C C . ASP A 1 624 ? -2.107 17.716 23.854 1.00 88.81 624 ASP A C 1
ATOM 4885 O O . ASP A 1 624 ? -2.052 18.922 24.100 1.00 88.81 624 ASP A O 1
ATOM 4889 N N . LEU A 1 625 ? -2.741 16.864 24.675 1.00 89.38 625 LEU A N 1
ATOM 4890 C CA . LEU A 1 625 ? -3.411 17.270 25.924 1.00 89.38 625 LEU A CA 1
ATOM 4891 C C . LEU A 1 625 ? -2.433 17.689 27.032 1.00 89.38 625 LEU A C 1
ATOM 4893 O O . LEU A 1 625 ? -2.776 18.529 27.861 1.00 89.38 625 LEU A O 1
ATOM 4897 N N . LEU A 1 626 ? -1.221 17.134 27.032 1.00 86.88 626 LEU A N 1
ATOM 4898 C CA . LEU A 1 626 ? -0.136 17.461 27.963 1.00 86.88 626 LEU A CA 1
ATOM 4899 C C . LEU A 1 626 ? 0.758 18.608 27.450 1.00 86.88 626 LEU A C 1
ATOM 4901 O O . LEU A 1 626 ? 1.876 18.788 27.919 1.00 86.88 626 LEU A O 1
ATOM 4905 N N . GLY A 1 627 ? 0.292 19.392 26.472 1.00 85.00 627 GLY A N 1
ATOM 4906 C CA . GLY A 1 627 ? 1.012 20.575 25.991 1.00 85.00 627 GLY A CA 1
ATOM 4907 C C . GLY A 1 627 ? 2.238 20.269 25.124 1.00 85.00 627 GLY A C 1
ATOM 4908 O O . GLY A 1 627 ? 3.148 21.091 25.052 1.00 85.00 627 GLY A O 1
ATOM 4909 N N . ASN A 1 628 ? 2.261 19.115 24.450 1.00 83.81 628 ASN A N 1
ATOM 4910 C CA . ASN A 1 628 ? 3.377 18.614 23.641 1.00 83.81 628 ASN A CA 1
ATOM 4911 C C . ASN A 1 628 ? 4.677 18.342 24.422 1.00 83.81 628 ASN A C 1
ATOM 4913 O O . ASN A 1 628 ? 5.754 18.285 23.825 1.00 83.81 628 ASN A O 1
ATOM 4917 N N . ASP A 1 629 ? 4.594 18.124 25.738 1.00 86.12 629 ASP A N 1
ATOM 4918 C CA . ASP A 1 629 ? 5.742 17.705 26.543 1.00 86.12 629 ASP A CA 1
ATOM 4919 C C . ASP A 1 629 ? 5.886 16.174 26.555 1.00 86.12 629 ASP A C 1
ATOM 4921 O O . ASP A 1 629 ? 5.266 15.451 27.343 1.00 86.12 629 ASP A O 1
ATOM 4925 N N . ALA A 1 630 ? 6.759 15.670 25.681 1.00 86.75 630 ALA A N 1
ATOM 4926 C CA . ALA A 1 630 ? 7.061 14.243 25.602 1.00 86.75 630 ALA A CA 1
ATOM 4927 C C . ALA A 1 630 ? 7.643 13.687 26.913 1.00 86.75 630 ALA A C 1
ATOM 4929 O O . ALA A 1 630 ? 7.395 12.530 27.248 1.00 86.75 630 ALA A O 1
ATOM 4930 N N . LYS A 1 631 ? 8.377 14.492 27.696 1.00 88.31 631 LYS A N 1
ATOM 4931 C CA . LYS A 1 631 ? 8.937 14.033 28.977 1.00 88.31 631 LYS A CA 1
ATOM 4932 C C . LYS A 1 631 ? 7.842 13.839 30.015 1.00 88.31 631 LYS A C 1
ATOM 4934 O O . LYS A 1 631 ? 7.912 12.891 30.794 1.00 88.31 631 LYS A O 1
ATOM 4939 N N . GLN A 1 632 ? 6.836 14.711 30.016 1.00 87.12 632 GLN A N 1
ATOM 4940 C CA . GLN A 1 632 ? 5.693 14.592 30.916 1.00 87.12 632 GLN A CA 1
ATOM 4941 C C . GLN A 1 632 ? 4.869 13.336 30.612 1.00 87.12 632 GLN A C 1
ATOM 4943 O O . GLN A 1 632 ? 4.526 12.599 31.539 1.00 87.12 632 GLN A O 1
ATOM 4948 N N . LEU A 1 633 ? 4.604 13.056 29.329 1.00 88.31 633 LEU A N 1
ATOM 4949 C CA . LEU A 1 633 ? 3.909 11.835 28.913 1.00 88.31 633 LEU A CA 1
ATOM 4950 C C . LEU A 1 633 ? 4.678 10.575 29.336 1.00 88.31 633 LEU A C 1
ATOM 4952 O O . LEU A 1 633 ? 4.099 9.681 29.948 1.00 88.31 633 LEU A O 1
ATOM 4956 N N . GLU A 1 634 ? 5.983 10.519 29.066 1.00 90.50 634 GLU A N 1
ATOM 4957 C CA . GLU A 1 634 ? 6.815 9.369 29.444 1.00 90.50 634 GLU A CA 1
ATOM 4958 C C . GLU A 1 634 ? 6.916 9.191 30.968 1.00 90.50 634 GLU A C 1
ATOM 4960 O O . GLU A 1 634 ? 6.901 8.062 31.460 1.00 90.50 634 GLU A O 1
ATOM 4965 N N . SER A 1 635 ? 6.951 10.285 31.739 1.00 88.00 635 SER A N 1
ATOM 4966 C CA . SER A 1 635 ? 6.892 10.213 33.206 1.00 88.00 635 SER A CA 1
ATOM 4967 C C . SER A 1 635 ? 5.576 9.597 33.685 1.00 88.00 635 SER A C 1
ATOM 4969 O O . SER A 1 635 ? 5.600 8.685 34.507 1.00 88.00 635 SER A O 1
ATOM 4971 N N . LEU A 1 636 ? 4.439 10.041 33.137 1.00 87.25 636 LEU A N 1
ATOM 4972 C CA . LEU A 1 636 ? 3.119 9.509 33.482 1.00 87.25 636 LEU A CA 1
ATOM 4973 C C . LEU A 1 636 ? 3.011 8.009 33.170 1.00 87.25 636 LEU A C 1
ATOM 4975 O O . LEU A 1 636 ? 2.567 7.229 34.014 1.00 87.25 636 LEU A O 1
ATOM 4979 N N . LEU A 1 637 ? 3.433 7.593 31.971 1.00 89.06 637 LEU A N 1
ATOM 4980 C CA . LEU A 1 637 ? 3.408 6.184 31.566 1.00 89.06 637 LEU A CA 1
ATOM 4981 C C . LEU A 1 637 ? 4.311 5.327 32.463 1.00 89.06 637 LEU A C 1
ATOM 4983 O O . LEU A 1 637 ? 3.933 4.213 32.832 1.00 89.06 637 LEU A O 1
ATOM 4987 N N . LYS A 1 638 ? 5.472 5.852 32.870 1.00 87.44 638 LYS A N 1
ATOM 4988 C CA . LYS A 1 638 ? 6.391 5.174 33.791 1.00 87.44 638 LYS A CA 1
ATOM 4989 C C . LYS A 1 638 ? 5.791 4.990 35.188 1.00 87.44 638 LYS A C 1
ATOM 4991 O O . LYS A 1 638 ? 5.883 3.889 35.732 1.00 87.44 638 LYS A O 1
ATOM 4996 N N . ASP A 1 639 ? 5.160 6.023 35.743 1.00 84.19 639 ASP A N 1
ATOM 4997 C CA . ASP A 1 639 ? 4.532 5.963 37.070 1.00 84.19 639 ASP A CA 1
ATOM 4998 C C . ASP A 1 639 ? 3.398 4.925 37.099 1.00 84.19 639 ASP A C 1
ATOM 5000 O O . ASP A 1 639 ? 3.305 4.102 38.016 1.00 84.19 639 ASP A O 1
ATOM 5004 N N . ILE A 1 640 ? 2.577 4.895 36.044 1.00 84.00 640 ILE A N 1
ATOM 5005 C CA . ILE A 1 640 ? 1.511 3.898 35.879 1.00 84.00 640 ILE A CA 1
ATOM 5006 C C . ILE A 1 640 ? 2.102 2.494 35.725 1.00 84.00 640 ILE A C 1
ATOM 5008 O O . ILE A 1 640 ? 1.624 1.559 36.370 1.00 84.00 640 ILE A O 1
ATOM 5012 N N . ARG A 1 641 ? 3.161 2.330 34.922 1.00 85.25 641 ARG A N 1
ATOM 5013 C CA . ARG A 1 641 ? 3.834 1.037 34.731 1.00 85.25 641 ARG A CA 1
ATOM 5014 C C . ARG A 1 641 ? 4.338 0.465 36.054 1.00 85.25 641 ARG A C 1
ATOM 5016 O O . ARG A 1 641 ? 4.069 -0.699 36.339 1.00 85.25 641 ARG A O 1
ATOM 5023 N N . GLN A 1 642 ? 4.959 1.287 36.900 1.00 81.38 642 GLN A N 1
ATOM 5024 C CA . GLN A 1 642 ? 5.416 0.864 38.227 1.00 81.38 642 GLN A CA 1
ATOM 5025 C C . GLN A 1 642 ? 4.255 0.407 39.132 1.00 81.38 642 GLN A C 1
ATOM 5027 O O . GLN A 1 642 ? 4.394 -0.551 39.897 1.00 81.38 642 GLN A O 1
ATOM 5032 N N . HIS A 1 643 ? 3.091 1.055 39.032 1.00 75.50 643 HIS A N 1
ATOM 5033 C CA . HIS A 1 643 ? 1.900 0.660 39.785 1.00 75.50 643 HIS A CA 1
ATOM 5034 C C . HIS A 1 643 ? 1.302 -0.665 39.275 1.00 75.50 643 HIS A C 1
ATOM 5036 O O . HIS A 1 643 ? 0.915 -1.520 40.077 1.00 75.50 643 HIS A O 1
ATOM 5042 N N . CYS A 1 644 ? 1.273 -0.865 37.954 1.00 71.94 644 CYS A N 1
ATOM 5043 C CA . CYS A 1 644 ? 0.708 -2.056 37.318 1.00 71.94 644 CYS A CA 1
ATOM 5044 C C . CYS A 1 644 ? 1.616 -3.299 37.411 1.00 71.94 644 CYS A C 1
ATOM 5046 O O . CYS A 1 644 ? 1.099 -4.406 37.553 1.00 71.94 644 CYS A O 1
ATOM 5048 N N . GLU A 1 645 ? 2.948 -3.152 37.403 1.00 68.75 645 GLU A N 1
ATOM 5049 C CA . GLU A 1 645 ? 3.907 -4.274 37.512 1.00 68.75 645 GLU A CA 1
ATOM 5050 C C . GLU A 1 645 ? 3.669 -5.151 38.752 1.00 68.75 645 GLU A C 1
ATOM 5052 O O . GLU A 1 645 ? 3.824 -6.372 38.704 1.00 68.75 645 GLU A O 1
ATOM 5057 N N . SER A 1 646 ? 3.230 -4.539 39.856 1.00 64.50 646 SER A N 1
ATOM 5058 C CA . SER A 1 646 ? 2.890 -5.248 41.096 1.00 64.50 646 SER A CA 1
ATOM 5059 C C . SER A 1 646 ? 1.709 -6.212 40.919 1.00 64.50 646 SER A C 1
ATOM 5061 O O . SER A 1 646 ? 1.644 -7.239 41.588 1.00 64.50 646 SER A O 1
ATOM 5063 N N . TYR A 1 647 ? 0.763 -5.866 40.043 1.00 66.00 647 TYR A N 1
ATOM 5064 C CA . TYR A 1 647 ? -0.431 -6.655 39.753 1.00 66.00 647 TYR A CA 1
ATOM 5065 C C . TYR A 1 647 ? -0.170 -7.710 38.674 1.00 66.00 647 TYR A C 1
ATOM 5067 O O . TYR A 1 647 ? -0.573 -8.860 38.836 1.00 66.00 647 TYR A O 1
ATOM 5075 N N . PHE A 1 648 ? 0.572 -7.367 37.618 1.00 64.69 648 PHE A N 1
ATOM 5076 C CA . PHE A 1 648 ? 0.893 -8.328 36.559 1.00 64.69 648 PHE A CA 1
ATOM 5077 C C . PHE A 1 648 ? 1.762 -9.487 37.051 1.00 64.69 648 PHE A C 1
ATOM 5079 O O . PHE A 1 648 ? 1.491 -10.626 36.683 1.00 64.69 648 PHE A O 1
ATOM 5086 N N . ARG A 1 649 ? 2.709 -9.244 37.972 1.00 60.88 649 ARG A N 1
ATOM 5087 C CA . ARG A 1 649 ? 3.471 -10.331 38.616 1.00 60.88 649 ARG A CA 1
ATOM 5088 C C . ARG A 1 649 ? 2.585 -11.314 39.389 1.00 60.88 649 ARG A C 1
ATOM 5090 O O . ARG A 1 649 ? 2.923 -12.487 39.470 1.00 60.88 649 ARG A O 1
ATOM 5097 N N . LEU A 1 650 ? 1.473 -10.852 39.968 1.00 57.34 650 LEU A N 1
ATOM 5098 C CA . LEU A 1 650 ? 0.525 -11.725 40.673 1.00 57.34 650 LEU A CA 1
ATOM 5099 C C . LEU A 1 650 ? -0.289 -12.578 39.689 1.00 57.34 650 LEU A C 1
ATOM 5101 O O . LEU A 1 650 ? -0.468 -13.766 39.932 1.00 57.34 650 LEU A O 1
ATOM 5105 N N . LEU A 1 651 ? -0.708 -12.000 38.560 1.00 58.03 651 LEU A N 1
ATOM 5106 C CA . LEU A 1 651 ? -1.413 -12.725 37.497 1.00 58.03 651 LEU A CA 1
ATOM 5107 C C . LEU A 1 651 ? -0.525 -13.767 36.800 1.00 58.03 651 LEU A C 1
ATOM 5109 O O . LEU A 1 651 ? -0.990 -14.869 36.528 1.00 58.03 651 LEU A O 1
ATOM 5113 N N . GLU A 1 652 ? 0.750 -13.458 36.540 1.00 54.97 652 GLU A N 1
ATOM 5114 C CA . GLU A 1 652 ? 1.699 -14.428 35.968 1.00 54.97 652 GLU A CA 1
ATOM 5115 C C . GLU A 1 652 ? 1.925 -15.629 36.900 1.00 54.97 652 GLU A C 1
ATOM 5117 O O . GLU A 1 652 ? 2.007 -16.762 36.431 1.00 54.97 652 GLU A O 1
ATOM 5122 N N . LEU A 1 653 ? 1.965 -15.406 38.219 1.00 48.09 653 LEU A N 1
ATOM 5123 C CA . LEU A 1 653 ? 2.087 -16.478 39.213 1.00 48.09 653 LEU A CA 1
ATOM 5124 C C . LEU A 1 653 ? 0.825 -17.351 39.304 1.00 48.09 653 LEU A C 1
ATOM 5126 O O . LEU A 1 653 ? 0.945 -18.561 39.482 1.00 48.09 653 LEU A O 1
ATOM 5130 N N . GLU A 1 654 ? -0.369 -16.772 39.157 1.00 46.81 654 GLU A N 1
ATOM 5131 C CA . GLU A 1 654 ? -1.625 -17.535 39.096 1.00 46.81 654 GLU A CA 1
ATOM 5132 C C . GLU A 1 654 ? -1.745 -18.347 37.798 1.00 46.81 654 GLU A C 1
ATOM 5134 O O . GLU A 1 654 ? -2.227 -19.476 37.835 1.00 46.81 654 GLU A O 1
ATOM 5139 N N . HIS A 1 655 ? -1.242 -17.831 36.672 1.00 41.84 655 HIS A N 1
ATOM 5140 C CA . HIS A 1 655 ? -1.284 -18.530 35.383 1.00 41.84 655 HIS A CA 1
ATOM 5141 C C . HIS A 1 655 ? -0.309 -19.716 35.292 1.00 41.84 655 HIS A C 1
ATOM 5143 O O . HIS A 1 655 ? -0.545 -20.635 34.520 1.00 41.84 655 HIS A O 1
ATOM 5149 N N . TRP A 1 656 ? 0.766 -19.720 36.090 1.00 36.06 656 TRP A N 1
ATOM 5150 C CA . TRP A 1 656 ? 1.651 -20.885 36.258 1.00 36.06 656 TRP A CA 1
ATOM 5151 C C . TRP A 1 656 ? 1.111 -21.912 37.267 1.00 36.06 656 TRP A C 1
ATOM 5153 O O . TRP A 1 656 ? 1.601 -23.040 37.310 1.00 36.06 656 TRP A O 1
ATOM 5163 N N . ALA A 1 657 ? 0.142 -21.522 38.101 1.00 33.34 657 ALA A N 1
ATOM 5164 C CA . ALA A 1 657 ? -0.484 -22.386 39.101 1.00 33.34 657 ALA A CA 1
ATOM 5165 C C . ALA A 1 657 ? -1.759 -23.093 38.592 1.00 33.34 657 ALA A C 1
ATOM 5167 O O . ALA A 1 657 ? -2.181 -24.075 39.207 1.00 33.34 657 ALA A O 1
ATOM 5168 N N . SER A 1 658 ? -2.358 -22.605 37.497 1.00 33.47 658 SER A N 1
ATOM 5169 C CA . SER A 1 658 ? -3.467 -23.223 36.746 1.00 33.47 658 SER A CA 1
ATOM 5170 C C . SER A 1 658 ? -2.962 -24.067 35.585 1.00 33.47 658 SER A C 1
ATOM 5172 O O . SER A 1 658 ? -3.514 -25.169 35.375 1.00 33.47 658 SER A O 1
#

Radius of gyration: 31.72 Å; chains: 1; bounding box: 68×73×105 Å